Protein 3GZ5 (pdb70)

InterPro domains:
  IPR000086 NUDIX hydrolase domain [PF00293] (22-147)
  IPR000086 NUDIX hydrolase domain [PS51462] (17-150)
  IPR015797 NUDIX hydrolase-like domain superfamily [SSF55811] (18-157)
  IPR036388 Winged helix-like DNA-binding domain superfamily [G3DSA:1.10.10.10] (160-237)
  IPR036390 Winged helix DNA-binding domain superfamily [SSF46785] (167-234)
  IPR054105 NrtR, DNA-binding winged helix domain [PF21906] (166-222)

Secondary structure (DSSP, 8-state):
-EEEEEEEEEEEETTEEEEEEEE--SSSSTT-EE-SEEE--TTT-SBHHHHHHHHHHHHHSS--SEEEEEEEEEESSSSTTS-EEEEEEEEE--HHHHHHHHTT-TTEEEEEHHHHTTS--STTHHHHHHHHHHHHHHHHHH-SGGGGGSPSSB-HHHHHHHHHHHHTS---HHHHHHHHHHHT-EEEEEEEE--EEEEEE-GGGGT---SB--/-EEEEEEEEEEEETTEEEEEEEE--SSSSTT-EE-SEE---TTT-SBHHHHHHHHHHHHHSS--SEEEEEEEEEESSS-TTSSEEEEEEEEE--THHHHTTTTT-SSEEEEEHHHHTTS--STTHHHHHHHHHHHHHHHHHH-SGGGGGSPSSEEHHHHHHHHHHHHTS---HHHHHHHHHHHT-EEEEEEEE----EEEEEE-GGGGT---SB--

Sequence (430 aa):
QLLTVDAVLFTYHDQQLKVLLVQRSNHPFLGLWGLPGGFIDETCDESLEQTVLRKLAEKTAVVPPYIEQLCTVGNNSRDARGWSVTVCYTALMSYQACQIQIASVSDVKWWPLADVLQMPLAFDHLQLIEQARERLTQKALYSLVPGFALSEPFTLPELQHVHEVLLGKPIQGKSFRRRVEQADLLIDTGLKRTPANLYCLKPDTASYRFLRNLQLLTVDAVLFTYHDQQLKVLLVQRSNHPFLGLWGLPGGFIDETCDESLEQTVLRKLAEKTAVVPPYIEQLCTVGNNSRDARGWSVTVCYTALMSYQACQIQIASVSDVKWWPLADVLQMPLAFDHLQLIEQARERLTQKALYSLVPGFALSEPFTLPELQHVHEVLLGKPIQGKSFRRRVEQADLLIDTGLKRTGRPANLYCLKPDTASYRFLRNL

Organism: Shewanella oneidensis (strain ATCC 700550 / JCM 31522 / CIP 106686 / LMG 19005 / NCIMB 14063 / MR-1) (NCBI:txid211586)

Solvent-accessible surface area: 19760 Å² total; per-residue (Å²): 81,52,9,25,0,8,0,0,0,0,0,28,50,100,147,58,11,20,0,0,0,17,64,68,90,104,143,40,78,84,33,56,39,1,12,2,29,13,118,17,59,94,130,66,2,100,32,5,88,67,0,0,39,55,30,0,31,96,64,1,70,32,94,8,79,12,32,52,44,20,16,8,35,5,29,59,97,29,6,114,142,26,11,6,0,0,0,0,10,1,0,0,1,16,35,92,41,0,54,141,72,5,74,104,52,108,38,3,86,13,46,30,7,63,73,0,66,140,40,112,15,0,46,21,13,50,122,2,0,79,76,0,51,126,56,2,36,89,18,0,22,33,0,0,0,0,0,19,2,6,38,81,45,0,10,21,86,46,0,35,66,1,0,30,40,4,28,64,133,121,28,124,39,155,50,1,122,178,25,4,106,154,9,95,1,24,79,72,42,52,113,113,100,157,125,39,48,18,29,38,15,64,118,80,0,37,87,77,86,21,104,142,34,43,96,43,10,26,0,8,1,0,0,0,0,32,59,103,129,66,8,21,0,0,0,21,65,41,100,92,144,24,86,106,35,51,38,2,12,2,26,14,118,17,57,88,131,69,1,102,33,5,89,74,0,0,31,53,36,0,34,95,56,1,68,39,90,7,87,12,34,52,42,26,13,7,39,6,28,76,95,30,9,97,118,26,12,4,0,0,0,0,12,2,0,2,1,14,32,98,41,0,41,118,70,7,82,102,60,111,51,7,104,12,48,27,16,62,71,0,69,156,37,95,16,0,42,26,12,54,122,3,0,82,75,0,50,118,54,3,36,89,18,0,27,33,1,0,0,0,0,21,2,13,67,82,39,0,9,13,67,56,0,25,75,1,0,33,39,4,32,67,133,116,17,94,24,147,42,1,79,109,30,5,132,132,8,92,1,22,83,72,55,48,99,116,102,133,127,202,82,26,44,12,38,38,15,58,120,77,0,39,89,66,83,5,82,99,27,27

Radius of gyration: 23.54 Å; Cα contacts (8 Å, |Δi|>4): 814; chains: 2; bounding box: 54×58×73 Å

GO terms:
  GO:0042802 identical protein binding (F, IPI)

CATH classification: 3.90.79.10 (+1 more: 1.10.10.10)

B-factor: mean 51.0, std 10.66, range [31.08, 81.23]

Structure (mmCIF, N/CA/C/O backbone):
data_3GZ5
#
_entry.id   3GZ5
#
_cell.length_a   75.157
_cell.length_b   75.157
_cell.length_c   172.511
_cell.angle_alpha   90.00
_cell.angle_beta   90.00
_cell.angle_gamma   120.00
#
_symmetry.space_group_name_H-M   'P 32 2 1'
#
loop_
_entity.id
_entity.type
_entity.pdbx_description
1 polymer 'MutT/nudix family protein'
2 non-polymer 'SODIUM ION'
3 water water
#
loop_
_atom_site.group_PDB
_atom_site.id
_atom_site.type_symbol
_atom_site.label_atom_id
_atom_site.label_alt_id
_atom_site.label_comp_id
_atom_site.label_asym_id
_atom_site.label_entity_id
_atom_site.label_seq_id
_atom_site.pdbx_PDB_ins_code
_atom_site.Cartn_x
_atom_site.Cartn_y
_atom_site.Cartn_z
_atom_site.occupancy
_atom_site.B_iso_or_equiv
_atom_site.auth_seq_id
_atom_site.auth_comp_id
_atom_site.auth_asym_id
_atom_site.auth_atom_id
_atom_site.pdbx_PDB_model_num
ATOM 1 N N . GLN A 1 21 ? -38.285 -37.492 -16.647 1.00 54.49 18 GLN A N 1
ATOM 2 C CA . GLN A 1 21 ? -36.848 -37.199 -16.316 1.00 53.96 18 GLN A CA 1
ATOM 3 C C . GLN A 1 21 ? -36.757 -35.961 -15.405 1.00 52.89 18 GLN A C 1
ATOM 4 O O . GLN A 1 21 ? -37.452 -34.955 -15.663 1.00 53.50 18 GLN A O 1
ATOM 10 N N . LEU A 1 22 ? -35.987 -36.105 -14.310 1.00 50.32 19 LEU A N 1
ATOM 11 C CA . LEU A 1 22 ? -35.399 -35.022 -13.529 1.00 47.92 19 LEU A CA 1
ATOM 12 C C . LEU A 1 22 ? -34.829 -33.977 -14.503 1.00 46.25 19 LEU A C 1
ATOM 13 O O . LEU A 1 22 ? -33.965 -34.274 -15.326 1.00 46.49 19 LEU A O 1
ATOM 18 N N . LEU A 1 23 ? -35.335 -32.763 -14.433 1.00 43.78 20 LEU A N 1
ATOM 19 C CA . LEU A 1 23 ? -34.987 -31.749 -15.409 1.00 41.66 20 LEU A CA 1
ATOM 20 C C . LEU A 1 23 ? -34.561 -30.470 -14.685 1.00 40.45 20 LEU A C 1
ATOM 21 O O . LEU A 1 23 ? -35.318 -29.900 -13.903 1.00 39.51 20 LEU A O 1
ATOM 26 N N . THR A 1 24 ? -33.313 -30.065 -14.924 1.00 39.36 21 THR A N 1
ATOM 27 C CA . THR A 1 24 ? -32.747 -28.906 -14.271 1.00 38.62 21 THR A CA 1
ATOM 28 C C . THR A 1 24 ? -32.029 -28.008 -15.296 1.00 38.53 21 THR A C 1
ATOM 29 O O . THR A 1 24 ? -31.884 -28.370 -16.472 1.00 36.66 21 THR A O 1
ATOM 33 N N . VAL A 1 25 ? -31.643 -26.821 -14.832 1.00 37.99 22 VAL A N 1
ATOM 34 C CA . VAL A 1 25 ? -30.739 -25.950 -15.540 1.00 39.52 22 VAL A CA 1
ATOM 35 C C . VAL A 1 25 ? -29.604 -25.660 -14.567 1.00 39.60 22 VAL A C 1
ATOM 36 O O . VAL A 1 25 ? -29.847 -25.560 -13.366 1.00 41.17 22 VAL A O 1
ATOM 40 N N . ASP A 1 26 ? -28.386 -25.545 -15.081 1.00 38.72 23 ASP A N 1
ATOM 41 C CA . ASP A 1 26 ? -27.181 -25.234 -14.309 1.00 38.69 23 ASP A CA 1
ATOM 42 C C . ASP A 1 26 ? -26.461 -24.064 -14.976 1.00 37.74 23 ASP A C 1
ATOM 43 O O . ASP A 1 26 ? -26.621 -23.828 -16.169 1.00 36.67 23 ASP A O 1
ATOM 48 N N . ALA A 1 27 ? -25.618 -23.365 -14.216 1.00 37.52 24 ALA A N 1
ATOM 49 C CA . ALA A 1 27 ? -24.773 -22.323 -14.771 1.00 36.54 24 ALA A CA 1
ATOM 50 C C . ALA A 1 27 ? -23.359 -22.455 -14.254 1.00 36.01 24 ALA A C 1
ATOM 51 O O . ALA A 1 27 ? -23.125 -22.665 -13.062 1.00 35.46 24 ALA A O 1
ATOM 53 N N . VAL A 1 28 ? -22.414 -22.291 -15.166 1.00 35.43 25 VAL A N 1
ATOM 54 C CA . VAL A 1 28 ? -21.010 -22.185 -14.833 1.00 34.45 25 VAL A CA 1
ATOM 55 C C . VAL A 1 28 ? -20.704 -20.712 -14.981 1.00 34.99 25 VAL A C 1
ATOM 56 O O . VAL A 1 28 ? -20.659 -20.192 -16.086 1.00 35.00 25 VAL A O 1
ATOM 60 N N . LEU A 1 29 ? -20.518 -20.046 -13.856 1.00 35.30 26 LEU A N 1
ATOM 61 C CA . LEU A 1 29 ? -20.283 -18.628 -13.809 1.00 35.99 26 LEU A CA 1
ATOM 62 C C . LEU A 1 29 ? -18.794 -18.353 -13.520 1.00 36.83 26 LEU A C 1
ATOM 63 O O . LEU A 1 29 ? -18.259 -18.771 -12.494 1.00 37.02 26 LEU A O 1
ATOM 68 N N . PHE A 1 30 ? -18.142 -17.640 -14.428 1.00 37.20 27 PHE A N 1
ATOM 69 C CA . PHE A 1 30 ? -16.733 -17.330 -14.292 1.00 38.07 27 PHE A CA 1
ATOM 70 C C . PHE A 1 30 ? -16.546 -15.870 -13.991 1.00 38.61 27 PHE A C 1
ATOM 71 O O . PHE A 1 30 ? -17.383 -15.033 -14.353 1.00 37.75 27 PHE A O 1
ATOM 79 N N . THR A 1 31 ? -15.439 -15.578 -13.311 1.00 39.77 28 THR A N 1
ATOM 80 C CA . THR A 1 31 ? -14.928 -14.233 -13.194 1.00 40.62 28 THR A CA 1
ATOM 81 C C . THR A 1 31 ? -13.411 -14.230 -13.202 1.00 42.48 28 THR A C 1
ATOM 82 O O . THR A 1 31 ? -12.762 -15.265 -13.144 1.00 42.20 28 THR A O 1
ATOM 86 N N . TYR A 1 32 ? -12.854 -13.038 -13.253 1.00 45.28 29 TYR A N 1
ATOM 87 C CA . TYR A 1 32 ? -11.424 -12.887 -13.285 1.00 48.07 29 TYR A CA 1
ATOM 88 C C . TYR A 1 32 ? -10.998 -11.986 -12.147 1.00 48.73 29 TYR A C 1
ATOM 89 O O . TYR A 1 32 ? -11.426 -10.835 -12.051 1.00 48.76 29 TYR A O 1
ATOM 98 N N . HIS A 1 33 ? -10.168 -12.534 -11.276 1.00 49.98 30 HIS A N 1
ATOM 99 C CA . HIS A 1 33 ? -9.756 -11.840 -10.058 1.00 51.60 30 HIS A CA 1
ATOM 100 C C . HIS A 1 33 ? -8.444 -12.447 -9.558 1.00 52.36 30 HIS A C 1
ATOM 101 O O . HIS A 1 33 ? -8.221 -13.638 -9.729 1.00 52.09 30 HIS A O 1
ATOM 108 N N . ASP A 1 34 ? -7.566 -11.622 -8.980 1.00 54.46 31 ASP A N 1
ATOM 109 C CA . ASP A 1 34 ? -6.230 -12.073 -8.553 1.00 56.15 31 ASP A CA 1
ATOM 110 C C . ASP A 1 34 ? -5.473 -12.768 -9.676 1.00 56.14 31 ASP A C 1
ATOM 111 O O . ASP A 1 34 ? -4.960 -13.869 -9.468 1.00 56.26 31 ASP A O 1
ATOM 116 N N . GLN A 1 35 ? -5.445 -12.181 -10.867 1.00 56.35 32 GLN A N 1
ATOM 117 C CA . GLN A 1 35 ? -4.702 -12.779 -11.989 1.00 56.76 32 GLN A CA 1
ATOM 118 C C . GLN A 1 35 ? -5.112 -14.221 -12.293 1.00 56.06 32 GLN A C 1
ATOM 119 O O . GLN A 1 35 ? -4.362 -14.961 -12.958 1.00 57.00 32 GLN A O 1
ATOM 125 N N . GLN A 1 36 ? -6.285 -14.628 -11.812 1.00 54.31 33 GLN A N 1
ATOM 126 C CA . GLN A 1 36 ? -6.808 -15.955 -12.116 1.00 52.78 33 GLN A CA 1
ATOM 127 C C . GLN A 1 36 ? -8.322 -16.005 -12.362 1.00 50.98 33 GLN A C 1
ATOM 128 O O . GLN A 1 36 ? -9.079 -15.168 -11.873 1.00 50.36 33 GLN A O 1
ATOM 134 N N . LEU A 1 37 ? -8.730 -17.013 -13.124 1.00 48.90 34 LEU A N 1
ATOM 135 C CA . LEU A 1 37 ? -10.131 -17.354 -13.303 1.00 47.18 34 LEU A CA 1
ATOM 136 C C . LEU A 1 37 ? -10.712 -17.985 -12.048 1.00 45.44 34 LEU A C 1
ATOM 137 O O . LEU A 1 37 ? -10.122 -18.904 -11.486 1.00 44.98 34 LEU A O 1
ATOM 142 N N . LYS A 1 38 ? -11.866 -17.484 -11.621 1.00 44.28 35 LYS A N 1
ATOM 143 C CA . LYS A 1 38 ? -12.664 -18.112 -10.559 1.00 43.83 35 LYS A CA 1
ATOM 144 C C . LYS A 1 38 ? -13.980 -18.678 -11.097 1.00 43.04 35 LYS A C 1
ATOM 145 O O . LYS A 1 38 ? -14.523 -18.193 -12.102 1.00 42.59 35 LYS A O 1
ATOM 151 N N . VAL A 1 39 ? -14.501 -19.685 -10.405 1.00 41.79 36 VAL A N 1
ATOM 152 C CA . VAL A 1 39 ? -15.793 -20.263 -10.729 1.00 40.71 36 VAL A CA 1
ATOM 153 C C . VAL A 1 39 ? -16.666 -20.260 -9.465 1.00 40.18 36 VAL A C 1
ATOM 154 O O . VAL A 1 39 ? -16.184 -20.566 -8.356 1.00 39.82 36 VAL A O 1
ATOM 158 N N . LEU A 1 40 ? -17.930 -19.877 -9.620 1.00 38.91 37 LEU A N 1
ATOM 159 C CA . LEU A 1 40 ? -18.856 -19.863 -8.489 1.00 38.43 37 LEU A CA 1
ATOM 160 C C . LEU A 1 40 ? -19.346 -21.275 -8.194 1.00 37.66 37 LEU A C 1
ATOM 161 O O . LEU A 1 40 ? -19.819 -21.962 -9.078 1.00 37.69 37 LEU A O 1
ATOM 166 N N . LEU A 1 41 ? -19.219 -21.709 -6.947 1.00 37.36 38 LEU A N 1
ATOM 167 C CA . LEU A 1 41 ? -19.761 -22.999 -6.546 1.00 37.32 38 LEU A CA 1
ATOM 168 C C . LEU A 1 41 ? -20.702 -22.803 -5.383 1.00 37.66 38 LEU A C 1
ATOM 169 O O . LEU A 1 41 ? -20.606 -21.838 -4.629 1.00 38.05 38 LEU A O 1
ATOM 174 N N . VAL A 1 42 ? -21.615 -23.743 -5.235 1.00 38.01 39 VAL A N 1
ATOM 175 C CA . VAL A 1 42 ? -22.627 -23.668 -4.214 1.00 39.00 39 VAL A CA 1
ATOM 176 C C . VAL A 1 42 ? -22.600 -24.991 -3.447 1.00 39.52 39 VAL A C 1
ATOM 177 O O . VAL A 1 42 ? -22.648 -26.063 -4.073 1.00 39.98 39 VAL A O 1
ATOM 181 N N . GLN A 1 43 ? -22.554 -24.933 -2.114 1.00 39.59 40 GLN A N 1
ATOM 182 C CA . GLN A 1 43 ? -22.498 -26.170 -1.328 1.00 41.27 40 GLN A CA 1
ATOM 183 C C . GLN A 1 43 ? -23.883 -26.800 -1.139 1.00 42.02 40 GLN A C 1
ATOM 184 O O . GLN A 1 43 ? -24.799 -26.146 -0.684 1.00 41.95 40 GLN A O 1
ATOM 190 N N . ARG A 1 44 ? -24.031 -28.071 -1.485 1.00 43.67 41 ARG A N 1
ATOM 191 C CA . ARG A 1 44 ? -25.345 -28.708 -1.373 1.00 45.70 41 ARG A CA 1
ATOM 192 C C . ARG A 1 44 ? -25.837 -28.910 0.073 1.00 47.60 41 ARG A C 1
ATOM 193 O O . ARG A 1 44 ? -25.123 -29.447 0.922 1.00 48.49 41 ARG A O 1
ATOM 201 N N . SER A 1 45 ? -27.067 -28.488 0.342 1.00 49.90 42 SER A N 1
ATOM 202 C CA . SER A 1 45 ? -27.666 -28.694 1.672 1.00 52.25 42 SER A CA 1
ATOM 203 C C . SER A 1 45 ? -28.628 -29.895 1.745 1.00 53.15 42 SER A C 1
ATOM 204 O O . SER A 1 45 ? -29.017 -30.290 2.845 1.00 54.12 42 SER A O 1
ATOM 207 N N . ASN A 1 46 ? -28.971 -30.484 0.588 1.00 54.08 43 ASN A N 1
ATOM 208 C CA . ASN A 1 46 ? -29.825 -31.694 0.500 1.00 54.75 43 ASN A CA 1
ATOM 209 C C . ASN A 1 46 ? -29.166 -32.841 -0.260 1.00 54.45 43 ASN A C 1
ATOM 210 O O . ASN A 1 46 ? -28.231 -32.622 -1.029 1.00 54.32 43 ASN A O 1
ATOM 215 N N . HIS A 1 47 ? -29.691 -34.055 -0.055 1.00 54.79 44 HIS A N 1
ATOM 216 C CA . HIS A 1 47 ? -29.266 -35.274 -0.768 1.00 54.98 44 HIS A CA 1
ATOM 217 C C . HIS A 1 47 ? -29.786 -35.248 -2.205 1.00 53.99 44 HIS A C 1
ATOM 218 O O . HIS A 1 47 ? -30.747 -34.523 -2.489 1.00 54.14 44 HIS A O 1
ATOM 225 N N . PRO A 1 48 ? -29.153 -36.019 -3.122 1.00 53.09 45 PRO A N 1
ATOM 226 C CA . PRO A 1 48 ? -27.853 -36.678 -2.964 1.00 52.45 45 PRO A CA 1
ATOM 227 C C . PRO A 1 48 ? -26.688 -35.676 -3.012 1.00 52.00 45 PRO A C 1
ATOM 228 O O . PRO A 1 48 ? -26.909 -34.466 -3.206 1.00 52.08 45 PRO A O 1
ATOM 232 N N . PHE A 1 49 ? -25.470 -36.194 -2.830 1.00 51.41 46 PHE A N 1
ATOM 233 C CA . PHE A 1 49 ? -24.247 -35.406 -2.752 1.00 50.23 46 PHE A CA 1
ATOM 234 C C . PHE A 1 49 ? -24.406 -34.274 -1.734 1.00 49.63 46 PHE A C 1
ATOM 235 O O . PHE A 1 49 ? -23.868 -33.178 -1.929 1.00 49.66 46 PHE A O 1
ATOM 243 N N . LEU A 1 50 ? -25.161 -34.514 -0.658 1.00 48.67 47 LEU A N 1
ATOM 244 C CA . LEU A 1 50 ? -25.327 -33.493 0.379 1.00 48.20 47 LEU A CA 1
ATOM 245 C C . LEU A 1 50 ? -23.948 -33.108 0.921 1.00 47.74 47 LEU A C 1
ATOM 246 O O . LEU A 1 50 ? -23.129 -33.984 1.226 1.00 47.19 47 LEU A O 1
ATOM 251 N N . GLY A 1 51 ? -23.678 -31.802 1.012 1.00 46.85 48 GLY A N 1
ATOM 252 C CA . GLY A 1 51 ? -22.355 -31.343 1.424 1.00 45.25 48 GLY A CA 1
ATOM 253 C C . GLY A 1 51 ? -21.298 -31.229 0.340 1.00 44.88 48 GLY A C 1
ATOM 254 O O . GLY A 1 51 ? -20.213 -30.677 0.597 1.00 44.44 48 GLY A O 1
ATOM 255 N N . LEU A 1 52 ? -21.580 -31.741 -0.869 1.00 44.29 49 LEU A N 1
ATOM 256 C CA . LEU A 1 52 ? -20.630 -31.544 -1.999 1.00 43.30 49 LEU A CA 1
ATOM 257 C C . LEU A 1 52 ? -20.771 -30.162 -2.631 1.00 42.15 49 LEU A C 1
ATOM 258 O O . LEU A 1 52 ? -21.850 -29.586 -2.622 1.00 41.54 49 LEU A O 1
ATOM 263 N N . TRP A 1 53 ? -19.666 -29.608 -3.125 1.00 41.51 50 TRP A N 1
ATOM 264 C CA . TRP A 1 53 ? -19.743 -28.360 -3.921 1.00 40.73 50 TRP A CA 1
ATOM 265 C C . TRP A 1 53 ? -20.149 -28.659 -5.371 1.00 40.23 50 TRP A C 1
ATOM 266 O O . TRP A 1 53 ? -19.875 -29.743 -5.910 1.00 40.04 50 TRP A O 1
ATOM 277 N N . GLY A 1 54 ? -20.845 -27.705 -5.969 1.00 39.65 51 GLY A N 1
ATOM 278 C CA . GLY A 1 54 ? -21.384 -27.879 -7.297 1.00 39.00 51 GLY A CA 1
ATOM 279 C C . GLY A 1 54 ? -21.931 -26.585 -7.854 1.00 38.69 51 GLY A C 1
ATOM 280 O O . GLY A 1 54 ? -21.843 -25.519 -7.228 1.00 38.14 51 GLY A O 1
ATOM 281 N N . LEU A 1 55 ? -22.495 -26.689 -9.052 1.00 38.09 52 LEU A N 1
ATOM 282 C CA . LEU A 1 55 ? -22.921 -25.516 -9.787 1.00 37.41 52 LEU A CA 1
ATOM 283 C C . LEU A 1 55 ? -24.207 -24.986 -9.173 1.00 37.10 52 LEU A C 1
ATOM 284 O O . LEU A 1 55 ? -24.996 -25.757 -8.638 1.00 36.97 52 LEU A O 1
ATOM 289 N N . PRO A 1 56 ? -24.441 -23.681 -9.279 1.00 37.03 53 PRO A N 1
ATOM 290 C CA . PRO A 1 56 ? -25.814 -23.201 -9.030 1.00 37.74 53 PRO A CA 1
ATOM 291 C C . PRO A 1 56 ? -26.771 -23.690 -10.132 1.00 38.26 53 PRO A C 1
ATOM 292 O O . PRO A 1 56 ? -26.411 -23.694 -11.321 1.00 37.98 53 PRO A O 1
ATOM 296 N N . GLY A 1 57 ? -27.972 -24.111 -9.739 1.00 38.68 54 GLY A N 1
ATOM 297 C CA . GLY A 1 57 ? -28.905 -24.662 -10.696 1.00 39.05 54 GLY A CA 1
ATOM 298 C C . GLY A 1 57 ? -30.059 -25.348 -10.025 1.00 39.91 54 GLY A C 1
ATOM 299 O O . GLY A 1 57 ? -30.120 -25.412 -8.810 1.00 40.69 54 GLY A O 1
ATOM 300 N N . GLY A 1 58 ? -30.997 -25.852 -10.816 1.00 40.71 55 GLY A N 1
ATOM 301 C CA . GLY A 1 58 ? -32.101 -26.615 -10.262 1.00 40.95 55 GLY A CA 1
ATOM 302 C C . GLY A 1 58 ? -33.308 -26.600 -11.160 1.00 41.05 55 GLY A C 1
ATOM 303 O O . GLY A 1 58 ? -33.220 -26.320 -12.360 1.00 40.67 55 GLY A O 1
ATOM 304 N N . PHE A 1 59 ? -34.446 -26.876 -10.548 1.00 40.91 56 PHE A N 1
ATOM 305 C CA . PHE A 1 59 ? -35.699 -27.102 -11.259 1.00 41.14 56 PHE A CA 1
ATOM 306 C C . PHE A 1 59 ? -36.358 -25.829 -11.751 1.00 40.95 56 PHE A C 1
ATOM 307 O O . PHE A 1 59 ? -36.278 -24.781 -11.105 1.00 40.78 56 PHE A O 1
ATOM 315 N N . ILE A 1 60 ? -37.005 -25.947 -12.907 1.00 40.84 57 ILE A N 1
ATOM 316 C CA . ILE A 1 60 ? -37.866 -24.901 -13.459 1.00 41.18 57 ILE A CA 1
ATOM 317 C C . ILE A 1 60 ? -39.031 -24.679 -12.485 1.00 41.66 57 ILE A C 1
ATOM 318 O O . ILE A 1 60 ? -39.580 -25.628 -11.927 1.00 41.96 57 ILE A O 1
ATOM 323 N N . ASP A 1 61 ? -39.394 -23.425 -12.265 1.00 42.66 58 ASP A N 1
ATOM 324 C CA . ASP A 1 61 ? -40.593 -23.093 -11.492 1.00 42.69 58 ASP A CA 1
ATOM 325 C C . ASP A 1 61 ? -41.551 -22.415 -12.471 1.00 42.35 58 ASP A C 1
ATOM 326 O O . ASP A 1 61 ? -41.362 -21.268 -12.825 1.00 42.19 58 ASP A O 1
ATOM 331 N N . GLU A 1 62 ? -42.553 -23.146 -12.944 1.00 42.82 59 GLU A N 1
ATOM 332 C CA . GLU A 1 62 ? -43.509 -22.608 -13.935 1.00 44.34 59 GLU A CA 1
ATOM 333 C C . GLU A 1 62 ? -44.321 -21.385 -13.444 1.00 45.05 59 GLU A C 1
ATOM 334 O O . GLU A 1 62 ? -44.956 -20.700 -14.234 1.00 45.44 59 GLU A O 1
ATOM 340 N N . THR A 1 63 ? -44.276 -21.135 -12.143 1.00 46.10 60 THR A N 1
ATOM 341 C CA . THR A 1 63 ? -44.966 -20.032 -11.473 1.00 48.02 60 THR A CA 1
ATOM 342 C C . THR A 1 63 ? -44.254 -18.674 -11.649 1.00 48.15 60 THR A C 1
ATOM 343 O O . THR A 1 6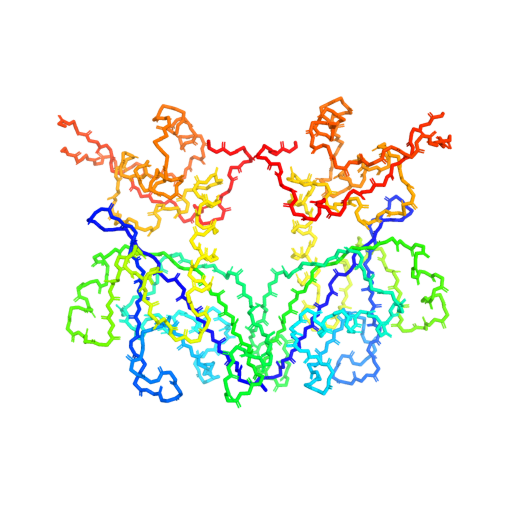3 ? -44.882 -17.612 -11.529 1.00 48.47 60 THR A O 1
ATOM 347 N N . CYS A 1 64 ? -42.948 -18.709 -11.936 1.00 47.65 61 CYS A N 1
ATOM 348 C CA . CYS A 1 64 ? -42.183 -17.481 -12.149 1.00 46.86 61 CYS A CA 1
ATOM 349 C C . CYS A 1 64 ? -41.304 -17.465 -13.405 1.00 46.12 61 CYS A C 1
ATOM 350 O O . CYS A 1 64 ? -40.895 -16.397 -13.840 1.00 47.52 61 CYS A O 1
ATOM 353 N N . ASP A 1 65 ? -41.025 -18.622 -13.993 1.00 44.96 62 ASP A N 1
ATOM 354 C CA . ASP A 1 65 ? -40.125 -18.693 -15.142 1.00 43.62 62 ASP A CA 1
ATOM 355 C C . ASP A 1 65 ? -40.919 -18.848 -16.408 1.00 43.18 62 ASP A C 1
ATOM 356 O O . ASP A 1 65 ? -41.723 -19.777 -16.532 1.00 43.32 62 ASP A O 1
ATOM 361 N N . GLU A 1 66 ? -40.671 -17.979 -17.372 1.00 42.42 63 GLU A N 1
ATOM 362 C CA . GLU A 1 66 ? -41.370 -18.088 -18.644 1.00 42.84 63 GLU A CA 1
ATOM 363 C C . GLU A 1 66 ? -40.532 -18.790 -19.688 1.00 42.09 63 GLU A C 1
ATOM 364 O O . GLU A 1 66 ? -41.064 -19.219 -20.717 1.00 41.93 63 GLU A O 1
ATOM 370 N N . SER A 1 67 ? -39.226 -18.894 -19.423 1.00 40.74 64 SER A N 1
ATOM 371 C CA . SER A 1 67 ? -38.271 -19.557 -20.338 1.00 40.00 64 SER A CA 1
ATOM 372 C C . SER A 1 67 ? -37.105 -20.170 -19.566 1.00 38.99 64 SER A C 1
ATOM 373 O O . SER A 1 67 ? -36.954 -19.937 -18.363 1.00 38.55 64 SER A O 1
ATOM 376 N N . LEU A 1 68 ? -36.282 -20.947 -20.262 1.00 38.29 65 LEU A N 1
ATOM 377 C CA . LEU A 1 68 ? -35.073 -21.531 -19.657 1.00 37.75 65 LEU A CA 1
ATOM 378 C C . LEU A 1 68 ? -34.086 -20.469 -19.178 1.00 38.00 65 LEU A C 1
ATOM 379 O O . LEU A 1 68 ? -33.522 -20.600 -18.097 1.00 37.50 65 LEU A O 1
ATOM 384 N N . GLU A 1 69 ? -33.932 -19.398 -19.961 1.00 37.99 66 GLU A N 1
ATOM 385 C CA . GLU A 1 69 ? -33.060 -18.280 -19.583 1.00 39.20 66 GLU A CA 1
ATOM 386 C C . GLU A 1 69 ? -33.512 -17.599 -18.288 1.00 39.03 66 GLU A C 1
ATOM 387 O O . GLU A 1 69 ? -32.683 -17.197 -17.459 1.00 39.62 66 GLU A O 1
ATOM 393 N N . GLN A 1 70 ? -34.825 -17.482 -18.102 1.00 38.39 67 GLN A N 1
ATOM 394 C CA . GLN A 1 70 ? -35.349 -16.940 -16.860 1.00 37.93 67 GLN A CA 1
ATOM 395 C C . GLN A 1 70 ? -35.086 -17.901 -15.684 1.00 37.68 67 GLN A C 1
ATOM 396 O O . GLN A 1 70 ? -34.734 -17.467 -14.608 1.00 38.75 67 GLN A O 1
ATOM 402 N N . THR A 1 71 ? -35.258 -19.198 -15.891 1.00 36.37 68 THR A N 1
ATOM 403 C CA . THR A 1 71 ? -34.866 -20.158 -14.881 1.00 36.36 68 THR A CA 1
ATOM 404 C C . THR A 1 71 ? -33.411 -19.999 -14.428 1.00 36.02 68 THR A C 1
ATOM 405 O O . THR A 1 71 ? -33.155 -19.876 -13.238 1.00 36.29 68 THR A O 1
ATOM 409 N N . VAL A 1 72 ? -32.464 -19.991 -15.373 1.00 36.26 69 VAL A N 1
ATOM 410 C CA . VAL A 1 72 ? -31.054 -19.961 -15.012 1.00 36.07 69 VAL A CA 1
ATOM 411 C C . VAL A 1 72 ? -30.632 -18.618 -14.392 1.00 36.44 69 VAL A C 1
ATOM 412 O O . VAL A 1 72 ? -29.830 -18.577 -13.472 1.00 36.61 69 VAL A O 1
ATOM 416 N N . LEU A 1 73 ? -31.204 -17.517 -14.873 1.00 37.36 70 LEU A N 1
ATOM 417 C CA . LEU A 1 73 ? -30.990 -16.213 -14.247 1.00 38.12 70 LEU A CA 1
ATOM 418 C C . LEU A 1 73 ? -31.495 -16.199 -12.813 1.00 38.43 70 LEU A C 1
ATOM 419 O O . LEU A 1 73 ? -30.854 -15.621 -11.943 1.00 38.27 70 LEU A O 1
ATOM 424 N N . ARG A 1 74 ? -32.650 -16.829 -12.565 1.00 38.92 71 ARG A N 1
ATOM 425 C CA . ARG A 1 74 ? -33.171 -16.913 -11.196 1.00 39.17 71 ARG A CA 1
ATOM 426 C C . ARG A 1 74 ? -32.234 -17.752 -10.305 1.00 39.38 71 ARG A C 1
ATOM 427 O O . ARG A 1 74 ? -31.841 -17.318 -9.220 1.00 38.86 71 ARG A O 1
ATOM 435 N N . LYS A 1 75 ? -31.860 -18.940 -10.788 1.00 40.34 72 LYS A N 1
ATOM 436 C CA . LYS A 1 75 ? -30.904 -19.814 -10.075 1.00 41.00 72 LYS A CA 1
ATOM 437 C C . LYS A 1 75 ? -29.606 -19.106 -9.716 1.00 41.27 72 LYS A C 1
ATOM 438 O O . LYS A 1 75 ? -29.082 -19.293 -8.607 1.00 41.20 72 LYS A O 1
ATOM 444 N N . LEU A 1 76 ? -29.091 -18.291 -10.635 1.00 41.09 73 LEU A N 1
ATOM 445 C CA . LEU A 1 76 ? -27.912 -17.480 -10.332 1.00 41.95 73 LEU A CA 1
ATOM 446 C C . LEU A 1 76 ? -28.177 -16.341 -9.360 1.00 41.98 73 LEU A C 1
ATOM 447 O O . LEU A 1 76 ? -27.342 -16.070 -8.487 1.00 42.24 73 LEU A O 1
ATOM 452 N N . ALA A 1 77 ? -29.296 -15.632 -9.540 1.00 42.19 74 ALA A N 1
ATOM 453 C CA . ALA A 1 77 ? -29.599 -14.460 -8.700 1.00 42.25 74 ALA A CA 1
ATOM 454 C C . ALA A 1 77 ? -29.905 -14.851 -7.271 1.00 42.48 74 ALA A C 1
ATOM 455 O O . ALA A 1 77 ? -29.554 -14.130 -6.329 1.00 43.13 74 ALA A O 1
ATOM 457 N N . GLU A 1 78 ? -30.553 -15.996 -7.110 1.00 43.00 75 GLU A N 1
ATOM 458 C CA . GLU A 1 78 ? -30.806 -16.592 -5.790 1.00 43.74 75 GLU A CA 1
ATOM 459 C C . GLU A 1 78 ? -29.521 -16.780 -4.987 1.00 44.46 75 GLU A C 1
ATOM 460 O O . GLU A 1 78 ? -29.558 -16.786 -3.762 1.00 44.94 75 GLU A O 1
ATOM 466 N N . LYS A 1 79 ? -28.388 -16.900 -5.681 1.00 44.66 76 LYS A N 1
ATOM 467 C CA . LYS A 1 79 ? -27.090 -17.133 -5.027 1.00 44.95 76 LYS A CA 1
ATOM 468 C C . LYS A 1 79 ? -26.201 -15.900 -5.006 1.00 44.53 76 LYS A C 1
ATOM 469 O O . LYS A 1 79 ? -25.454 -15.683 -4.044 1.00 45.19 76 LYS A O 1
ATOM 475 N N . THR A 1 80 ? -26.258 -15.098 -6.065 1.00 43.99 77 THR A N 1
ATOM 476 C CA . THR A 1 80 ? -25.352 -13.963 -6.171 1.00 43.59 77 THR A CA 1
ATOM 477 C C . THR A 1 80 ? -26.007 -12.645 -5.811 1.00 43.71 77 THR A C 1
ATOM 478 O O . THR A 1 80 ? -25.306 -11.639 -5.649 1.00 43.47 77 THR A O 1
ATOM 482 N N . ALA A 1 81 ? -27.345 -12.634 -5.769 1.00 43.45 78 ALA A N 1
ATOM 483 C CA . ALA A 1 81 ? -28.128 -11.399 -5.703 1.00 43.38 78 ALA A CA 1
ATOM 484 C C . ALA A 1 81 ? -27.962 -10.468 -6.937 1.00 43.28 78 ALA A C 1
ATOM 485 O O . ALA A 1 81 ? -28.515 -9.373 -6.956 1.00 44.17 78 ALA A O 1
ATOM 487 N N . VAL A 1 82 ? -27.241 -10.928 -7.967 1.00 43.33 79 VAL A N 1
ATOM 488 C CA . VAL A 1 82 ? -26.875 -10.126 -9.158 1.00 43.13 79 VAL A CA 1
ATOM 489 C C . VAL A 1 82 ? -27.212 -10.884 -10.456 1.00 42.70 79 VAL A C 1
ATOM 490 O O . VAL A 1 82 ? -26.876 -12.060 -10.612 1.00 42.99 79 VAL A O 1
ATOM 494 N N . VAL A 1 83 ? -27.872 -10.207 -11.389 1.00 42.11 80 VAL A N 1
ATOM 495 C CA . VAL A 1 83 ? -28.055 -10.749 -12.728 1.00 41.49 80 VAL A CA 1
ATOM 496 C C . VAL A 1 83 ? -26.759 -10.541 -13.531 1.00 41.20 80 VAL A C 1
ATOM 497 O O . VAL A 1 83 ? -26.338 -9.422 -13.724 1.00 42.08 80 VAL A O 1
ATOM 501 N N . PRO A 1 84 ? -26.113 -11.625 -13.980 1.00 40.62 81 PRO A N 1
ATOM 502 C CA . PRO A 1 84 ? -24.816 -11.471 -14.684 1.00 40.23 81 PRO A CA 1
ATOM 503 C C . PRO A 1 84 ? -25.008 -10.689 -16.010 1.00 39.34 81 PRO A C 1
ATOM 504 O O . PRO A 1 84 ? -26.073 -10.797 -16.638 1.00 38.90 81 PRO A O 1
ATOM 508 N N . PRO A 1 85 ? -24.003 -9.895 -16.422 1.00 38.14 82 PRO A N 1
ATOM 509 C CA . PRO A 1 85 ? -24.108 -9.159 -17.705 1.00 37.50 82 PRO A CA 1
ATOM 510 C C . PRO A 1 85 ? -24.016 -10.055 -18.931 1.00 37.23 82 PRO A C 1
ATOM 511 O O . PRO A 1 85 ? -24.318 -9.621 -20.041 1.00 37.14 82 PRO A O 1
ATOM 515 N N . TYR A 1 86 ? -23.590 -11.296 -18.755 1.00 36.97 83 TYR A N 1
ATOM 516 C CA . TYR A 1 86 ? -23.484 -12.176 -19.912 1.00 37.18 83 TYR A CA 1
ATOM 517 C C . TYR A 1 86 ? -23.843 -13.587 -19.518 1.00 37.01 83 TYR A C 1
ATOM 518 O O . TYR A 1 86 ? -23.402 -14.077 -18.472 1.00 36.31 83 TYR A O 1
ATOM 527 N N . ILE A 1 87 ? -24.643 -14.228 -20.368 1.00 37.20 84 ILE A N 1
ATOM 528 C CA . ILE A 1 87 ? -25.083 -15.603 -20.155 1.00 38.30 84 ILE A CA 1
ATOM 529 C C . ILE A 1 87 ? -25.337 -16.133 -21.535 1.00 38.53 84 ILE A C 1
ATOM 530 O O . ILE A 1 87 ? -25.919 -15.416 -22.343 1.00 38.98 84 ILE A O 1
ATOM 535 N N . GLU A 1 88 ? -24.897 -17.369 -21.784 1.00 38.10 85 GLU A N 1
ATOM 536 C CA . GLU A 1 88 ? -25.085 -18.067 -23.035 1.00 39.04 85 GLU A CA 1
ATOM 537 C C . GLU A 1 88 ? -25.277 -19.566 -22.766 1.00 37.99 85 GLU A C 1
ATOM 538 O O . GLU A 1 88 ? -24.536 -20.167 -21.982 1.00 36.96 85 GLU A O 1
ATOM 544 N N . GLN A 1 89 ? -26.258 -20.162 -23.429 1.00 36.99 86 GLN A N 1
ATOM 545 C CA . GLN A 1 89 ? -26.487 -21.589 -23.290 1.00 36.65 86 GLN A CA 1
ATOM 546 C C . GLN A 1 89 ? -25.296 -22.375 -23.785 1.00 36.06 86 GLN A C 1
ATOM 547 O O . GLN A 1 89 ? -24.748 -22.059 -24.849 1.00 34.55 86 GLN A O 1
ATOM 553 N N . LEU A 1 90 ? -24.937 -23.425 -23.030 1.00 35.81 87 LEU A N 1
ATOM 554 C CA . LEU A 1 90 ? -23.740 -24.216 -23.321 1.00 36.48 87 LEU A CA 1
ATOM 555 C C . LEU A 1 90 ? -24.017 -25.567 -24.014 1.00 36.82 87 LEU A C 1
ATOM 556 O O . LEU A 1 90 ? -23.473 -25.856 -25.090 1.00 36.74 87 LEU A O 1
ATOM 561 N N . CYS A 1 91 ? -24.841 -26.400 -23.383 1.00 36.83 88 CYS A N 1
ATOM 562 C CA . CYS A 1 91 ? -25.128 -27.748 -23.875 1.00 37.67 88 CYS A CA 1
ATOM 563 C C . CYS A 1 91 ? -26.181 -28.305 -22.947 1.00 37.58 88 CYS A C 1
ATOM 564 O O . CYS A 1 91 ? -26.392 -27.767 -21.851 1.00 37.27 88 CYS A O 1
ATOM 567 N N . THR A 1 92 ? -26.846 -29.371 -23.381 1.00 37.13 89 THR A N 1
ATOM 568 C CA . THR A 1 92 ? -27.779 -30.083 -22.531 1.00 36.89 89 THR A CA 1
ATOM 569 C C . THR A 1 92 ? -27.223 -31.482 -22.415 1.00 36.91 89 THR A C 1
ATOM 570 O O . THR A 1 92 ? -26.910 -32.130 -23.418 1.00 35.49 89 THR A O 1
ATOM 574 N N . VAL A 1 93 ? -27.072 -31.917 -21.165 1.00 37.47 90 VAL A N 1
ATOM 575 C CA . VAL A 1 93 ? -26.597 -33.258 -20.851 1.00 37.55 90 VAL A CA 1
ATOM 576 C C . VAL A 1 93 ? -27.788 -34.024 -20.308 1.00 37.52 90 VAL A C 1
ATOM 577 O O . VAL A 1 93 ? -28.541 -33.508 -19.478 1.00 38.25 90 VAL A O 1
ATOM 581 N N . GLY A 1 94 ? -27.957 -35.251 -20.768 1.00 36.89 91 GLY A N 1
ATOM 582 C CA . GLY A 1 94 ? -29.041 -36.101 -20.301 1.00 37.54 91 GLY A CA 1
ATOM 583 C C . GLY A 1 94 ? -28.628 -37.535 -20.523 1.00 38.42 91 GLY A C 1
ATOM 584 O O . GLY A 1 94 ? -28.205 -37.910 -21.640 1.00 38.11 91 GLY A O 1
ATOM 585 N N . ASN A 1 95 ? -28.687 -38.310 -19.452 1.00 37.59 92 ASN A N 1
ATOM 586 C CA . ASN A 1 95 ? -28.362 -39.734 -19.496 1.00 40.18 92 ASN A CA 1
ATOM 587 C C . ASN A 1 95 ? -28.854 -40.424 -18.206 1.00 41.00 92 ASN A C 1
ATOM 588 O O . ASN A 1 95 ? -29.377 -39.772 -17.310 1.00 41.02 92 ASN A O 1
ATOM 593 N N . ASN A 1 96 ? -28.686 -41.739 -18.140 1.00 43.55 93 ASN A N 1
ATOM 594 C CA . ASN A 1 96 ? -29.117 -42.530 -17.000 1.00 45.49 93 ASN A CA 1
ATOM 595 C C . ASN A 1 96 ? -27.960 -42.860 -16.045 1.00 47.10 93 ASN A C 1
ATOM 596 O O . ASN A 1 96 ? -28.107 -43.693 -15.147 1.00 48.57 93 ASN A O 1
ATOM 601 N N . SER A 1 97 ? -26.817 -42.197 -16.220 1.00 48.03 94 SER A N 1
ATOM 602 C CA . SER A 1 97 ? -25.646 -42.487 -15.386 1.00 48.79 94 SER A CA 1
ATOM 603 C C . SER A 1 97 ? -25.079 -41.314 -14.586 1.00 48.93 94 SER A C 1
ATOM 604 O O . SER A 1 97 ? -24.270 -41.528 -13.703 1.00 49.94 94 SER A O 1
ATOM 607 N N . ARG A 1 98 ? -25.497 -40.078 -14.864 1.00 48.86 95 ARG A N 1
ATOM 608 C CA . ARG A 1 98 ? -24.971 -38.933 -14.103 1.00 48.81 95 ARG A CA 1
ATOM 609 C C . ARG A 1 98 ? -25.681 -38.764 -12.762 1.00 49.67 95 ARG A C 1
ATOM 610 O O . ARG A 1 98 ? -25.205 -38.042 -11.872 1.00 49.00 95 ARG A O 1
ATOM 618 N N . ASP A 1 99 ? -26.821 -39.434 -12.638 1.00 50.47 96 ASP A N 1
ATOM 619 C CA . ASP A 1 99 ? -27.585 -39.432 -11.406 1.00 52.51 96 ASP A CA 1
ATOM 620 C C . ASP A 1 99 ? -27.999 -40.863 -11.062 1.00 53.70 96 ASP A C 1
ATOM 621 O O . ASP A 1 99 ? -28.485 -41.606 -11.927 1.00 53.77 96 ASP A O 1
ATOM 626 N N . ALA A 1 100 ? -27.794 -41.252 -9.800 1.00 54.71 97 ALA A N 1
ATOM 627 C CA . ALA A 1 100 ? -28.045 -42.634 -9.368 1.00 55.74 97 ALA A CA 1
ATOM 628 C C . ALA A 1 100 ? -29.526 -42.945 -9.270 1.00 55.86 97 ALA A C 1
ATOM 629 O O . ALA A 1 100 ? -29.920 -44.110 -9.380 1.00 56.51 97 ALA A O 1
ATOM 631 N N . ARG A 1 101 ? -30.325 -41.903 -9.049 1.00 55.89 98 ARG A N 1
ATOM 632 C CA . ARG A 1 101 ? -31.780 -42.012 -8.953 1.00 55.99 98 ARG A CA 1
ATOM 633 C C . ARG A 1 101 ? -32.399 -42.461 -10.281 1.00 56.13 98 ARG A C 1
ATOM 634 O O . ARG A 1 101 ? -33.443 -43.117 -10.300 1.00 56.48 98 ARG A O 1
ATOM 642 N N . GLY A 1 102 ? -31.749 -42.107 -11.392 1.00 55.63 99 GLY A N 1
ATOM 643 C CA . GLY A 1 102 ? -32.215 -42.513 -12.718 1.00 54.23 99 GLY A CA 1
ATOM 644 C C . GLY A 1 102 ? -31.863 -41.513 -13.799 1.00 52.46 99 GLY A C 1
ATOM 645 O O . GLY A 1 102 ? -30.843 -40.829 -13.706 1.00 53.22 99 GLY A O 1
ATOM 646 N N . TRP A 1 103 ? -32.734 -41.430 -14.808 1.00 50.48 100 TRP A N 1
ATOM 647 C CA . TRP A 1 103 ? -32.564 -40.577 -15.963 1.00 47.36 100 TRP A CA 1
ATOM 648 C C . TRP A 1 103 ? -32.689 -39.114 -15.559 1.00 46.71 100 TRP A C 1
ATOM 649 O O . TRP A 1 103 ? -33.657 -38.710 -14.894 1.00 46.58 100 TRP A O 1
ATOM 660 N N . SER A 1 104 ? -31.722 -38.328 -16.026 1.00 44.59 101 SER A N 1
ATOM 661 C CA . SER A 1 104 ? -31.510 -36.971 -15.571 1.00 42.96 101 SER A CA 1
ATOM 662 C C . SER A 1 104 ? -31.094 -36.090 -16.746 1.00 41.34 101 SER A C 1
ATOM 663 O O . SER A 1 104 ? -30.201 -36.467 -17.493 1.00 41.07 101 SER A O 1
ATOM 666 N N . VAL A 1 105 ? -31.719 -34.921 -16.882 1.00 39.14 102 VAL A N 1
ATOM 667 C CA . VAL A 1 105 ? -31.393 -33.970 -17.931 1.00 37.86 102 VAL A CA 1
ATOM 668 C C . VAL A 1 105 ? -31.078 -32.598 -17.313 1.00 37.65 102 VAL A C 1
ATOM 669 O O . VAL A 1 105 ? -31.837 -32.106 -16.483 1.00 36.36 102 VAL A O 1
ATOM 673 N N . THR A 1 106 ? -29.949 -31.999 -17.710 1.00 36.87 103 THR A N 1
ATOM 674 C CA . THR A 1 106 ? -29.602 -30.654 -17.281 1.00 36.95 103 THR A CA 1
ATOM 675 C C . THR A 1 106 ? -29.194 -29.767 -18.461 1.00 36.13 103 THR A C 1
ATOM 676 O O . THR A 1 106 ? -28.317 -30.121 -19.240 1.00 35.57 103 THR A O 1
ATOM 680 N N . VAL A 1 107 ? -29.873 -28.625 -18.585 1.00 35.45 104 VAL A N 1
ATOM 681 C CA . VAL A 1 107 ? -29.522 -27.609 -19.555 1.00 34.60 104 VAL A CA 1
ATOM 682 C C . VAL A 1 107 ? -28.498 -26.660 -18.913 1.00 34.63 104 VAL A C 1
ATOM 683 O O . VAL A 1 107 ? -28.807 -25.936 -17.948 1.00 33.34 104 VAL A O 1
ATOM 687 N N . CYS A 1 108 ? -27.290 -26.659 -19.455 1.00 33.87 105 CYS A N 1
ATOM 688 C CA . CYS A 1 108 ? -26.201 -25.873 -18.865 1.00 34.99 105 CYS A CA 1
ATOM 689 C C . CYS A 1 108 ? -25.972 -24.552 -19.591 1.00 35.05 105 CYS A C 1
ATOM 690 O O . CYS A 1 108 ? -26.030 -24.498 -20.816 1.00 36.06 105 CYS A O 1
ATOM 693 N N . TYR A 1 109 ? -25.668 -23.506 -18.821 1.00 35.32 106 TYR A N 1
ATOM 694 C CA . TYR A 1 109 ? -25.299 -22.187 -19.338 1.00 35.26 106 TYR A CA 1
ATOM 695 C C . TYR A 1 109 ? -23.888 -21.795 -18.896 1.00 35.98 106 TYR A C 1
ATOM 696 O O . TYR A 1 109 ? -23.400 -22.279 -17.865 1.00 34.55 106 TYR A O 1
ATOM 705 N N . THR A 1 110 ? -23.238 -20.926 -19.681 1.00 35.21 107 THR A N 1
ATOM 706 C CA . THR A 1 110 ? -22.052 -20.219 -19.226 1.00 35.73 107 THR A CA 1
ATOM 707 C C . THR A 1 110 ? -22.398 -18.781 -18.951 1.00 34.88 107 THR A C 1
ATOM 708 O O . THR A 1 110 ? -23.175 -18.198 -19.687 1.00 34.95 107 THR A O 1
ATOM 712 N N . ALA A 1 111 ? -21.787 -18.181 -17.931 1.00 35.14 108 ALA A N 1
ATOM 713 C CA . ALA A 1 111 ? -22.045 -16.794 -17.590 1.00 34.56 108 ALA A CA 1
ATOM 714 C C . ALA A 1 111 ? -20.772 -16.158 -17.102 1.00 35.48 108 ALA A C 1
ATOM 715 O O . ALA A 1 111 ? -19.886 -16.845 -16.598 1.00 34.85 108 ALA A O 1
ATOM 717 N N . LEU A 1 112 ? -20.688 -14.834 -17.249 1.00 36.55 109 LEU A N 1
ATOM 718 C CA . LEU A 1 112 ? -19.551 -14.041 -16.808 1.00 36.81 109 LEU A CA 1
ATOM 719 C C . LEU A 1 112 ? -20.048 -12.833 -16.056 1.00 37.02 109 LEU A C 1
ATOM 720 O O . LEU A 1 112 ? -21.073 -12.255 -16.397 1.00 36.29 109 LEU A O 1
ATOM 725 N N . MET A 1 113 ? -19.315 -12.459 -15.017 1.00 37.26 110 MET A N 1
ATOM 726 C CA . MET A 1 113 ? -19.619 -11.257 -14.276 1.00 38.98 110 MET A CA 1
ATOM 727 C C . MET A 1 113 ? -18.347 -10.807 -13.584 1.00 39.60 110 MET A C 1
ATOM 728 O O . MET A 1 113 ? -17.383 -11.557 -13.517 1.00 39.72 110 MET A O 1
ATOM 733 N N . SER A 1 114 ? -18.343 -9.592 -13.071 1.00 40.97 111 SER A N 1
ATOM 734 C CA . SER A 1 114 ? -17.205 -9.141 -12.309 1.00 43.21 111 SER A CA 1
ATOM 735 C C . SER A 1 114 ? -17.240 -9.671 -10.878 1.00 43.76 111 SER A C 1
ATOM 736 O O . SER A 1 114 ? -18.318 -9.891 -10.280 1.00 43.60 111 SER A O 1
ATOM 739 N N . TYR A 1 115 ? -16.037 -9.904 -10.362 1.00 45.49 112 TYR A N 1
ATOM 740 C CA . TYR A 1 115 ? -15.827 -10.412 -9.018 1.00 47.15 112 TYR A CA 1
ATOM 741 C C . TYR A 1 115 ? -16.515 -9.537 -7.985 1.00 48.17 112 TYR A C 1
ATOM 742 O O . TYR A 1 115 ? -17.221 -10.033 -7.111 1.00 46.97 112 TYR A O 1
ATOM 751 N N . GLN A 1 116 ? -16.305 -8.233 -8.123 1.00 49.92 113 GLN A N 1
ATOM 752 C CA . GLN A 1 116 ? -16.645 -7.260 -7.099 1.00 52.27 113 GLN A CA 1
ATOM 753 C C . GLN A 1 116 ? -18.130 -7.039 -6.970 1.00 53.22 113 GLN A C 1
ATOM 754 O O . GLN A 1 116 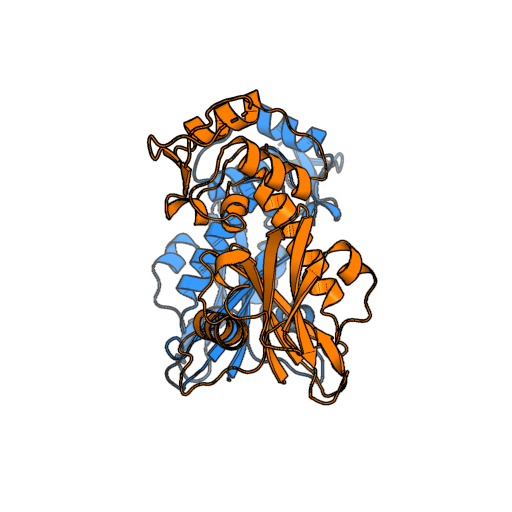? -18.604 -6.672 -5.902 1.00 53.81 113 GLN A O 1
ATOM 760 N N . ALA A 1 117 ? -18.865 -7.267 -8.055 1.00 54.45 114 ALA A N 1
ATOM 761 C CA . ALA A 1 117 ? -20.323 -7.067 -8.064 1.00 55.55 114 ALA A CA 1
ATOM 762 C C . ALA A 1 117 ? -21.074 -8.033 -7.140 1.00 56.08 114 ALA A C 1
ATOM 763 O O . ALA A 1 117 ? -22.131 -7.703 -6.616 1.00 56.85 114 ALA A O 1
ATOM 765 N N . CYS A 1 118 ? -20.538 -9.226 -6.956 1.00 56.68 115 CYS A N 1
ATOM 766 C CA . CYS A 1 118 ? -21.184 -10.198 -6.090 1.00 57.72 115 CYS A CA 1
ATOM 767 C C . CYS A 1 118 ? -20.348 -10.706 -4.906 1.00 57.80 115 CYS A C 1
ATOM 768 O O . CYS A 1 118 ? -20.908 -11.345 -4.030 1.00 57.24 115 CYS A O 1
ATOM 771 N N . GLN A 1 119 ? -19.035 -10.452 -4.884 1.00 58.14 116 GLN A N 1
ATOM 772 C CA . GLN A 1 119 ? -18.207 -10.864 -3.742 1.00 59.45 116 GLN A CA 1
ATOM 773 C C . GLN A 1 119 ? -18.715 -10.187 -2.481 1.00 60.21 116 GLN A C 1
ATOM 774 O O . GLN A 1 119 ? -18.808 -10.820 -1.428 1.00 60.41 116 GLN A O 1
ATOM 780 N N . ILE A 1 120 ? -19.073 -8.911 -2.613 1.00 60.94 117 ILE A N 1
ATOM 781 C CA . ILE A 1 120 ? -19.657 -8.139 -1.523 1.00 62.26 117 ILE A CA 1
ATOM 782 C C . ILE A 1 120 ? -20.971 -8.710 -0.971 1.00 61.91 117 ILE A C 1
ATOM 783 O O . ILE A 1 120 ? -21.443 -8.255 0.068 1.00 63.05 117 ILE A O 1
ATOM 788 N N . GLN A 1 121 ? -21.549 -9.685 -1.670 1.00 60.96 118 GLN A N 1
ATOM 789 C CA . GLN A 1 121 ? -22.815 -10.307 -1.284 1.00 59.97 118 GLN A CA 1
ATOM 790 C C . GLN A 1 121 ? -22.622 -11.747 -0.817 1.00 58.96 118 GLN A C 1
ATOM 791 O O . GLN A 1 121 ? -23.278 -12.200 0.115 1.00 58.73 118 GLN A O 1
ATOM 797 N N . ILE A 1 122 ? -21.697 -12.457 -1.458 1.00 57.53 119 ILE A N 1
ATOM 798 C CA . ILE A 1 122 ? -21.482 -13.853 -1.137 1.00 56.40 119 ILE A CA 1
ATOM 799 C C . ILE A 1 122 ? -20.419 -14.060 -0.046 1.00 55.38 119 ILE A C 1
ATOM 800 O O . ILE A 1 122 ? -20.218 -15.176 0.430 1.00 54.48 119 ILE A O 1
ATOM 805 N N . ALA A 1 123 ? -19.761 -12.972 0.346 1.00 54.72 120 ALA A N 1
ATOM 806 C CA . ALA A 1 123 ? -18.812 -12.966 1.461 1.00 54.13 120 ALA A CA 1
ATOM 807 C C . ALA A 1 123 ? -19.529 -13.396 2.727 1.00 53.56 120 ALA A C 1
ATOM 808 O O . ALA A 1 123 ? -18.966 -14.113 3.550 1.00 53.51 120 ALA A O 1
ATOM 810 N N . SER A 1 124 ? -20.792 -12.981 2.829 1.00 52.66 121 SER A N 1
ATOM 811 C CA . SER A 1 124 ? -21.646 -13.193 3.997 1.00 52.30 121 SER A CA 1
ATOM 812 C C . SER A 1 124 ? -22.430 -14.501 3.996 1.00 51.36 121 SER A C 1
ATOM 813 O O . SER A 1 124 ? -23.181 -14.761 4.947 1.00 51.82 121 SER A O 1
ATOM 816 N N . VAL A 1 125 ? -22.300 -15.299 2.938 1.00 49.66 122 VAL A N 1
ATOM 817 C CA . VAL A 1 125 ? -23.058 -16.539 2.802 1.00 48.88 122 VAL A CA 1
ATOM 818 C C . VAL A 1 125 ? -22.104 -17.737 2.743 1.00 48.39 122 VAL A C 1
ATOM 819 O O . VAL A 1 125 ? -21.192 -17.779 1.917 1.00 48.12 122 VAL A O 1
ATOM 823 N N . SER A 1 126 ? -22.314 -18.697 3.636 1.00 47.57 123 SER A N 1
ATOM 824 C CA . SER A 1 126 ? -21.360 -19.781 3.854 1.00 46.49 123 SER A CA 1
ATOM 825 C C . SER A 1 126 ? -21.386 -20.874 2.760 1.00 45.70 123 SER A C 1
ATOM 826 O O . SER A 1 126 ? -20.387 -21.560 2.567 1.00 44.90 123 SER A O 1
ATOM 829 N N . ASP A 1 127 ? -22.513 -20.990 2.041 1.00 44.10 124 ASP A N 1
ATOM 830 C CA . ASP A 1 127 ? -22.728 -22.049 1.055 1.00 43.37 124 ASP A CA 1
ATOM 831 C C . ASP A 1 127 ? -22.500 -21.629 -0.415 1.00 42.83 124 ASP A C 1
ATOM 832 O O . ASP A 1 127 ? -22.758 -22.400 -1.317 1.00 42.23 124 ASP A O 1
ATOM 837 N N . VAL A 1 128 ? -22.010 -20.419 -0.639 1.00 42.55 125 VAL A N 1
ATOM 838 C CA . VAL A 1 128 ? -21.753 -19.912 -1.981 1.00 42.68 125 VAL A CA 1
ATOM 839 C C . VAL A 1 128 ? -20.376 -19.259 -1.938 1.00 42.29 125 VAL A C 1
ATOM 840 O O . VAL A 1 128 ? -20.100 -18.457 -1.053 1.00 42.53 125 VAL A O 1
ATOM 844 N N . LYS A 1 129 ? -19.511 -19.596 -2.887 1.00 42.05 126 LYS A N 1
ATOM 845 C CA . LYS A 1 129 ? -18.222 -18.909 -2.973 1.00 41.50 126 LYS A CA 1
ATOM 846 C C . LYS A 1 129 ? -17.536 -19.053 -4.319 1.00 40.86 126 LYS A C 1
ATOM 847 O O . LYS A 1 129 ? -17.744 -20.038 -5.021 1.00 39.78 126 LYS A O 1
ATOM 853 N N . TRP A 1 130 ? -16.744 -18.034 -4.660 1.00 40.70 127 TRP A N 1
ATOM 854 C CA . TRP A 1 130 ? -15.821 -18.083 -5.785 1.00 41.27 127 TRP A CA 1
ATOM 855 C C . TRP A 1 130 ? -14.661 -19.009 -5.416 1.00 41.75 127 TRP A C 1
ATOM 856 O O . TRP A 1 130 ? -14.024 -18.853 -4.355 1.00 42.72 127 TRP A O 1
ATOM 867 N N . TRP A 1 131 ? -14.364 -19.951 -6.300 1.00 41.97 128 TRP A 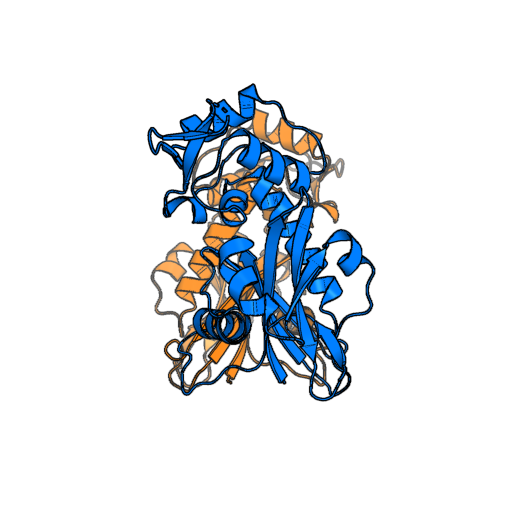N 1
ATOM 868 C CA . TRP A 1 131 ? -13.229 -20.846 -6.148 1.00 41.38 128 TRP A CA 1
ATOM 869 C C . TRP A 1 131 ? -12.287 -20.638 -7.322 1.00 42.27 128 TRP A C 1
ATOM 870 O O . TRP A 1 131 ? -12.773 -20.374 -8.436 1.00 42.81 128 TRP A O 1
ATOM 881 N N . PRO A 1 132 ? -10.945 -20.782 -7.092 1.00 42.24 129 PRO A N 1
ATOM 882 C CA . PRO A 1 132 ? -9.910 -20.853 -8.142 1.00 41.85 129 PRO A CA 1
ATOM 883 C C . PRO A 1 132 ? -10.198 -21.983 -9.109 1.00 41.75 129 PRO A C 1
ATOM 884 O O . PRO A 1 132 ? -10.342 -23.135 -8.692 1.00 40.99 129 PRO A O 1
ATOM 888 N N . LEU A 1 133 ? -10.303 -21.658 -10.397 1.00 41.97 130 LEU A N 1
ATOM 889 C CA . LEU A 1 133 ? -10.697 -22.658 -11.385 1.00 41.72 130 LEU A CA 1
ATOM 890 C C . LEU A 1 133 ? -9.720 -23.814 -11.404 1.00 41.83 130 LEU A C 1
ATOM 891 O O . LEU A 1 133 ? -10.119 -24.980 -11.504 1.00 42.05 130 LEU A O 1
ATOM 896 N N . ALA A 1 134 ? -8.432 -23.486 -11.310 1.00 42.11 131 ALA A N 1
ATOM 897 C CA . ALA A 1 134 ? -7.379 -24.481 -11.362 1.00 42.17 131 ALA A CA 1
ATOM 898 C C . ALA A 1 134 ? -7.552 -25.498 -10.229 1.00 42.81 131 ALA A C 1
ATOM 899 O O . ALA A 1 134 ? -7.320 -26.702 -10.414 1.00 43.54 131 ALA A O 1
ATOM 901 N N . ASP A 1 135 ? -8.009 -25.032 -9.069 1.00 42.91 132 ASP A N 1
ATOM 902 C CA . ASP A 1 135 ? -8.285 -25.928 -7.944 1.00 43.18 132 ASP A CA 1
ATOM 903 C C . ASP A 1 135 ? -9.540 -26.752 -8.172 1.00 43.28 132 ASP A C 1
ATOM 904 O O . ASP A 1 135 ? -9.567 -27.963 -7.872 1.00 43.47 132 ASP A O 1
ATOM 909 N N . VAL A 1 136 ? -10.585 -26.094 -8.689 1.00 42.61 133 VAL A N 1
ATOM 910 C CA . VAL A 1 136 ? -11.871 -26.755 -8.939 1.00 42.20 133 VAL A CA 1
ATOM 911 C C . VAL A 1 136 ? -11.715 -27.909 -9.937 1.00 42.28 133 VAL A C 1
ATOM 912 O O . VAL A 1 136 ? -12.309 -28.966 -9.762 1.00 42.07 133 VAL A O 1
ATOM 916 N N . LEU A 1 137 ? -10.894 -27.699 -10.959 1.00 42.73 134 LEU A N 1
ATOM 917 C CA . LEU A 1 137 ? -10.626 -28.728 -11.968 1.00 43.61 134 LEU A CA 1
ATOM 918 C C . LEU A 1 137 ? -10.086 -30.033 -11.391 1.00 43.85 134 LEU A C 1
ATOM 919 O O . LEU A 1 137 ? -10.147 -31.075 -12.046 1.00 42.83 134 LEU A O 1
ATOM 924 N N . GLN A 1 138 ? -9.591 -29.971 -10.150 1.00 43.99 135 GLN A N 1
ATOM 925 C CA . GLN A 1 138 ? -9.080 -31.151 -9.469 1.00 44.85 135 GLN A CA 1
ATOM 926 C C . GLN A 1 138 ? -9.984 -31.648 -8.335 1.00 44.71 135 GLN A C 1
ATOM 927 O O . GLN A 1 138 ? -9.579 -32.537 -7.594 1.00 45.12 135 GLN A O 1
ATOM 933 N N . MET A 1 139 ? -11.180 -31.082 -8.187 1.00 43.91 136 MET A N 1
ATOM 934 C CA . MET A 1 139 ? -12.019 -31.371 -7.019 1.00 43.73 136 MET A CA 1
ATOM 935 C C . MET A 1 139 ? -13.081 -32.420 -7.314 1.00 43.36 136 MET A C 1
ATOM 936 O O . MET A 1 139 ? -13.547 -32.516 -8.451 1.00 43.97 136 MET A O 1
ATOM 941 N N . PRO A 1 140 ? -13.440 -33.235 -6.306 1.00 43.02 137 PRO A N 1
ATOM 942 C CA . PRO A 1 140 ? -14.679 -33.993 -6.352 1.00 42.91 137 PRO A CA 1
ATOM 943 C C . PRO A 1 140 ? -15.921 -33.076 -6.190 1.00 42.97 137 PRO A C 1
ATOM 944 O O . PRO A 1 140 ? -16.065 -32.373 -5.166 1.00 44.23 137 PRO A O 1
ATOM 948 N N . LEU A 1 141 ? -16.786 -33.052 -7.201 1.00 41.54 138 LEU A N 1
ATOM 949 C CA . LEU A 1 141 ? -17.947 -32.135 -7.211 1.00 40.23 138 LEU A CA 1
ATOM 950 C C . LEU A 1 141 ? -19.236 -32.922 -7.340 1.00 39.34 138 LEU A C 1
ATOM 951 O O . LEU A 1 141 ? -19.204 -34.073 -7.731 1.00 38.73 138 LEU A O 1
ATOM 956 N N . ALA A 1 142 ? -20.363 -32.305 -6.993 1.00 39.37 139 ALA A N 1
ATOM 957 C CA . ALA A 1 142 ? -21.680 -32.937 -7.152 1.00 39.47 139 ALA A CA 1
ATOM 958 C C . ALA A 1 142 ? -21.895 -33.411 -8.606 1.00 39.88 139 ALA A C 1
ATOM 959 O O . ALA A 1 142 ? -21.501 -32.727 -9.545 1.00 39.08 139 ALA A O 1
ATOM 961 N N . PHE A 1 143 ? -22.463 -34.610 -8.772 1.00 40.90 140 PHE A N 1
ATOM 962 C CA . PHE A 1 143 ? -22.910 -35.138 -10.073 1.00 40.83 140 PHE A CA 1
ATOM 963 C C . PHE A 1 143 ? -21.794 -35.090 -11.095 1.00 40.42 140 PHE A C 1
ATOM 964 O O . PHE A 1 143 ? -20.691 -35.519 -10.799 1.00 41.35 140 PHE A O 1
ATOM 972 N N . ASP A 1 144 ? -22.070 -34.545 -12.279 1.00 39.73 141 ASP A N 1
ATOM 973 C CA . ASP A 1 144 ? -21.086 -34.465 -13.369 1.00 39.47 141 ASP A CA 1
ATOM 974 C C . ASP A 1 144 ? -20.667 -33.033 -13.596 1.00 38.93 141 ASP A C 1
ATOM 975 O O . ASP A 1 144 ? -20.342 -32.657 -14.723 1.00 39.68 141 ASP A O 1
ATOM 980 N N . HIS A 1 145 ? -20.712 -32.221 -12.545 1.00 38.15 142 HIS A N 1
ATOM 981 C CA . HIS A 1 145 ? -20.491 -30.775 -12.682 1.00 37.31 142 HIS A CA 1
ATOM 982 C C . HIS A 1 145 ? -19.066 -30.406 -13.111 1.00 38.13 142 HIS A C 1
ATOM 983 O O . HIS A 1 145 ? -18.856 -29.354 -13.735 1.00 37.64 142 HIS A O 1
ATOM 990 N N . LEU A 1 146 ? -18.105 -31.285 -12.808 1.00 38.44 143 LEU A N 1
ATOM 991 C CA . LEU A 1 146 ? -16.727 -31.096 -13.252 1.00 39.80 143 LEU A CA 1
ATOM 992 C C . LEU A 1 146 ? -16.621 -31.111 -14.786 1.00 39.28 143 LEU A C 1
ATOM 993 O O . LEU A 1 146 ? -15.988 -30.243 -15.380 1.00 39.71 143 LEU A O 1
ATOM 998 N N . GLN A 1 147 ? -17.265 -32.094 -15.404 1.00 39.71 144 GLN A N 1
ATOM 999 C CA . GLN A 1 147 ? -17.376 -32.185 -16.846 1.00 40.61 144 GLN A CA 1
ATOM 1000 C C . GLN A 1 147 ? -18.042 -30.961 -17.442 1.00 39.76 144 GLN A C 1
ATOM 1001 O O . GLN A 1 147 ? -17.608 -30.470 -18.469 1.00 40.34 144 GLN A O 1
ATOM 1007 N N . LEU A 1 148 ? -19.095 -30.476 -16.795 1.00 38.48 145 LEU A N 1
ATOM 1008 C CA . LEU A 1 148 ? -19.780 -29.258 -17.237 1.00 38.43 145 LEU A CA 1
ATOM 1009 C C . LEU A 1 148 ? -18.844 -28.072 -17.184 1.00 37.87 145 LEU A C 1
ATOM 1010 O O . LEU A 1 148 ? -18.759 -27.317 -18.136 1.00 38.63 145 LEU A O 1
ATOM 1015 N N . ILE A 1 149 ? -18.117 -27.940 -16.077 1.00 37.43 146 ILE A N 1
ATOM 1016 C CA . ILE A 1 149 ? -17.127 -26.870 -15.923 1.00 37.80 146 ILE A CA 1
ATOM 1017 C C . ILE A 1 149 ? -16.031 -26.961 -16.993 1.00 37.67 146 ILE A C 1
ATOM 1018 O O . ILE A 1 149 ? -15.683 -25.949 -17.596 1.00 37.41 146 ILE A O 1
ATOM 1023 N N . GLU A 1 150 ? -15.517 -28.170 -17.246 1.00 38.75 147 GLU A N 1
ATOM 1024 C CA . GLU A 1 150 ? -14.499 -28.386 -18.306 1.00 40.51 147 GLU A CA 1
ATOM 1025 C C . GLU A 1 150 ? -14.992 -27.926 -19.687 1.00 40.71 147 GLU A C 1
ATOM 1026 O O . GLU A 1 150 ? -14.274 -27.231 -20.411 1.00 40.30 147 GLU A O 1
ATOM 1032 N N . GLN A 1 151 ? -16.232 -28.289 -20.023 1.00 40.89 148 GLN A N 1
ATOM 1033 C CA . GLN A 1 151 ? -16.769 -27.950 -21.315 1.00 41.51 148 GLN A CA 1
ATOM 1034 C C . GLN A 1 151 ? -17.004 -26.446 -21.436 1.00 41.38 148 GLN A C 1
ATOM 1035 O O . GLN A 1 151 ? -16.819 -25.889 -22.520 1.00 41.75 148 GLN A O 1
ATOM 1041 N N . ALA A 1 152 ? -17.397 -25.786 -20.334 1.00 40.34 149 ALA A N 1
ATOM 1042 C CA . ALA A 1 152 ? -17.566 -24.334 -20.330 1.00 38.76 149 ALA A CA 1
ATOM 1043 C C . ALA A 1 152 ? -16.229 -23.597 -20.468 1.00 38.89 149 ALA A C 1
ATOM 1044 O O . ALA A 1 152 ? -16.132 -22.541 -21.151 1.00 38.01 149 ALA A O 1
ATOM 1046 N N . ARG A 1 153 ? -15.213 -24.119 -19.785 1.00 38.37 150 ARG A N 1
ATOM 1047 C CA . ARG A 1 153 ? -13.858 -23.556 -19.862 1.00 38.88 150 ARG A CA 1
ATOM 1048 C C . ARG A 1 153 ? -13.367 -23.663 -21.310 1.00 38.89 150 ARG A C 1
ATOM 1049 O O . ARG A 1 153 ? -12.877 -22.700 -21.879 1.00 38.55 150 ARG A O 1
ATOM 1057 N N . GLU A 1 154 ? -13.528 -24.827 -21.903 1.00 39.60 151 GLU A N 1
ATOM 1058 C CA . GLU A 1 154 ? -13.208 -25.014 -23.317 1.00 42.27 151 GLU A CA 1
ATOM 1059 C C . GLU A 1 154 ? -13.895 -23.996 -24.250 1.00 42.41 151 GLU A C 1
ATOM 1060 O O . GLU A 1 154 ? -13.269 -23.429 -25.157 1.00 41.92 151 GLU A O 1
ATOM 1066 N N . ARG A 1 155 ? -15.188 -23.799 -24.018 1.00 42.72 152 ARG A N 1
ATOM 1067 C CA . ARG A 1 155 ? -16.014 -22.873 -24.781 1.00 43.81 152 ARG A CA 1
ATOM 1068 C C . ARG A 1 155 ? -15.527 -21.431 -24.621 1.00 43.15 152 ARG A C 1
ATOM 1069 O O . ARG A 1 155 ? -15.503 -20.667 -25.571 1.00 43.45 152 ARG A O 1
ATOM 1077 N N . LEU A 1 156 ? -15.118 -21.067 -23.417 1.00 43.96 153 LEU A N 1
ATOM 1078 C CA . LEU A 1 156 ? -14.536 -19.746 -23.177 1.00 44.72 153 LEU A CA 1
ATOM 1079 C C . LEU A 1 156 ? -13.235 -19.527 -23.947 1.00 45.01 153 LEU A C 1
ATOM 1080 O O . LEU A 1 156 ? -12.924 -18.406 -24.305 1.00 44.78 153 LEU A O 1
ATOM 1085 N N . THR A 1 157 ? -12.487 -20.590 -24.204 1.00 45.07 154 THR A N 1
ATOM 1086 C CA . THR A 1 157 ? -11.278 -20.478 -25.027 1.00 46.94 154 THR A CA 1
ATOM 1087 C C . THR A 1 157 ? -11.611 -19.974 -26.441 1.00 46.79 154 THR A C 1
ATOM 1088 O O . THR A 1 157 ? -10.985 -19.040 -26.925 1.00 46.35 154 THR A O 1
ATOM 1092 N N . GLN A 1 158 ? -12.622 -20.570 -27.060 1.00 47.00 155 GLN A N 1
ATOM 1093 C CA . GLN A 1 158 ? -13.179 -20.066 -28.313 1.00 47.89 155 GLN A CA 1
ATOM 1094 C C . GLN A 1 158 ? -13.617 -18.593 -28.252 1.00 47.52 155 GLN A C 1
ATOM 1095 O O . GLN A 1 158 ? -13.336 -17.834 -29.160 1.00 47.93 155 GLN A O 1
ATOM 1101 N N . LYS A 1 159 ? -14.313 -18.191 -27.191 1.00 47.01 156 LYS A N 1
ATOM 1102 C CA . LYS A 1 159 ? -14.667 -16.775 -26.986 1.00 46.26 156 LYS A CA 1
ATOM 1103 C C . LYS A 1 159 ? -13.448 -15.861 -27.021 1.00 45.77 156 LYS A C 1
ATOM 1104 O O . LYS A 1 159 ? -13.509 -14.725 -27.518 1.00 46.13 156 LYS A O 1
ATOM 1110 N N . ALA A 1 160 ? -12.351 -16.346 -26.455 1.00 45.19 157 ALA A N 1
ATOM 1111 C CA . ALA A 1 160 ? -11.098 -15.612 -26.462 1.00 45.07 157 ALA A CA 1
ATOM 1112 C C . ALA A 1 160 ? -10.527 -15.549 -27.878 1.00 44.61 157 ALA A C 1
ATOM 1113 O O . ALA A 1 160 ? -9.898 -14.572 -28.240 1.00 45.14 157 ALA A O 1
ATOM 1115 N N . LEU A 1 161 ? -10.786 -16.563 -28.688 1.00 44.02 158 LEU A N 1
ATOM 1116 C CA . LEU A 1 161 ? -10.313 -16.555 -30.064 1.00 44.50 158 LEU A CA 1
ATOM 1117 C C . LEU A 1 161 ? -11.130 -15.640 -31.000 1.00 44.00 158 LEU A C 1
ATOM 1118 O O . LEU A 1 161 ? -10.559 -15.068 -31.930 1.00 44.71 158 LEU A O 1
ATOM 1123 N N . TYR A 1 162 ? -12.446 -15.517 -30.769 1.00 43.17 159 TYR A N 1
ATOM 1124 C CA . TYR A 1 162 ? -13.361 -14.927 -31.760 1.00 43.11 159 TYR A CA 1
ATOM 1125 C C . TYR A 1 162 ? -14.248 -13.746 -31.312 1.00 42.47 159 TYR A C 1
ATOM 1126 O O . TYR A 1 162 ? -15.085 -13.289 -32.073 1.00 42.35 159 TYR A O 1
ATOM 1135 N N . SER A 1 163 ? -14.068 -13.257 -30.094 1.00 41.90 160 SER A N 1
ATOM 1136 C CA . SER A 1 163 ? -14.983 -12.257 -29.542 1.00 41.38 160 SER A CA 1
ATOM 1137 C C . SER A 1 163 ? -14.261 -11.461 -28.473 1.00 41.16 160 SER A C 1
ATOM 1138 O O . SER A 1 163 ? -13.120 -11.797 -28.117 1.00 41.20 160 SER A O 1
ATOM 1141 N N . LEU A 1 164 ? -14.912 -10.420 -27.952 1.00 40.27 161 LEU A N 1
ATOM 1142 C CA . LEU A 1 164 ? -14.401 -9.748 -26.754 1.00 39.65 161 LEU A CA 1
ATOM 1143 C C . LEU A 1 164 ? -15.215 -10.084 -25.512 1.00 39.18 161 LEU A C 1
ATOM 1144 O O . LEU A 1 164 ? -15.151 -9.381 -24.517 1.00 39.03 161 LEU A O 1
ATOM 1149 N N . VAL A 1 165 ? -15.981 -11.175 -25.582 1.00 38.72 162 VAL A N 1
ATOM 1150 C CA . VAL A 1 165 ? -16.868 -11.614 -24.495 1.00 37.96 162 VAL A CA 1
ATOM 1151 C C . VAL A 1 165 ? -16.140 -11.772 -23.112 1.00 37.58 162 VAL A C 1
ATOM 1152 O O . VAL A 1 165 ? -16.727 -11.461 -22.073 1.00 36.68 162 VAL A O 1
ATOM 1156 N N . PRO A 1 166 ? -14.870 -12.243 -23.100 1.00 37.07 163 PRO A N 1
ATOM 1157 C CA . PRO A 1 166 ? -14.059 -12.227 -21.853 1.00 37.39 163 PRO A CA 1
ATOM 1158 C C . PRO A 1 166 ? -14.044 -10.915 -21.071 1.00 37.51 163 PRO A C 1
ATOM 1159 O O . PRO A 1 166 ? -13.832 -10.940 -19.866 1.00 38.00 163 PRO A O 1
ATOM 1163 N N . GLY A 1 167 ? -14.268 -9.783 -21.738 1.00 37.58 164 GLY A N 1
ATOM 1164 C CA . GLY A 1 167 ? -14.427 -8.496 -21.057 1.00 36.91 164 GLY A CA 1
ATOM 1165 C C . GLY A 1 167 ? -15.528 -8.454 -19.999 1.00 37.59 164 GLY A C 1
ATOM 1166 O O . GLY A 1 167 ? -15.430 -7.671 -19.040 1.00 38.21 164 GLY A O 1
ATOM 1167 N N . PHE A 1 168 ? -16.563 -9.287 -20.153 1.00 36.29 165 PHE A N 1
ATOM 1168 C CA . PHE A 1 168 ? -17.674 -9.331 -19.193 1.00 36.69 165 PHE A CA 1
ATOM 1169 C C . PHE A 1 168 ? -17.261 -9.877 -17.817 1.00 37.52 165 PHE A C 1
ATOM 1170 O O . PHE A 1 168 ? -17.957 -9.648 -16.821 1.00 36.61 165 PHE A O 1
ATOM 1178 N N . ALA A 1 169 ? -16.132 -10.589 -17.774 1.00 38.69 166 ALA A N 1
ATOM 1179 C CA . ALA A 1 169 ? -15.537 -11.087 -16.528 1.00 39.94 166 ALA A CA 1
ATOM 1180 C C . ALA A 1 169 ? -14.787 -10.014 -15.728 1.00 41.42 166 ALA A C 1
ATOM 1181 O O . ALA A 1 169 ? -14.270 -10.298 -14.658 1.00 41.62 166 ALA A O 1
ATOM 1183 N N . LEU A 1 170 ? -14.747 -8.779 -16.236 1.00 42.59 167 LEU A N 1
ATOM 1184 C CA . LEU A 1 170 ? -13.982 -7.713 -15.608 1.00 43.50 167 LEU A CA 1
ATOM 1185 C C . LEU A 1 170 ? -14.874 -6.639 -15.029 1.00 44.80 167 LEU A C 1
ATOM 1186 O O . LEU A 1 170 ? -15.986 -6.382 -15.513 1.00 45.16 167 LEU A O 1
ATOM 1191 N N . SER A 1 171 ? -1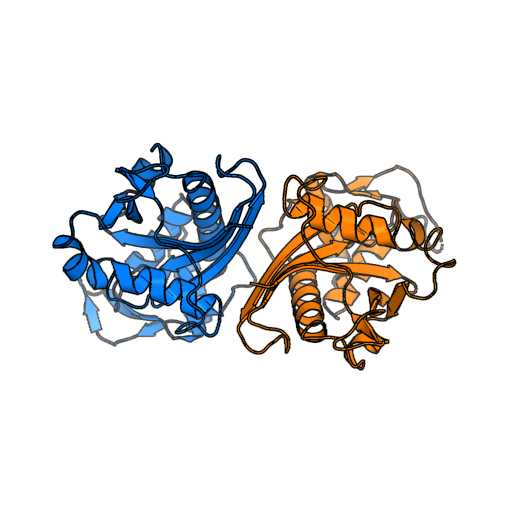4.383 -6.010 -13.974 1.00 46.46 168 SER A N 1
ATOM 1192 C CA . SER A 1 171 ? -15.024 -4.831 -13.430 1.00 48.47 168 SER A CA 1
ATOM 1193 C C . SER A 1 171 ? -14.966 -3.737 -14.498 1.00 48.89 168 SER A C 1
ATOM 1194 O O . SER A 1 171 ? -13.945 -3.603 -15.176 1.00 49.53 168 SER A O 1
ATOM 1197 N N . GLU A 1 172 ? -16.066 -3.000 -14.674 1.00 49.92 169 GLU A N 1
ATOM 1198 C CA . GLU A 1 172 ? -16.168 -1.891 -15.631 1.00 50.30 169 GLU A CA 1
ATOM 1199 C C . GLU A 1 172 ? -16.044 -0.573 -14.859 1.00 50.17 169 GLU A C 1
ATOM 1200 O O . GLU A 1 172 ? -16.710 -0.415 -13.852 1.00 50.42 169 GLU A O 1
ATOM 1206 N N . PRO A 1 173 ? -15.216 0.384 -15.334 1.00 50.07 170 PRO A N 1
ATOM 1207 C CA . PRO A 1 173 ? -14.426 0.340 -16.572 1.00 50.03 170 PRO A CA 1
ATOM 1208 C C . PRO A 1 173 ? -13.124 -0.430 -16.375 1.00 49.67 170 PRO A C 1
ATOM 1209 O O . PRO A 1 173 ? -12.719 -0.691 -15.244 1.00 50.38 170 PRO A O 1
ATOM 1213 N N . PHE A 1 174 ? -12.497 -0.828 -17.468 1.00 48.87 171 PHE A N 1
ATOM 1214 C CA . PHE A 1 174 ? -11.272 -1.618 -17.403 1.00 48.23 171 PHE A CA 1
ATOM 1215 C C . PHE A 1 174 ? -10.300 -1.109 -18.452 1.00 48.24 171 PHE A C 1
ATOM 1216 O O . PHE A 1 174 ? -10.679 -0.346 -19.348 1.00 48.56 171 PHE A O 1
ATOM 1224 N N . THR A 1 175 ? -9.048 -1.537 -18.363 1.00 48.66 172 THR A N 1
ATOM 1225 C CA . THR A 1 175 ? -8.042 -1.080 -19.308 1.00 48.94 172 THR A CA 1
ATOM 1226 C C . THR A 1 175 ? -7.793 -2.147 -20.361 1.00 49.20 172 THR A C 1
ATOM 1227 O O . THR A 1 175 ? -8.148 -3.291 -20.159 1.00 49.39 172 THR A O 1
ATOM 1231 N N . LEU A 1 176 ? -7.212 -1.764 -21.494 1.00 50.20 173 LEU A N 1
ATOM 1232 C CA . LEU A 1 176 ? -6.855 -2.731 -22.538 1.00 51.17 173 LEU A CA 1
ATOM 1233 C C . LEU A 1 176 ? -5.918 -3.860 -22.084 1.00 51.58 173 LEU A C 1
ATOM 1234 O O . LEU A 1 176 ? -6.188 -5.016 -22.409 1.00 51.95 173 LEU A O 1
ATOM 1239 N N . PRO A 1 177 ? -4.816 -3.537 -21.355 1.00 51.85 174 PRO A N 1
ATOM 1240 C CA . PRO A 1 177 ? -3.951 -4.593 -20.815 1.00 52.06 174 PRO A CA 1
ATOM 1241 C C . PRO A 1 177 ? -4.691 -5.600 -19.951 1.00 52.18 174 PRO A C 1
ATOM 1242 O O . PRO A 1 177 ? -4.493 -6.811 -20.099 1.00 51.73 174 PRO A O 1
ATOM 1246 N N . GLU A 1 178 ? -5.524 -5.084 -19.052 1.00 52.59 175 GLU A N 1
ATOM 1247 C CA . GLU A 1 178 ? -6.425 -5.892 -18.238 1.00 52.52 175 GLU A CA 1
ATOM 1248 C C . GLU A 1 178 ? -7.296 -6.804 -19.129 1.00 51.57 175 GLU A C 1
ATOM 1249 O O . GLU A 1 178 ? -7.443 -7.999 -18.845 1.00 50.69 175 GLU A O 1
ATOM 1255 N N . LEU A 1 179 ? -7.817 -6.248 -20.230 1.00 50.72 176 LEU A N 1
ATOM 1256 C CA . LEU A 1 179 ? -8.621 -7.034 -21.182 1.00 50.16 176 LEU A CA 1
ATOM 1257 C C . LEU A 1 179 ? -7.786 -8.082 -21.919 1.00 50.60 176 LEU A C 1
ATOM 1258 O O . LEU A 1 179 ? -8.189 -9.238 -22.035 1.00 49.79 176 LEU A O 1
ATOM 1263 N N . GLN A 1 180 ? -6.633 -7.650 -22.437 1.00 51.62 177 GLN A N 1
ATOM 1264 C CA . GLN A 1 180 ? -5.707 -8.536 -23.146 1.00 52.26 177 GLN A CA 1
ATOM 1265 C C . GLN A 1 180 ? -5.269 -9.704 -22.281 1.00 51.93 177 GLN A C 1
ATOM 1266 O O . GLN A 1 180 ? -5.084 -10.817 -22.774 1.00 52.28 177 GLN A O 1
ATOM 1272 N N . HIS A 1 181 ? -5.119 -9.448 -20.988 1.00 51.98 178 HIS A N 1
ATOM 1273 C CA . HIS A 1 181 ? -4.632 -10.471 -20.079 1.00 52.67 178 HIS A CA 1
ATOM 1274 C C . HIS A 1 181 ? -5.633 -11.601 -19.781 1.00 51.58 178 HIS A C 1
ATOM 1275 O O . HIS A 1 181 ? -5.244 -12.781 -19.745 1.00 51.74 178 HIS A O 1
ATOM 1282 N N . VAL A 1 182 ? -6.908 -11.267 -19.573 1.00 50.20 179 VAL A N 1
ATOM 1283 C CA . VAL A 1 182 ? -7.916 -12.329 -19.425 1.00 49.16 179 VAL A CA 1
ATOM 1284 C C . VAL A 1 182 ? -7.948 -13.225 -20.690 1.00 48.75 179 VAL A C 1
ATOM 1285 O O . VAL A 1 182 ? -8.046 -14.442 -20.586 1.00 48.58 179 VAL A O 1
ATOM 1289 N N . HIS A 1 183 ? -7.833 -12.622 -21.872 1.00 48.50 180 HIS A N 1
ATOM 1290 C CA . HIS A 1 183 ? -7.735 -13.404 -23.098 1.00 48.48 180 HIS A CA 1
ATOM 1291 C C . HIS A 1 183 ? -6.516 -14.338 -23.049 1.00 49.76 180 HIS A C 1
ATOM 1292 O O . HIS A 1 183 ? -6.630 -15.519 -23.380 1.00 48.38 180 HIS A O 1
ATOM 1299 N N . GLU A 1 184 ? -5.358 -13.800 -22.629 1.00 50.85 181 GLU A N 1
ATOM 1300 C CA . GLU A 1 184 ? -4.129 -14.591 -22.491 1.00 52.19 181 GLU A CA 1
ATOM 1301 C C . GLU A 1 184 ? -4.295 -15.760 -21.525 1.00 52.22 181 GLU A C 1
ATOM 1302 O O . GLU A 1 184 ? -3.912 -16.883 -21.851 1.00 52.72 181 GLU A O 1
ATOM 1308 N N . VAL A 1 185 ? -4.881 -15.500 -20.353 1.00 52.59 182 VAL A N 1
ATOM 1309 C CA . VAL A 1 185 ? -5.201 -16.561 -19.381 1.00 52.31 182 VAL A CA 1
ATOM 1310 C C . VAL A 1 185 ? -6.095 -17.633 -20.010 1.00 52.47 182 VAL A C 1
ATOM 1311 O O . VAL A 1 185 ? -5.826 -18.821 -19.881 1.00 52.70 182 VAL A O 1
ATOM 1315 N N . LEU A 1 186 ? -7.162 -17.207 -20.689 1.00 52.55 183 LEU A N 1
ATOM 1316 C CA . LEU A 1 186 ? -8.064 -18.135 -21.360 1.00 52.57 183 LEU A CA 1
ATOM 1317 C C . LEU A 1 186 ? -7.350 -18.930 -22.441 1.00 52.96 183 LEU A C 1
ATOM 1318 O O . LEU A 1 186 ? -7.572 -20.133 -22.576 1.00 52.22 183 LEU A O 1
ATOM 1323 N N . LEU A 1 187 ? -6.499 -18.245 -23.209 1.00 54.12 184 LEU A N 1
ATOM 1324 C CA . LEU A 1 187 ? -5.773 -18.875 -24.314 1.00 55.50 184 LEU A CA 1
ATOM 1325 C C . LEU A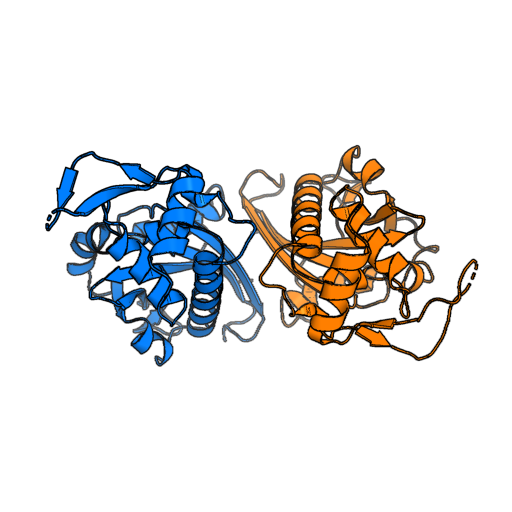 1 187 ? -4.603 -19.739 -23.829 1.00 57.08 184 LEU A C 1
ATOM 1326 O O . LEU A 1 187 ? -4.225 -20.693 -24.506 1.00 57.13 184 LEU A O 1
ATOM 1331 N N . GLY A 1 188 ? -4.069 -19.413 -22.650 1.00 58.71 185 GLY A N 1
ATOM 1332 C CA . GLY A 1 188 ? -2.935 -20.136 -22.052 1.00 61.54 185 GLY A CA 1
ATOM 1333 C C . GLY A 1 188 ? -1.570 -19.751 -22.632 1.00 63.20 185 GLY A C 1
ATOM 1334 O O . GLY A 1 188 ? -0.625 -20.542 -22.606 1.00 63.67 185 GLY A O 1
ATOM 1335 N N . LYS A 1 189 ? -1.467 -18.532 -23.151 1.00 64.73 186 LYS A N 1
ATOM 1336 C CA . LYS A 1 189 ? -0.256 -18.059 -23.816 1.00 66.11 186 LYS A CA 1
ATOM 1337 C C . LYS A 1 189 ? -0.332 -16.559 -24.055 1.00 67.12 186 LYS A C 1
ATOM 1338 O O . LYS A 1 189 ? -1.434 -16.020 -24.186 1.00 67.07 186 LYS A O 1
ATOM 1344 N N . PRO A 1 190 ? 0.839 -15.877 -24.103 1.00 68.31 187 PRO A N 1
ATOM 1345 C CA . PRO A 1 190 ? 0.837 -14.437 -24.38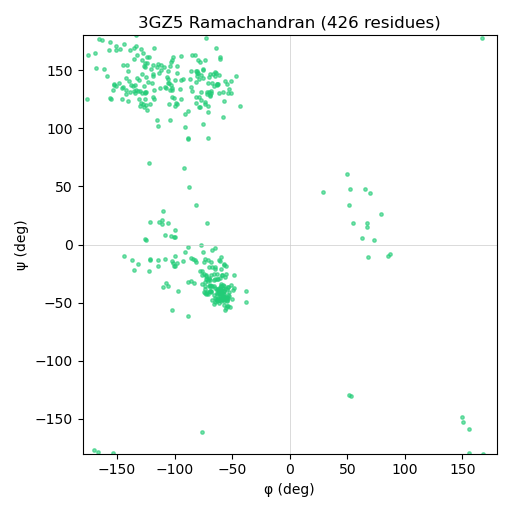1 1.00 68.60 187 PRO A CA 1
ATOM 1346 C C . PRO A 1 190 ? 0.310 -14.150 -25.780 1.00 69.14 187 PRO A C 1
ATOM 1347 O O . PRO A 1 190 ? 0.129 -15.067 -26.589 1.00 68.66 187 PRO A O 1
ATOM 1351 N N . ILE A 1 191 ? 0.054 -12.874 -26.041 1.00 69.92 188 ILE A N 1
ATOM 1352 C CA . ILE A 1 191 ? -0.569 -12.446 -27.278 1.00 70.76 188 ILE A CA 1
ATOM 1353 C C . ILE A 1 191 ? 0.077 -11.122 -27.708 1.00 71.05 188 ILE A C 1
ATOM 1354 O O . ILE A 1 191 ? 0.442 -10.299 -26.860 1.00 70.30 188 ILE A O 1
ATOM 1359 N N . GLN A 1 192 ? 0.240 -10.955 -29.023 1.00 71.97 189 GLN A N 1
ATOM 1360 C CA . GLN A 1 192 ? 0.806 -9.736 -29.618 1.00 72.79 189 GLN A CA 1
ATOM 1361 C C . GLN A 1 192 ? -0.013 -8.495 -29.218 1.00 72.65 189 GLN A C 1
ATOM 1362 O O . GLN A 1 192 ? -1.155 -8.308 -29.664 1.00 72.82 189 GLN A O 1
ATOM 1368 N N . GLY A 1 193 ? 0.585 -7.661 -28.369 1.00 72.56 190 GLY A N 1
ATOM 1369 C CA . GLY A 1 193 ? -0.021 -6.413 -27.912 1.00 72.40 190 GLY A CA 1
ATOM 1370 C C . GLY A 1 193 ? -0.441 -5.406 -28.982 1.00 72.47 190 GLY A C 1
ATOM 1371 O O . GLY A 1 193 ? -1.222 -4.491 -28.702 1.00 72.40 190 GLY A O 1
ATOM 1372 N N . LYS A 1 194 ? 0.060 -5.560 -30.205 1.00 72.03 191 LYS A N 1
ATOM 1373 C CA . LYS A 1 194 ? -0.254 -4.595 -31.254 1.00 71.86 191 LYS A CA 1
ATOM 1374 C C . LYS A 1 194 ? -1.399 -5.074 -32.138 1.00 71.06 191 LYS A C 1
ATOM 1375 O O . LYS A 1 194 ? -2.254 -4.281 -32.535 1.00 70.87 191 LYS A O 1
ATOM 1381 N N . SER A 1 195 ? -1.399 -6.367 -32.453 1.00 70.38 192 SER A N 1
ATOM 1382 C CA . SER A 1 195 ? -2.452 -6.961 -33.268 1.00 69.66 192 SER A CA 1
ATOM 1383 C C . SER A 1 195 ? -3.786 -7.087 -32.503 1.00 69.09 192 SER A C 1
ATOM 1384 O O . SER A 1 195 ? -4.837 -7.020 -33.125 1.00 68.77 192 SER A O 1
ATOM 1387 N N . PHE A 1 196 ? -3.727 -7.254 -31.173 1.00 68.39 193 PHE A N 1
ATOM 1388 C CA . PHE A 1 196 ? -4.934 -7.270 -30.305 1.00 67.75 193 PHE A CA 1
ATOM 1389 C C . PHE A 1 196 ? -5.628 -5.923 -30.286 1.00 67.85 193 PHE A C 1
ATOM 1390 O O . PHE A 1 196 ? -6.839 -5.830 -30.496 1.00 67.84 193 PHE A O 1
ATOM 1398 N N . ARG A 1 197 ? -4.847 -4.883 -30.009 1.00 67.92 194 ARG A N 1
ATOM 1399 C CA . ARG A 1 197 ? -5.358 -3.529 -29.898 1.00 68.00 194 ARG A CA 1
ATOM 1400 C C . ARG A 1 197 ? -5.931 -3.074 -31.250 1.00 67.42 194 ARG A C 1
ATOM 1401 O O . ARG A 1 197 ? -6.970 -2.416 -31.302 1.00 67.30 194 ARG A O 1
ATOM 1409 N N . ARG A 1 198 ? -5.267 -3.470 -32.336 1.00 66.54 195 ARG A N 1
ATOM 1410 C CA . ARG A 1 198 ? -5.779 -3.286 -33.694 1.00 66.31 195 ARG A CA 1
ATOM 1411 C C . ARG A 1 198 ? -7.159 -3.941 -33.889 1.00 65.39 195 ARG A C 1
ATOM 1412 O O . ARG A 1 198 ? -8.099 -3.313 -34.400 1.00 64.67 195 ARG A O 1
ATOM 1420 N N . ARG A 1 199 ? -7.220 -5.221 -33.520 1.00 64.56 196 ARG A N 1
ATOM 1421 C CA . ARG A 1 199 ? -8.427 -6.054 -33.514 1.00 64.37 196 ARG A CA 1
ATOM 1422 C C . ARG A 1 199 ? -9.578 -5.380 -32.744 1.00 63.12 196 ARG A C 1
ATOM 1423 O O . ARG A 1 199 ? -10.668 -5.189 -33.284 1.00 62.53 196 ARG A O 1
ATOM 1431 N N . VAL A 1 200 ? -9.293 -4.996 -31.501 1.00 62.33 197 VAL A N 1
ATOM 1432 C CA . VAL A 1 200 ? -10.231 -4.278 -30.631 1.00 61.94 197 VAL A CA 1
ATOM 1433 C C . VAL A 1 200 ? -10.726 -2.958 -31.234 1.00 62.29 197 VAL A C 1
ATOM 1434 O O . VAL A 1 200 ? -11.928 -2.659 -31.209 1.00 62.05 197 VAL A O 1
ATOM 1438 N N . GLU A 1 201 ? -9.810 -2.175 -31.794 1.00 62.62 198 GLU A N 1
ATOM 1439 C CA . GLU A 1 201 ? -10.184 -0.853 -32.290 1.00 63.11 198 GLU A CA 1
ATOM 1440 C C . GLU A 1 201 ? -11.004 -0.882 -33.583 1.00 62.48 198 GLU A C 1
ATOM 1441 O O . GLU A 1 201 ? -11.907 -0.059 -33.763 1.00 62.62 198 GLU A O 1
ATOM 1447 N N . GLN A 1 202 ? -10.746 -1.869 -34.437 1.00 61.95 199 GLN A N 1
ATOM 1448 C CA . GLN A 1 202 ? -11.575 -2.096 -35.633 1.00 61.73 199 GLN A CA 1
ATOM 1449 C C . GLN A 1 202 ? -12.977 -2.648 -35.309 1.00 60.42 199 GLN A C 1
ATOM 1450 O O . GLN A 1 202 ? -13.937 -2.388 -36.045 1.00 60.27 199 GLN A O 1
ATOM 1456 N N . ALA A 1 203 ? -13.073 -3.428 -34.232 1.00 58.73 200 ALA A N 1
ATOM 1457 C CA . ALA A 1 203 ? -14.337 -4.025 -33.805 1.00 57.12 200 ALA A CA 1
ATOM 1458 C C . ALA A 1 203 ? -15.310 -2.960 -33.328 1.00 55.85 200 ALA A C 1
ATOM 1459 O O . ALA A 1 203 ? -16.518 -3.079 -33.545 1.00 54.98 200 ALA A O 1
ATOM 1461 N N . ASP A 1 204 ? -14.776 -1.922 -32.678 1.00 54.81 201 ASP A N 1
ATOM 1462 C CA . ASP A 1 204 ? -15.578 -0.776 -32.238 1.00 54.14 201 ASP A CA 1
ATOM 1463 C C . ASP A 1 204 ? -16.525 -1.149 -31.088 1.00 52.87 201 ASP A C 1
ATOM 1464 O O . ASP A 1 204 ? -17.696 -0.770 -31.084 1.00 52.29 201 ASP A O 1
ATOM 1469 N N . LEU A 1 205 ? -16.003 -1.894 -30.120 1.00 51.83 202 LEU A N 1
ATOM 1470 C CA . LEU A 1 205 ? -16.812 -2.485 -29.052 1.00 50.86 202 LEU A CA 1
ATOM 1471 C C . LEU A 1 205 ? -16.599 -1.833 -27.701 1.00 50.99 202 LEU A C 1
ATOM 1472 O O . LEU A 1 205 ? -17.383 -2.041 -26.766 1.00 51.16 202 LEU A O 1
ATOM 1477 N N . LEU A 1 206 ? -15.558 -1.020 -27.599 1.00 50.27 203 LEU A N 1
ATOM 1478 C CA . LEU A 1 206 ? -15.238 -0.401 -26.332 1.00 50.90 203 LEU A CA 1
ATOM 1479 C C . LEU A 1 206 ? -15.609 1.059 -26.347 1.00 51.31 203 LEU A C 1
ATOM 1480 O O . LEU A 1 206 ? -15.408 1.757 -27.349 1.00 52.32 203 LEU A O 1
ATOM 1485 N N . ILE A 1 207 ? -16.166 1.517 -25.240 1.00 51.30 204 ILE A N 1
ATOM 1486 C CA . ILE A 1 207 ? -16.437 2.923 -25.052 1.00 51.78 204 ILE A CA 1
ATOM 1487 C C . ILE A 1 207 ? -15.306 3.475 -24.214 1.00 52.69 204 ILE A C 1
ATOM 1488 O O . ILE A 1 207 ? -15.057 2.992 -23.096 1.00 52.68 204 ILE A O 1
ATOM 1493 N N . ASP A 1 208 ? -14.615 4.474 -24.759 1.00 53.50 205 ASP A N 1
ATOM 1494 C CA . ASP A 1 208 ? -13.591 5.191 -24.011 1.00 54.19 205 ASP A CA 1
ATOM 1495 C C . ASP A 1 208 ? -14.270 6.177 -23.076 1.00 54.84 205 ASP A C 1
ATOM 1496 O O . ASP A 1 208 ? -14.966 7.094 -23.527 1.00 55.51 205 ASP A O 1
ATOM 1501 N N . THR A 1 209 ? -14.064 5.984 -21.780 1.00 55.22 206 THR A N 1
ATOM 1502 C CA . THR A 1 209 ? -14.650 6.848 -20.764 1.00 55.86 206 THR A CA 1
ATOM 1503 C C . THR A 1 209 ? -13.940 8.223 -20.707 1.00 57.10 206 THR A C 1
ATOM 1504 O O . THR A 1 209 ? -14.442 9.167 -20.078 1.00 57.38 206 THR A O 1
ATOM 1508 N N . GLY A 1 210 ? -12.785 8.331 -21.371 1.00 57.90 207 GLY A N 1
ATOM 1509 C CA . GLY A 1 210 ? -11.940 9.526 -21.292 1.00 59.01 207 GLY A CA 1
ATOM 1510 C C . GLY A 1 210 ? -11.230 9.612 -19.952 1.00 59.76 207 GLY A C 1
ATOM 1511 O O . GLY A 1 210 ? -10.531 10.576 -19.673 1.00 59.89 207 GLY A O 1
ATOM 1512 N N . LEU A 1 211 ? -11.410 8.591 -19.118 1.00 60.90 208 LEU A N 1
ATOM 1513 C CA . LEU A 1 211 ? -10.826 8.561 -17.776 1.00 61.66 208 LEU A CA 1
ATOM 1514 C C . LEU A 1 211 ? -9.617 7.647 -17.794 1.00 62.04 208 LEU A C 1
ATOM 1515 O O . LEU A 1 211 ? -9.469 6.820 -18.680 1.00 61.63 208 LEU A O 1
ATOM 1520 N N . LYS A 1 212 ? -8.733 7.832 -16.828 1.00 63.42 209 LYS A N 1
ATOM 1521 C CA . LYS A 1 212 ? -7.445 7.168 -16.850 1.00 64.65 209 LYS A CA 1
ATOM 1522 C C . LYS A 1 212 ? -7.231 6.412 -15.563 1.00 65.29 209 LYS A C 1
ATOM 1523 O O . LYS A 1 212 ? -7.790 6.773 -14.538 1.00 65.36 209 LYS A O 1
ATOM 1529 N N . ARG A 1 213 ? -6.432 5.356 -15.633 1.00 66.58 210 ARG A N 1
ATOM 1530 C CA . ARG A 1 213 ? -5.946 4.672 -14.441 1.00 68.15 210 ARG A CA 1
ATOM 1531 C C . ARG A 1 213 ? -4.464 4.326 -14.615 1.00 69.29 210 ARG A C 1
ATOM 1532 O O . ARG A 1 213 ? -4.042 3.873 -15.698 1.00 69.18 210 ARG A O 1
ATOM 1540 N N . THR A 1 214 ? -3.686 4.543 -13.551 1.00 70.61 211 THR A N 1
ATOM 1541 C CA . THR A 1 214 ? -2.287 4.095 -13.506 1.00 71.89 211 THR A CA 1
ATOM 1542 C C . THR A 1 214 ? -2.190 2.739 -12.817 1.00 72.11 211 THR A C 1
ATOM 1543 O O . THR A 1 214 ? -2.928 2.467 -11.871 1.00 72.58 211 THR A O 1
ATOM 1547 N N . PRO A 1 219 ? -0.905 6.200 -16.973 1.00 65.42 216 PRO A N 1
ATOM 1548 C CA . PRO A 1 219 ? -2.206 6.765 -17.368 1.00 64.95 216 PRO A CA 1
ATOM 1549 C C . PRO A 1 219 ? -2.908 5.976 -18.502 1.00 63.95 216 PRO A C 1
ATOM 1550 O O . PRO A 1 219 ? -3.099 6.500 -19.616 1.00 64.29 216 PRO A O 1
ATOM 1554 N N . ALA A 1 220 ? -3.298 4.735 -18.211 1.00 62.32 217 ALA A N 1
ATOM 1555 C CA . ALA A 1 220 ? -3.988 3.902 -19.203 1.00 60.52 217 ALA A CA 1
ATOM 1556 C C . ALA A 1 220 ? -5.481 4.226 -19.282 1.00 59.13 217 ALA A C 1
ATOM 1557 O O . ALA A 1 220 ? -6.140 4.460 -18.263 1.00 58.33 217 ALA A O 1
ATOM 1559 N N . ASN A 1 221 ? -5.995 4.236 -20.508 1.00 57.68 218 ASN A N 1
ATOM 1560 C CA . ASN A 1 221 ? -7.413 4.425 -20.761 1.00 56.56 218 ASN A CA 1
ATOM 1561 C C . ASN A 1 221 ? -8.333 3.412 -20.053 1.00 55.12 218 ASN A C 1
ATOM 1562 O O . ASN A 1 221 ? -8.010 2.226 -19.926 1.00 54.76 218 ASN A O 1
ATOM 1567 N N . LEU A 1 222 ? -9.462 3.920 -19.569 1.00 53.42 219 LEU A N 1
ATOM 1568 C CA . LEU A 1 222 ? -10.529 3.095 -19.009 1.00 51.86 219 LEU A CA 1
ATOM 1569 C C . LEU A 1 222 ? -11.700 2.971 -19.990 1.00 51.00 219 LEU A C 1
ATOM 1570 O O . LEU A 1 222 ? -12.157 3.960 -20.578 1.00 51.13 219 LEU A O 1
ATOM 1575 N N . TYR A 1 223 ? -12.166 1.744 -20.178 1.00 50.00 220 TYR A N 1
ATOM 1576 C CA . TYR A 1 223 ? -13.200 1.457 -21.154 1.00 48.73 220 TYR A CA 1
ATOM 1577 C C . TYR A 1 223 ? -14.392 0.702 -20.563 1.00 48.47 220 TYR A C 1
ATOM 1578 O O . TYR A 1 223 ? -14.251 -0.053 -19.606 1.00 48.09 220 TYR A O 1
ATOM 1587 N N . CYS A 1 224 ? -15.548 0.874 -21.199 1.00 47.90 221 CYS A N 1
ATOM 1588 C CA . CYS A 1 224 ? -16.737 0.073 -20.944 1.00 47.44 221 CYS A CA 1
ATOM 1589 C C . CYS A 1 224 ? -17.037 -0.760 -22.187 1.00 47.20 221 CYS A C 1
ATOM 1590 O O . CYS A 1 224 ? -16.783 -0.311 -23.303 1.00 47.36 221 CYS A O 1
ATOM 1593 N N . LEU A 1 225 ? -17.584 -1.962 -21.999 1.00 46.14 222 LEU A N 1
ATOM 1594 C CA . LEU A 1 225 ? -18.123 -2.733 -23.113 1.00 45.45 222 LEU A CA 1
ATOM 1595 C C . LEU A 1 225 ? -19.397 -2.128 -23.652 1.00 45.56 222 LEU A C 1
ATOM 1596 O O . LEU A 1 225 ? -20.255 -1.673 -22.897 1.00 45.26 222 LEU A O 1
ATOM 1601 N N . LYS A 1 226 ? -19.515 -2.122 -24.973 1.00 46.02 223 LYS A N 1
ATOM 1602 C CA . LYS A 1 226 ? -20.795 -1.850 -25.607 1.00 46.46 223 LYS A CA 1
ATOM 1603 C C . LYS A 1 226 ? -21.657 -3.098 -25.454 1.00 47.18 223 LYS A C 1
ATOM 1604 O O . LYS A 1 226 ? -21.125 -4.209 -25.490 1.00 46.57 223 LYS A O 1
ATOM 1610 N N . PRO A 1 227 ? -22.981 -2.920 -25.242 1.00 48.45 224 PRO A N 1
ATOM 1611 C CA . PRO A 1 227 ? -23.916 -4.068 -25.165 1.00 49.72 224 PRO A CA 1
ATOM 1612 C C . PRO A 1 227 ? -23.787 -5.093 -26.330 1.00 51.10 224 PRO A C 1
ATOM 1613 O O . PRO A 1 227 ? -23.824 -6.303 -26.098 1.00 51.61 224 PRO A O 1
ATOM 1617 N N . ASP A 1 228 ? -23.569 -4.627 -27.557 1.00 52.13 225 ASP A N 1
ATOM 1618 C CA . ASP A 1 228 ? -23.420 -5.553 -28.693 1.00 52.61 225 ASP A CA 1
ATOM 1619 C C . ASP A 1 228 ? -22.150 -6.419 -28.658 1.00 52.26 225 ASP A C 1
ATOM 1620 O O . ASP A 1 228 ? -21.987 -7.301 -29.497 1.00 52.34 225 ASP A O 1
ATOM 1625 N N . THR A 1 229 ? -21.270 -6.185 -27.677 1.00 51.72 226 THR A N 1
ATOM 1626 C CA . THR A 1 229 ? -20.134 -7.089 -27.417 1.00 50.94 226 THR A CA 1
ATOM 1627 C C . THR A 1 229 ? -20.544 -8.553 -27.295 1.00 50.34 226 THR A C 1
ATOM 1628 O O . THR A 1 229 ? -19.794 -9.451 -27.709 1.00 50.71 226 THR A O 1
ATOM 1632 N N . ALA A 1 230 ? -21.727 -8.794 -26.730 1.00 49.65 227 ALA A N 1
ATOM 1633 C CA . ALA A 1 230 ? -22.235 -10.159 -26.545 1.00 49.89 227 ALA A CA 1
ATOM 1634 C C . ALA A 1 230 ? -22.382 -10.907 -27.857 1.00 49.79 227 ALA A C 1
ATOM 1635 O O . ALA A 1 230 ? -22.077 -12.102 -27.938 1.00 50.20 227 ALA A O 1
ATOM 1637 N N . SER A 1 231 ? -22.838 -10.202 -28.887 1.00 49.85 228 SER A N 1
ATOM 1638 C CA . SER A 1 231 ? -23.125 -10.819 -30.172 1.00 50.15 228 SER A CA 1
ATOM 1639 C C . SER A 1 231 ? -22.064 -10.656 -31.277 1.00 50.29 228 SER A C 1
ATOM 1640 O O . SER A 1 231 ? -22.090 -11.412 -32.246 1.00 51.02 228 SER A O 1
ATOM 1643 N N . TYR A 1 232 ? -21.151 -9.692 -31.164 1.00 49.77 229 TYR A N 1
ATOM 1644 C CA . TYR A 1 232 ? -20.107 -9.534 -32.195 1.00 50.09 229 TYR A CA 1
ATOM 1645 C C . TYR A 1 232 ? -19.065 -10.681 -32.199 1.00 50.48 229 TYR A C 1
ATOM 1646 O O . TYR A 1 232 ? -18.456 -10.989 -31.165 1.00 49.18 229 TYR A O 1
ATOM 1655 N N . ARG A 1 233 ? -18.852 -11.276 -33.377 1.00 51.35 230 ARG A N 1
ATOM 1656 C CA . ARG A 1 233 ? -17.794 -12.292 -33.577 1.00 52.35 230 ARG A CA 1
ATOM 1657 C C . ARG A 1 233 ? -16.797 -11.828 -34.622 1.00 52.82 230 ARG A C 1
ATOM 1658 O O . ARG A 1 233 ? -17.196 -11.255 -35.644 1.00 52.98 230 ARG A O 1
ATOM 1666 N N . PHE A 1 234 ? -15.508 -12.068 -34.366 1.00 53.42 231 PHE A N 1
ATOM 1667 C CA . PHE A 1 234 ? -14.453 -11.831 -35.357 1.00 54.45 231 PHE A CA 1
ATOM 1668 C C . PHE A 1 234 ? -14.446 -12.990 -36.346 1.00 55.37 231 PHE A C 1
ATOM 1669 O O . PHE A 1 234 ? -14.665 -14.138 -35.944 1.00 55.34 231 PHE A O 1
ATOM 1677 N N . LEU A 1 235 ? -14.204 -12.688 -37.622 1.00 56.39 232 LEU A N 1
ATOM 1678 C CA . LEU A 1 235 ? -14.090 -13.719 -38.662 1.00 58.31 232 LEU A CA 1
ATOM 1679 C C . LEU A 1 235 ? -12.761 -14.482 -38.539 1.00 58.95 232 LEU A C 1
ATOM 1680 O O . LEU A 1 235 ? -12.711 -15.711 -38.647 1.00 58.32 232 LEU A O 1
ATOM 1685 N N . ARG A 1 236 ? -11.690 -13.741 -38.272 1.00 60.11 233 ARG A N 1
ATOM 1686 C CA . ARG A 1 236 ? -10.385 -14.351 -38.089 1.00 61.29 233 ARG A CA 1
ATOM 1687 C C . ARG A 1 236 ? -10.147 -14.590 -36.614 1.00 61.09 233 ARG A C 1
ATOM 1688 O O . ARG A 1 236 ? -10.517 -13.762 -35.781 1.00 60.70 233 ARG A O 1
ATOM 1696 N N . ASN A 1 237 ? -9.523 -15.717 -36.301 1.00 61.12 234 ASN A N 1
ATOM 1697 C CA . ASN A 1 237 ? -9.067 -15.976 -34.957 1.00 61.85 234 ASN A CA 1
ATOM 1698 C C . ASN A 1 237 ? -8.066 -14.912 -34.527 1.00 62.57 234 ASN A C 1
ATOM 1699 O O . ASN A 1 237 ? -7.447 -14.229 -35.355 1.00 62.41 234 ASN A O 1
ATOM 1704 N N . LEU A 1 238 ? -7.901 -14.796 -33.218 1.00 63.41 235 LEU A N 1
ATOM 1705 C CA . LEU A 1 238 ? -6.882 -13.946 -32.654 1.00 64.24 235 LEU A CA 1
ATOM 1706 C C . LEU A 1 238 ? -5.464 -14.546 -32.833 1.00 64.64 235 LEU A C 1
ATOM 1707 O O . LEU A 1 238 ? -5.076 -15.521 -32.171 1.00 64.92 235 LEU A O 1
ATOM 1712 N N . GLN B 1 21 ? -42.580 -31.161 -16.959 1.00 51.43 18 GLN B N 1
ATOM 1713 C CA . GLN B 1 21 ? -42.477 -30.536 -18.326 1.00 52.18 18 GLN B CA 1
ATOM 1714 C C . GLN B 1 21 ? -42.553 -31.590 -19.457 1.00 51.83 18 GLN B C 1
ATOM 1715 O O . GLN B 1 21 ? -42.132 -32.753 -19.258 1.00 52.36 18 GLN B O 1
ATOM 1721 N N . LEU B 1 22 ? -43.129 -31.170 -20.600 1.00 50.26 19 LEU B N 1
ATOM 1722 C CA . LEU B 1 22 ? -43.059 -31.862 -21.899 1.00 48.80 19 LEU B CA 1
ATOM 1723 C C . LEU B 1 22 ? -41.631 -31.713 -22.443 1.00 47.30 19 LEU B C 1
ATOM 1724 O O . LEU B 1 22 ? -41.182 -30.611 -22.785 1.00 46.99 19 LEU B O 1
ATOM 1729 N N . LEU B 1 23 ? -40.934 -32.840 -22.534 1.00 45.58 20 LEU B N 1
ATOM 1730 C CA . LEU B 1 23 ? -39.523 -32.873 -22.831 1.00 43.54 20 LEU B CA 1
ATOM 1731 C C . LEU B 1 23 ? -39.343 -33.752 -24.040 1.00 42.44 20 LEU B C 1
ATOM 1732 O O . LEU B 1 23 ? -39.665 -34.931 -23.992 1.00 42.38 20 LEU B O 1
ATOM 1737 N N . THR B 1 24 ? -38.867 -33.162 -25.135 1.00 41.43 21 THR B N 1
ATOM 1738 C CA . THR B 1 24 ? -38.638 -33.903 -26.364 1.00 40.86 21 THR B CA 1
ATOM 1739 C C . THR B 1 24 ? -37.227 -33.668 -26.911 1.00 41.36 21 THR B C 1
ATOM 1740 O O . THR B 1 24 ? -36.486 -32.790 -26.444 1.00 41.11 21 THR B O 1
ATOM 1744 N N . VAL B 1 25 ? -36.845 -34.476 -27.885 1.00 41.49 22 VAL B N 1
ATOM 1745 C CA . VAL B 1 25 ? -35.599 -34.269 -28.590 1.00 43.19 22 VAL B CA 1
ATOM 1746 C C . VAL B 1 25 ? -36.018 -34.137 -30.064 1.00 43.39 22 VAL B C 1
ATOM 1747 O O . VAL B 1 25 ? -36.934 -34.826 -30.470 1.00 44.39 22 VAL B O 1
ATOM 1751 N N . ASP B 1 26 ? -35.407 -33.222 -30.828 1.00 43.13 23 ASP B N 1
ATOM 1752 C CA . ASP B 1 26 ? -35.691 -33.057 -32.268 1.00 42.79 23 ASP B CA 1
ATOM 1753 C C . ASP B 1 26 ? -34.381 -32.966 -33.036 1.00 42.16 23 ASP B C 1
ATOM 1754 O O . ASP B 1 26 ? -33.345 -32.689 -32.470 1.00 41.79 23 ASP B O 1
ATOM 1759 N N . ALA B 1 27 ? -34.460 -33.158 -34.342 1.00 41.49 24 ALA B N 1
ATOM 1760 C CA . ALA B 1 27 ? -33.313 -33.100 -35.232 1.00 40.49 24 ALA B CA 1
ATOM 1761 C C . ALA B 1 27 ? -33.719 -32.457 -36.544 1.00 40.31 24 ALA B C 1
ATOM 1762 O O . ALA B 1 27 ? -34.737 -32.838 -37.149 1.00 39.56 24 ALA B O 1
ATOM 1764 N N . VAL B 1 28 ? -32.926 -31.462 -36.946 1.00 40.18 25 VAL B N 1
ATOM 1765 C CA . VAL B 1 28 ? -32.890 -30.960 -38.314 1.00 39.59 25 VAL B CA 1
ATOM 1766 C C . VAL B 1 28 ? -31.808 -31.742 -39.075 1.00 40.19 25 VAL B C 1
ATOM 1767 O O . VAL B 1 28 ? -30.605 -31.512 -38.905 1.00 40.11 25 VAL B O 1
ATOM 1771 N N . LEU B 1 29 ? -32.251 -32.709 -39.871 1.00 39.78 26 LEU B N 1
ATOM 1772 C CA . LEU B 1 29 ? -31.370 -33.517 -40.669 1.00 39.81 26 LEU B CA 1
ATOM 1773 C C . LEU B 1 29 ? -31.377 -32.968 -42.089 1.00 41.05 26 LEU B C 1
ATOM 1774 O O . LEU B 1 29 ? -32.436 -32.931 -42.733 1.00 41.97 26 LEU B O 1
ATOM 1779 N N . PHE B 1 30 ? -30.201 -32.542 -42.559 1.00 41.15 27 PHE B N 1
ATOM 1780 C CA . PHE B 1 30 ? -30.005 -32.026 -43.918 1.00 41.21 27 PHE B CA 1
ATOM 1781 C C . PHE B 1 30 ? -29.285 -33.034 -44.770 1.00 41.98 27 PHE B C 1
ATOM 1782 O O . PHE B 1 30 ? -28.438 -33.797 -44.303 1.00 40.06 27 PHE B O 1
ATOM 1790 N N . THR B 1 31 ? -29.605 -32.997 -46.052 1.00 44.18 28 THR B N 1
ATOM 1791 C CA . THR B 1 31 ? -28.769 -33.630 -47.061 1.00 45.85 28 THR B CA 1
ATOM 1792 C C . THR B 1 31 ? -28.579 -32.646 -48.219 1.00 47.74 28 THR B C 1
ATOM 1793 O O . THR B 1 31 ? -29.092 -31.518 -48.207 1.00 47.72 28 THR B O 1
ATOM 1797 N N . TYR B 1 32 ? -27.837 -33.072 -49.220 1.00 50.15 29 TYR B N 1
ATOM 1798 C CA . TYR B 1 32 ? -27.667 -32.277 -50.402 1.00 52.93 29 TYR B CA 1
ATOM 1799 C C . TYR B 1 32 ? -28.021 -33.119 -51.623 1.00 54.03 29 TYR B C 1
ATOM 1800 O O . TYR B 1 32 ? -27.436 -34.171 -51.857 1.00 53.36 29 TYR B O 1
ATOM 1809 N N . HIS B 1 33 ? -29.003 -32.664 -52.385 1.00 55.94 30 HIS B N 1
ATOM 1810 C CA . HIS B 1 33 ? -29.415 -33.397 -53.569 1.00 58.62 30 HIS B CA 1
ATOM 1811 C C . HIS B 1 33 ? -30.033 -32.471 -54.609 1.00 59.98 30 HIS B C 1
ATOM 1812 O O . HIS B 1 33 ? -30.849 -31.598 -54.278 1.00 60.03 30 HIS B O 1
ATOM 1819 N N . ASP B 1 34 ? -29.591 -32.642 -55.856 1.00 61.46 31 ASP B N 1
ATOM 1820 C CA . ASP B 1 34 ? -30.343 -32.216 -57.025 1.00 62.78 31 ASP B CA 1
ATOM 1821 C C . ASP B 1 34 ? -30.884 -30.773 -57.033 1.00 62.62 31 ASP B C 1
ATOM 1822 O O . ASP B 1 34 ? -32.094 -30.609 -57.045 1.00 63.36 31 ASP B O 1
ATOM 1827 N N . GLN B 1 35 ? -30.062 -29.726 -56.957 1.00 62.69 32 GLN B N 1
ATOM 1828 C CA . GLN B 1 35 ? -28.759 -29.700 -56.306 1.00 62.89 32 GLN B CA 1
ATOM 1829 C C . GLN B 1 35 ? -28.902 -28.575 -55.282 1.00 62.37 32 GLN B C 1
ATOM 1830 O O . GLN B 1 35 ? -28.319 -27.489 -55.404 1.00 63.05 32 GLN B O 1
ATOM 1836 N N . GLN B 1 36 ? -29.717 -28.869 -54.274 1.00 61.01 33 GLN B N 1
ATOM 1837 C CA . GLN B 1 36 ? -30.068 -27.938 -53.219 1.00 59.85 33 GLN B CA 1
ATOM 1838 C C . GLN B 1 36 ? -29.986 -28.656 -51.866 1.00 58.13 33 GLN B C 1
ATOM 1839 O O . GLN B 1 36 ? -29.852 -29.879 -51.802 1.00 57.20 33 GLN B O 1
ATOM 1845 N N . LEU B 1 37 ? -30.056 -27.877 -50.794 1.00 56.74 34 LEU B N 1
ATOM 1846 C CA . LEU B 1 37 ? -30.247 -28.415 -49.458 1.00 55.23 34 LEU B CA 1
ATOM 1847 C C . LEU B 1 37 ? -31.646 -28.964 -49.333 1.00 54.19 34 LEU B C 1
ATOM 1848 O O . LEU B 1 37 ? -32.598 -28.295 -49.709 1.00 55.02 34 LEU B O 1
ATOM 1853 N N . LYS B 1 38 ? -31.763 -30.180 -48.819 1.00 53.15 35 LYS B N 1
ATOM 1854 C CA . LYS B 1 38 ? -33.050 -30.746 -48.446 1.00 52.32 35 LYS B CA 1
ATOM 1855 C C . LYS B 1 38 ? -33.070 -31.060 -46.934 1.00 51.78 35 LYS B C 1
ATOM 1856 O O . LYS B 1 38 ? -32.043 -31.432 -46.354 1.00 50.85 35 LYS B O 1
ATOM 1862 N N . VAL B 1 39 ? -34.233 -30.877 -46.308 1.00 51.26 36 VAL B N 1
ATOM 1863 C CA . VAL B 1 39 ? -34.429 -31.132 -44.869 1.00 51.29 36 VAL B CA 1
ATOM 1864 C C . VAL B 1 39 ? -35.475 -32.247 -44.703 1.00 51.44 36 VAL B C 1
ATOM 1865 O O . VAL B 1 39 ? -36.499 -32.256 -45.410 1.00 51.45 36 VAL B O 1
ATOM 1869 N N . LEU B 1 40 ? -35.177 -33.227 -43.851 1.00 50.92 37 LEU B N 1
ATOM 1870 C CA . LEU B 1 40 ? -36.099 -34.340 -43.614 1.00 51.42 37 LEU B CA 1
ATOM 1871 C C . LEU B 1 40 ? -37.250 -33.923 -42.706 1.00 51.79 37 LEU B C 1
ATOM 1872 O O . LEU B 1 40 ? -37.020 -33.428 -41.608 1.00 51.80 37 LEU B O 1
ATOM 1877 N N . LEU B 1 41 ? -38.483 -34.111 -43.179 1.00 52.22 38 LEU B N 1
ATOM 1878 C CA . LEU B 1 41 ? -39.675 -33.742 -42.409 1.00 52.66 38 LEU B CA 1
ATOM 1879 C C . LEU B 1 41 ? -40.646 -34.904 -42.247 1.00 53.69 38 LEU B C 1
ATOM 1880 O O . LEU B 1 41 ? -40.622 -35.877 -43.011 1.00 53.06 38 LEU B O 1
ATOM 1885 N N . VAL B 1 42 ? -41.458 -34.802 -41.196 1.00 54.91 39 VAL B N 1
ATOM 1886 C CA . VAL B 1 42 ? -42.344 -35.869 -40.743 1.00 55.49 39 VAL B CA 1
ATOM 1887 C C . VAL B 1 42 ? -43.698 -35.227 -40.536 1.00 56.48 39 VAL B C 1
ATOM 1888 O O . VAL B 1 42 ? -43.802 -34.147 -39.938 1.00 56.32 39 VAL B O 1
ATOM 1892 N N . GLN B 1 43 ? -44.733 -35.864 -41.075 1.00 57.84 40 GLN B N 1
ATOM 1893 C CA . GLN B 1 43 ? -46.074 -35.323 -40.943 1.00 59.59 40 GLN B CA 1
ATOM 1894 C C . GLN B 1 43 ? -46.682 -35.770 -39.616 1.00 60.61 40 GLN B C 1
ATOM 1895 O O . GLN B 1 43 ? -46.626 -36.957 -39.274 1.00 59.46 40 GLN B O 1
ATOM 1901 N N . ARG B 1 44 ? -47.250 -34.808 -38.888 1.00 62.41 41 ARG B N 1
ATOM 1902 C CA . ARG B 1 44 ? -47.823 -35.067 -37.565 1.00 64.82 41 ARG B CA 1
ATOM 1903 C C . ARG B 1 44 ? -49.171 -35.798 -37.619 1.00 66.10 41 ARG B C 1
ATOM 1904 O O . ARG B 1 44 ? -50.216 -35.199 -37.932 1.00 66.23 41 ARG B O 1
ATOM 1912 N N . SER B 1 45 ? -49.122 -37.097 -37.320 1.00 67.82 42 SER B N 1
ATOM 1913 C CA . SER B 1 45 ? -50.311 -37.940 -37.186 1.00 69.33 42 SER B CA 1
ATOM 1914 C C . SER B 1 45 ? -50.847 -37.882 -35.752 1.00 70.39 42 SER B C 1
ATOM 1915 O O . SER B 1 45 ? -51.119 -38.934 -35.146 1.00 70.58 42 SER B O 1
ATOM 1918 N N . ASN B 1 46 ? -51.007 -36.664 -35.219 1.00 70.92 43 ASN B N 1
ATOM 1919 C CA . ASN B 1 46 ? -51.139 -36.471 -33.778 1.00 71.41 43 ASN B CA 1
ATOM 1920 C C . ASN B 1 46 ? -51.408 -35.020 -33.410 1.00 71.46 43 ASN B C 1
ATOM 1921 O O . ASN B 1 46 ? -50.654 -34.122 -33.797 1.00 71.81 43 ASN B O 1
ATOM 1926 N N . HIS B 1 47 ? -52.489 -34.801 -32.667 1.00 71.49 44 HIS B N 1
ATOM 1927 C CA . HIS B 1 47 ? -52.888 -33.484 -32.143 1.00 71.42 44 HIS B CA 1
ATOM 1928 C C . HIS B 1 47 ? -51.851 -33.102 -31.062 1.00 70.95 44 HIS B C 1
ATOM 1929 O O . HIS B 1 47 ? -51.311 -33.999 -30.386 1.00 70.96 44 HIS B O 1
ATOM 1936 N N . PRO B 1 48 ? -51.531 -31.799 -30.901 1.00 70.15 45 PRO B N 1
ATOM 1937 C CA . PRO B 1 48 ? -51.960 -30.595 -31.615 1.00 70.06 45 PRO B CA 1
ATOM 1938 C C . PRO B 1 48 ? -51.263 -30.459 -32.979 1.00 69.87 45 PRO B C 1
ATOM 1939 O O . PRO B 1 48 ? -50.738 -31.458 -33.492 1.00 69.90 45 PRO B O 1
ATOM 1943 N N . PHE B 1 49 ? -51.266 -29.252 -33.558 1.00 69.46 46 PHE B N 1
ATOM 1944 C CA . PHE B 1 49 ? -50.703 -29.009 -34.903 1.00 68.73 46 PHE B CA 1
ATOM 1945 C C . PHE B 1 49 ? -50.797 -30.262 -35.777 1.00 67.84 46 PHE B C 1
ATOM 1946 O O . PHE B 1 49 ? -49.842 -30.657 -36.439 1.00 67.18 46 PHE B O 1
ATOM 1954 N N . LEU B 1 50 ? -51.967 -30.890 -35.745 1.00 67.61 47 LEU B N 1
ATOM 1955 C CA . LEU B 1 50 ? -52.213 -32.156 -36.432 1.00 67.18 47 LEU B CA 1
ATOM 1956 C C . LEU B 1 50 ? -52.153 -31.987 -37.964 1.00 66.96 47 LEU B C 1
ATOM 1957 O O . LEU B 1 50 ? -52.498 -30.913 -38.504 1.00 66.18 47 LEU B O 1
ATOM 1962 N N . GLY B 1 51 ? -51.686 -33.042 -38.641 1.00 66.39 48 GLY B N 1
ATOM 1963 C CA . GLY B 1 51 ? -51.482 -33.023 -40.092 1.00 65.53 48 GLY B CA 1
ATOM 1964 C C . GLY B 1 51 ? -50.382 -32.122 -40.641 1.00 64.45 48 GLY B C 1
ATOM 1965 O O . GLY B 1 51 ? -50.048 -32.210 -41.825 1.00 65.12 48 GLY B O 1
ATOM 1966 N N . LEU B 1 52 ? -49.827 -31.246 -39.810 1.00 63.39 49 LEU B N 1
ATOM 1967 C CA . LEU B 1 52 ? -48.753 -30.347 -40.248 1.00 62.27 49 LEU B CA 1
ATOM 1968 C C . LEU B 1 52 ? -47.411 -31.078 -40.310 1.00 61.20 49 LEU B C 1
ATOM 1969 O O . LEU B 1 52 ? -47.225 -32.111 -39.656 1.00 61.61 49 LEU B O 1
ATOM 1974 N N . TRP B 1 53 ? -46.481 -30.560 -41.112 1.00 59.67 50 TRP B N 1
ATOM 1975 C CA . TRP B 1 53 ? -45.133 -31.131 -41.159 1.00 57.67 50 TRP B CA 1
ATOM 1976 C C . TRP B 1 53 ? -44.255 -30.538 -40.077 1.00 55.96 50 TRP B C 1
ATOM 1977 O O . TRP B 1 53 ? -44.434 -29.396 -39.665 1.00 56.16 50 TRP B O 1
ATOM 1988 N N . GLY B 1 54 ? -43.316 -31.341 -39.603 1.00 54.27 51 GLY B N 1
ATOM 1989 C CA . GLY B 1 54 ? -42.397 -30.899 -38.563 1.00 51.66 51 GLY B CA 1
ATOM 1990 C C . GLY B 1 54 ? -41.203 -31.818 -38.485 1.00 49.49 51 GLY B C 1
ATOM 1991 O O . GLY B 1 54 ? -41.135 -32.840 -39.165 1.00 48.83 51 GLY B O 1
ATOM 1992 N N . LEU B 1 55 ? -40.268 -31.442 -37.624 1.00 48.51 52 LEU B N 1
ATOM 1993 C CA . LEU B 1 55 ? -39.029 -32.190 -37.418 1.00 47.21 52 LEU B CA 1
ATOM 1994 C C . LEU B 1 55 ? -39.290 -33.598 -36.902 1.00 46.34 52 LEU B C 1
ATOM 1995 O O . LEU B 1 55 ? -40.233 -33.816 -36.113 1.00 46.02 52 LEU B O 1
ATOM 2000 N N . PRO B 1 56 ? -38.445 -34.562 -37.316 1.00 45.73 53 PRO B N 1
ATOM 2001 C CA . PRO B 1 56 ? -38.436 -35.841 -36.609 1.00 45.19 53 PRO B CA 1
ATOM 2002 C C . PRO B 1 56 ? -37.953 -35.588 -35.175 1.00 45.25 53 PRO B C 1
ATOM 2003 O O . PRO B 1 56 ? -37.118 -34.691 -34.948 1.00 44.98 53 PRO B O 1
ATOM 2007 N N . GLY B 1 57 ? -38.510 -36.334 -34.225 1.00 44.44 54 GLY B N 1
ATOM 2008 C CA . GLY B 1 57 ? -38.217 -36.121 -32.824 1.00 44.46 54 GLY B CA 1
ATOM 2009 C C . GLY B 1 57 ? -39.325 -36.628 -31.924 1.00 44.38 54 GLY B C 1
ATOM 2010 O O . GLY B 1 57 ? -40.318 -37.167 -32.406 1.00 44.62 54 GLY B O 1
ATOM 2011 N N . GLY B 1 58 ? -39.152 -36.457 -30.618 1.00 43.61 55 GLY B N 1
ATOM 2012 C CA . GLY B 1 58 ? -40.138 -36.901 -29.642 1.00 43.76 55 GLY B CA 1
ATOM 2013 C C . GLY B 1 58 ? -39.521 -37.284 -28.308 1.00 43.93 55 GLY B C 1
ATOM 2014 O O . GLY B 1 58 ? -38.451 -36.795 -27.940 1.00 43.26 55 GLY B O 1
ATOM 2015 N N . PHE B 1 59 ? -40.195 -38.183 -27.601 1.00 44.12 56 PHE B N 1
ATOM 2016 C CA . PHE B 1 59 ? -39.900 -38.458 -26.187 1.00 44.43 56 PHE B CA 1
ATOM 2017 C C . PHE B 1 59 ? -38.733 -39.401 -25.973 1.00 44.20 56 PHE B C 1
ATOM 2018 O O . PHE B 1 59 ? -38.451 -40.291 -26.777 1.00 43.85 56 PHE B O 1
ATOM 2026 N N . ILE B 1 60 ? -38.060 -39.190 -24.859 1.00 44.66 57 ILE B N 1
ATOM 2027 C CA . ILE B 1 60 ? -37.024 -40.102 -24.381 1.00 44.95 57 ILE B CA 1
ATOM 2028 C C . ILE B 1 60 ? -37.707 -41.436 -24.007 1.00 45.75 57 ILE B C 1
ATOM 2029 O O . ILE B 1 60 ? -38.797 -41.438 -23.436 1.00 45.38 57 ILE B O 1
ATOM 2034 N N . ASP B 1 61 ? -37.097 -42.555 -24.390 1.00 46.32 58 ASP B N 1
ATOM 2035 C CA . ASP B 1 61 ? -37.568 -43.860 -23.988 1.00 47.28 58 ASP B CA 1
ATOM 2036 C C . ASP B 1 61 ? -36.478 -44.465 -23.106 1.00 47.68 58 ASP B C 1
ATOM 2037 O O . ASP B 1 61 ? -35.413 -44.848 -23.596 1.00 47.57 58 ASP B O 1
ATOM 2042 N N . GLU B 1 62 ? -36.731 -44.524 -21.798 1.00 47.83 59 GLU B N 1
ATOM 2043 C CA . GLU B 1 62 ? -35.707 -44.962 -20.834 1.00 48.33 59 GLU B CA 1
ATOM 2044 C C . GLU B 1 62 ? -35.338 -46.431 -20.950 1.00 48.40 59 GLU B C 1
ATOM 2045 O O . GLU B 1 62 ? -34.322 -46.861 -20.411 1.00 47.95 59 GLU B O 1
ATOM 2051 N N . THR B 1 63 ? -36.164 -47.198 -21.651 1.00 49.12 60 THR B N 1
ATOM 2052 C CA . THR B 1 63 ? -35.916 -48.628 -21.764 1.00 50.14 60 THR B CA 1
ATOM 2053 C C . THR B 1 63 ? -34.928 -48.936 -22.895 1.00 50.31 60 THR B C 1
ATOM 2054 O O . THR B 1 63 ? -34.423 -50.061 -22.988 1.00 50.88 60 THR B O 1
ATOM 2058 N N . CYS B 1 64 ? -34.652 -47.946 -23.747 1.00 49.34 61 CYS B N 1
ATOM 2059 C CA . CYS B 1 64 ? -33.700 -48.164 -24.825 1.00 48.52 61 CYS B CA 1
ATOM 2060 C C . CYS B 1 64 ? -32.687 -47.028 -25.027 1.00 47.75 61 CYS B C 1
ATOM 2061 O O . CYS B 1 64 ? -31.610 -47.270 -25.546 1.00 48.61 61 CYS B O 1
ATOM 2064 N N . ASP B 1 65 ? -33.009 -45.820 -24.572 1.00 46.56 62 ASP B N 1
ATOM 2065 C CA . ASP B 1 65 ? -32.100 -44.670 -24.662 1.00 45.22 62 ASP B CA 1
ATOM 2066 C C . ASP B 1 65 ? -31.299 -44.526 -23.381 1.00 45.14 62 ASP B C 1
ATOM 2067 O O . ASP B 1 65 ? -31.879 -44.409 -22.299 1.00 45.42 62 ASP B O 1
ATOM 2072 N N . GLU B 1 66 ? -29.975 -44.493 -23.498 1.00 44.73 63 GLU B N 1
ATOM 2073 C CA . GLU B 1 66 ? -29.098 -44.275 -22.340 1.00 44.41 63 GLU B CA 1
ATOM 2074 C C . GLU B 1 66 ? -28.546 -42.832 -22.278 1.00 43.40 63 GLU B C 1
ATOM 2075 O O . GLU B 1 66 ? -28.015 -42.408 -21.257 1.00 42.93 63 GLU B O 1
ATOM 2081 N N . SER B 1 67 ? -28.671 -42.094 -23.379 1.00 41.80 64 SER B N 1
ATOM 2082 C CA . SER B 1 67 ? -28.262 -40.691 -23.452 1.00 41.61 64 SER B CA 1
ATOM 2083 C C . SER B 1 67 ? -29.191 -39.945 -24.426 1.00 41.26 64 SER B C 1
ATOM 2084 O O . SER B 1 67 ? -29.953 -40.573 -25.172 1.00 41.73 64 SER B O 1
ATOM 2087 N N . LEU B 1 68 ? -29.108 -38.616 -24.426 1.00 41.07 65 LEU B N 1
ATOM 2088 C CA . LEU B 1 68 ? -29.850 -37.794 -25.389 1.00 40.52 65 LEU B CA 1
ATOM 2089 C C . LEU B 1 68 ? -29.461 -38.060 -26.839 1.00 40.40 65 LEU B C 1
ATOM 2090 O O . LEU B 1 68 ? -30.324 -38.087 -27.700 1.00 41.10 65 LEU B O 1
ATOM 2095 N N . GLU B 1 69 ? -28.180 -38.288 -27.109 1.00 40.12 66 GLU B N 1
ATOM 2096 C CA . GLU B 1 69 ? -27.755 -38.681 -28.450 1.00 40.95 66 GLU B CA 1
ATOM 2097 C C . GLU B 1 69 ? -28.401 -39.992 -28.911 1.00 40.71 66 GLU B C 1
ATOM 2098 O O . GLU B 1 69 ? -28.831 -40.107 -30.070 1.00 40.76 66 GLU B O 1
ATOM 2104 N N . GLN B 1 70 ? -28.453 -40.991 -28.034 1.00 40.52 67 GLN B N 1
ATOM 2105 C CA . GLN B 1 70 ? -29.139 -42.244 -28.390 1.00 40.12 67 GLN B CA 1
ATOM 2106 C C . GLN B 1 70 ? -30.622 -41.970 -28.684 1.00 40.06 67 GLN B C 1
ATOM 2107 O O . GLN B 1 70 ? -31.182 -42.485 -29.631 1.00 40.45 67 GLN B O 1
ATOM 2113 N N . THR B 1 71 ? -31.245 -41.098 -27.904 1.00 39.74 68 THR B N 1
ATOM 2114 C CA . THR B 1 71 ? -32.607 -40.685 -28.196 1.00 39.95 68 THR B CA 1
ATOM 2115 C C . THR B 1 71 ? -32.768 -40.130 -29.630 1.00 39.69 68 THR B C 1
ATOM 2116 O O . THR B 1 71 ? -33.598 -40.617 -30.378 1.00 39.75 68 THR B O 1
ATOM 2120 N N . VAL B 1 72 ? -31.951 -39.152 -30.010 1.00 39.45 69 VAL B N 1
ATOM 2121 C CA . VAL B 1 72 ? -32.082 -38.526 -31.325 1.00 39.57 69 VAL B CA 1
ATOM 2122 C C . VAL B 1 72 ? -31.682 -39.445 -32.499 1.00 39.81 69 VAL B C 1
ATOM 2123 O O . VAL B 1 72 ? -32.242 -39.331 -33.579 1.00 40.51 69 VAL B O 1
ATOM 2127 N N . LEU B 1 73 ? -30.757 -40.369 -32.274 1.00 40.28 70 LEU B N 1
ATOM 2128 C CA . LEU B 1 73 ? -30.333 -41.312 -33.315 1.00 41.16 70 LEU B CA 1
ATOM 2129 C C . LEU B 1 73 ? -31.402 -42.377 -33.573 1.00 41.82 70 LEU B C 1
ATOM 2130 O O . LEU B 1 73 ? -31.624 -42.791 -34.730 1.00 40.66 70 LEU B O 1
ATOM 2135 N N . ARG B 1 74 ? -32.047 -42.816 -32.484 1.00 42.30 71 ARG B N 1
ATOM 2136 C CA . ARG B 1 74 ? -33.218 -43.673 -32.583 1.00 42.13 71 ARG B CA 1
ATOM 2137 C C . ARG B 1 74 ? -34.329 -42.967 -33.334 1.00 42.66 71 ARG B C 1
ATOM 2138 O O . ARG B 1 74 ? -34.859 -43.534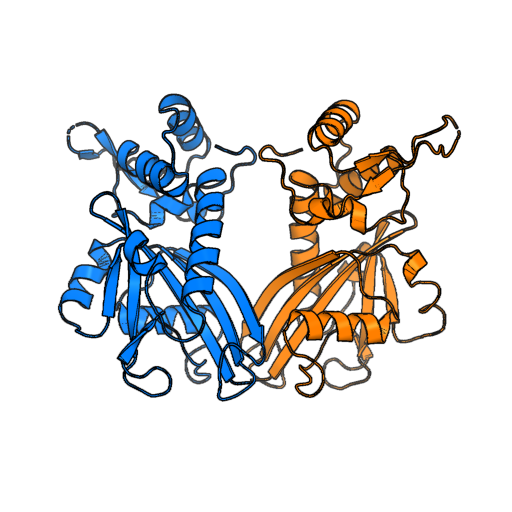 -34.266 1.00 42.51 71 ARG B O 1
ATOM 2146 N N . LYS B 1 75 ? -34.675 -41.729 -32.960 1.00 43.45 72 LYS B N 1
ATOM 2147 C CA . LYS B 1 75 ? -35.764 -41.031 -33.672 1.00 44.41 72 LYS B CA 1
ATOM 2148 C C . LYS B 1 75 ? -35.453 -40.870 -35.150 1.00 44.83 72 LYS B C 1
ATOM 2149 O O . LYS B 1 75 ? -36.359 -40.895 -35.966 1.00 45.35 72 LYS B O 1
ATOM 2155 N N . LEU B 1 76 ? -34.177 -40.681 -35.498 1.00 45.21 73 LEU B N 1
ATOM 2156 C CA . LEU B 1 76 ? -33.806 -40.589 -36.916 1.00 45.57 73 LEU B CA 1
ATOM 2157 C C . LEU B 1 76 ? -33.878 -41.937 -37.647 1.00 45.42 73 LEU B C 1
ATOM 2158 O O . LEU B 1 76 ? -34.351 -42.001 -38.781 1.00 45.71 73 LEU B O 1
ATOM 2163 N N . ALA B 1 77 ? -33.431 -42.996 -36.982 1.00 45.40 74 ALA B N 1
ATOM 2164 C CA . ALA B 1 77 ? -33.400 -44.338 -37.550 1.00 46.14 74 ALA B CA 1
ATOM 2165 C C . ALA B 1 77 ? -34.806 -44.932 -37.713 1.00 46.83 74 ALA B C 1
ATOM 2166 O O . ALA B 1 77 ? -35.021 -45.765 -38.585 1.00 46.73 74 ALA B O 1
ATOM 2168 N N . GLU B 1 78 ? -35.735 -44.505 -36.855 1.00 47.46 75 GLU B N 1
ATOM 2169 C CA . GLU B 1 78 ? -37.162 -44.869 -36.941 1.00 48.17 75 GLU B CA 1
ATOM 2170 C C . GLU B 1 78 ? -37.820 -44.325 -38.205 1.00 48.68 75 GLU B C 1
ATOM 2171 O O . GLU B 1 78 ? -38.879 -44.811 -38.627 1.00 49.09 75 GLU B O 1
ATOM 2177 N N . LYS B 1 79 ? -37.180 -43.322 -38.798 1.00 48.98 76 LYS B N 1
ATOM 2178 C CA . LYS B 1 79 ? -37.672 -42.648 -39.993 1.00 49.61 76 LYS B CA 1
ATOM 2179 C C . LYS B 1 79 ? -36.864 -42.995 -41.241 1.00 49.79 76 LYS B C 1
ATOM 2180 O O . LYS B 1 79 ? -37.420 -43.026 -42.341 1.00 50.51 76 LYS B O 1
ATOM 2186 N N . THR B 1 80 ? -35.561 -43.233 -41.078 1.00 49.10 77 THR B N 1
ATOM 2187 C CA . THR B 1 80 ? -34.642 -43.348 -42.218 1.00 47.62 77 THR B CA 1
ATOM 2188 C C . THR B 1 80 ? -34.042 -44.737 -42.365 1.00 47.09 77 THR B C 1
ATOM 2189 O O . THR B 1 80 ? -33.504 -45.072 -43.436 1.00 46.90 77 THR B O 1
ATOM 2193 N N . ALA B 1 81 ? -34.095 -45.524 -41.288 1.00 45.65 78 ALA B N 1
ATOM 2194 C CA . ALA B 1 81 ? -33.412 -46.819 -41.235 1.00 45.20 78 ALA B CA 1
ATOM 2195 C C . ALA B 1 81 ? -31.870 -46.739 -41.242 1.00 44.67 78 ALA B C 1
ATOM 2196 O O . ALA B 1 81 ? -31.196 -47.727 -41.492 1.00 44.89 78 ALA B O 1
ATOM 2198 N N . VAL B 1 82 ? -31.321 -45.560 -40.979 1.00 44.80 79 VAL B N 1
ATOM 2199 C CA . VAL B 1 82 ? -29.869 -45.337 -40.961 1.00 44.85 79 VAL B CA 1
ATOM 2200 C C . VAL B 1 82 ? -29.520 -44.416 -39.805 1.00 43.99 79 VAL B C 1
ATOM 2201 O O . VAL B 1 82 ? -30.230 -43.434 -39.553 1.00 43.67 79 VAL B O 1
ATOM 2205 N N . VAL B 1 83 ? -28.404 -44.700 -39.142 1.00 42.83 80 VAL B N 1
ATOM 2206 C CA . VAL B 1 83 ? -27.801 -43.751 -38.241 1.00 42.33 80 VAL B CA 1
ATOM 2207 C C . VAL B 1 83 ? -26.976 -42.749 -39.101 1.00 41.83 80 VAL B C 1
ATOM 2208 O O . VAL B 1 83 ? -26.096 -43.156 -39.852 1.00 42.03 80 VAL B O 1
ATOM 2212 N N . PRO B 1 84 ? -27.274 -41.444 -39.016 1.00 41.30 81 PRO B N 1
ATOM 2213 C CA . PRO B 1 84 ? -26.517 -40.467 -39.843 1.00 40.72 81 PRO B CA 1
ATOM 2214 C C . PRO B 1 84 ? -25.043 -40.414 -39.432 1.00 39.45 81 PRO B C 1
ATOM 2215 O O . PRO B 1 84 ? -24.744 -40.644 -38.263 1.00 39.39 81 PRO B O 1
ATOM 2219 N N . PRO B 1 85 ? -24.120 -40.140 -40.383 1.00 38.74 82 PRO B N 1
ATOM 2220 C CA . PRO B 1 85 ? -22.714 -40.113 -39.966 1.00 38.12 82 PRO B CA 1
ATOM 2221 C C . PRO B 1 85 ? -22.329 -38.859 -39.170 1.00 37.75 82 PRO B C 1
ATOM 2222 O O . PRO B 1 85 ? -21.289 -38.855 -38.520 1.00 38.67 82 PRO B O 1
ATOM 2226 N N . TYR B 1 86 ? -23.153 -37.818 -39.195 1.00 36.71 83 TYR B N 1
ATOM 2227 C CA . TYR B 1 86 ? -22.816 -36.598 -38.452 1.00 36.68 83 TYR B CA 1
ATOM 2228 C C . TYR B 1 86 ? -24.027 -36.068 -37.687 1.00 35.96 83 TYR B C 1
ATOM 2229 O O . TYR B 1 86 ? -25.110 -35.923 -38.235 1.00 34.59 83 TYR B O 1
ATOM 2238 N N . ILE B 1 87 ? -23.805 -35.763 -36.422 1.00 37.25 84 ILE B N 1
ATOM 2239 C CA . ILE B 1 87 ? -24.850 -35.236 -35.546 1.00 38.68 84 ILE B CA 1
ATOM 2240 C C . ILE B 1 87 ? -24.231 -34.386 -34.454 1.00 38.16 84 ILE B C 1
ATOM 2241 O O . ILE B 1 87 ? -23.197 -34.734 -33.904 1.00 39.19 84 ILE B O 1
ATOM 2246 N N . GLU B 1 88 ? -24.854 -33.251 -34.165 1.00 38.47 85 GLU B N 1
ATOM 2247 C CA . GLU B 1 88 ? -24.370 -32.319 -33.172 1.00 38.80 85 GLU B CA 1
ATOM 2248 C C . GLU B 1 88 ? -25.555 -31.577 -32.582 1.00 38.82 85 GLU B C 1
ATOM 2249 O O . GLU B 1 88 ? -26.458 -31.131 -33.313 1.00 37.51 85 GLU B O 1
ATOM 2255 N N . GLN B 1 89 ? -25.550 -31.417 -31.265 1.00 38.42 86 GLN B N 1
ATOM 2256 C CA . GLN B 1 89 ? -26.577 -30.639 -30.593 1.00 38.85 86 GLN B CA 1
ATOM 2257 C C . GLN B 1 89 ? -26.565 -29.182 -31.075 1.00 39.18 86 GLN B C 1
ATOM 2258 O O . GLN B 1 89 ? -25.506 -28.540 -31.139 1.00 40.35 86 GLN B O 1
ATOM 2264 N N . LEU B 1 90 ? -27.735 -28.669 -31.441 1.00 38.85 87 LEU B N 1
ATOM 2265 C CA . LEU B 1 90 ? -27.910 -27.288 -31.860 1.00 37.70 87 LEU B CA 1
ATOM 2266 C C . LEU B 1 90 ? -28.210 -26.343 -30.674 1.00 38.18 87 LEU B C 1
ATOM 2267 O O . LEU B 1 90 ? -27.470 -25.398 -30.388 1.00 37.19 87 LEU B O 1
ATOM 2272 N N . CYS B 1 91 ? -29.322 -26.608 -29.993 1.00 37.55 88 CYS B N 1
ATOM 2273 C CA . CYS B 1 91 ? -29.820 -25.730 -28.970 1.00 37.63 88 CYS B CA 1
ATOM 2274 C C . CYS B 1 91 ? -30.933 -26.477 -28.222 1.00 36.61 88 CYS B C 1
ATOM 2275 O O . CYS B 1 91 ? -31.404 -27.536 -28.669 1.00 36.37 88 CYS B O 1
ATOM 2278 N N . THR B 1 92 ? -31.291 -25.951 -27.056 1.00 35.30 89 THR B N 1
ATOM 2279 C CA . THR B 1 92 ? -32.403 -26.460 -26.262 1.00 35.20 89 THR B CA 1
ATOM 2280 C C . THR B 1 92 ? -33.327 -25.276 -26.134 1.00 35.38 89 THR B C 1
ATOM 2281 O O . THR B 1 92 ? -32.915 -24.218 -25.676 1.00 34.06 89 THR B O 1
ATOM 2285 N N . VAL B 1 93 ? -34.554 -25.427 -26.611 1.00 36.59 90 VAL B N 1
ATOM 2286 C CA . VAL B 1 93 ? -35.546 -24.365 -26.433 1.00 37.67 90 VAL B CA 1
ATOM 2287 C C . VAL B 1 93 ? -36.576 -24.794 -25.389 1.00 37.84 90 VAL B C 1
ATOM 2288 O O . VAL B 1 93 ? -37.078 -25.930 -25.419 1.00 36.84 90 VAL B O 1
ATOM 2292 N N . GLY B 1 94 ? -36.897 -23.885 -24.473 1.00 38.03 91 GLY B N 1
ATOM 2293 C CA . GLY B 1 94 ? -37.894 -24.192 -23.452 1.00 39.71 91 GLY B CA 1
ATOM 2294 C C . GLY B 1 94 ? -38.540 -22.944 -22.909 1.00 40.33 91 GLY B C 1
ATOM 2295 O O . GLY B 1 94 ? -37.851 -22.045 -22.458 1.00 40.48 91 GLY B O 1
ATOM 2296 N N . ASN B 1 95 ? -39.866 -22.899 -22.977 1.00 41.50 92 ASN B N 1
ATOM 2297 C CA . ASN B 1 95 ? -40.667 -21.789 -22.496 1.00 42.14 92 ASN B CA 1
ATOM 2298 C C . ASN B 1 95 ? -42.150 -22.195 -22.424 1.00 44.05 92 ASN B C 1
ATOM 2299 O O . ASN B 1 95 ? -42.520 -23.340 -22.767 1.00 42.84 92 ASN B O 1
ATOM 2304 N N . ASN B 1 96 ? -42.995 -21.240 -22.017 1.00 45.75 93 ASN B N 1
ATOM 2305 C CA . ASN B 1 96 ? -44.376 -21.527 -21.656 1.00 47.78 93 ASN B CA 1
ATOM 2306 C C . ASN B 1 96 ? -45.364 -21.179 -22.773 1.00 49.54 93 ASN B C 1
ATOM 2307 O O . ASN B 1 96 ? -46.581 -21.290 -22.599 1.00 50.74 93 ASN B O 1
ATOM 2312 N N . SER B 1 97 ? -44.823 -20.805 -23.928 1.00 50.77 94 SER B N 1
ATOM 2313 C CA . SER B 1 97 ? -45.621 -20.288 -25.017 1.00 51.32 94 SER B CA 1
ATOM 2314 C C . SER B 1 97 ? -45.486 -21.071 -26.323 1.00 51.85 94 SER B C 1
ATOM 2315 O O . SER B 1 97 ? -46.372 -20.998 -27.158 1.00 51.95 94 SER B O 1
ATOM 2318 N N . ARG B 1 98 ? -44.385 -21.803 -26.516 1.00 51.91 95 ARG B N 1
ATOM 2319 C CA . ARG B 1 98 ? -44.138 -22.501 -27.786 1.00 52.02 95 ARG B CA 1
ATOM 2320 C C . ARG B 1 98 ? -45.094 -23.673 -27.996 1.00 52.66 95 ARG B C 1
ATOM 2321 O O . ARG B 1 98 ? -45.256 -24.163 -29.111 1.00 52.57 95 ARG B O 1
ATOM 2329 N N . ASP B 1 99 ? -45.700 -24.142 -26.913 1.00 53.36 96 ASP B N 1
ATOM 2330 C CA . ASP B 1 99 ? -46.556 -25.319 -26.986 1.00 54.33 96 ASP B CA 1
ATOM 2331 C C . ASP B 1 99 ? -47.810 -25.117 -26.144 1.00 54.76 96 ASP B C 1
ATOM 2332 O O . ASP B 1 99 ? -47.755 -24.683 -24.982 1.00 54.55 96 ASP B O 1
ATOM 2337 N N . ALA B 1 100 ? -48.940 -25.419 -26.776 1.00 54.94 97 ALA B N 1
ATOM 2338 C CA . ALA B 1 100 ? -50.255 -25.128 -26.229 1.00 54.94 97 ALA B CA 1
ATOM 2339 C C . ALA B 1 100 ? -50.601 -26.052 -25.075 1.00 54.57 97 ALA B C 1
ATOM 2340 O O . ALA B 1 100 ? -51.331 -25.661 -24.167 1.00 54.92 97 ALA B O 1
ATOM 2342 N N . ARG B 1 101 ? -50.065 -27.270 -25.108 1.00 53.84 98 ARG B N 1
ATOM 2343 C CA . ARG B 1 101 ? -50.283 -28.245 -24.046 1.00 53.39 98 ARG B CA 1
ATOM 2344 C C . ARG B 1 101 ? -49.630 -27.920 -22.705 1.00 53.20 98 ARG B C 1
ATOM 2345 O O . ARG B 1 101 ? -50.091 -28.404 -21.659 1.00 54.35 98 ARG B O 1
ATOM 2353 N N . GLY B 1 102 ? -48.545 -27.148 -22.717 1.00 52.28 99 GLY B N 1
ATOM 2354 C CA . GLY B 1 102 ? -47.853 -26.797 -21.464 1.00 50.66 99 GLY B CA 1
ATOM 2355 C C . GLY B 1 102 ? -46.485 -26.166 -21.654 1.00 49.20 99 GLY B C 1
ATOM 2356 O O . GLY B 1 102 ? -46.046 -25.933 -22.777 1.00 49.40 99 GLY B O 1
ATOM 2357 N N . TRP B 1 103 ? -45.832 -25.839 -20.541 1.00 47.51 100 TRP B N 1
ATOM 2358 C CA . TRP B 1 103 ? -44.408 -25.551 -20.553 1.00 44.68 100 TRP B CA 1
ATOM 2359 C C . TRP B 1 103 ? -43.783 -26.742 -21.283 1.00 43.92 100 TRP B C 1
ATOM 2360 O O . TRP B 1 103 ? -44.098 -27.884 -20.959 1.00 42.73 100 TRP B O 1
ATOM 2371 N N . SER B 1 104 ? -42.934 -26.488 -22.282 1.00 43.40 101 SER B N 1
ATOM 2372 C CA . SER B 1 104 ? -42.229 -27.591 -22.953 1.00 43.12 101 SER B CA 1
ATOM 2373 C C . SER B 1 104 ? -40.786 -27.234 -23.288 1.00 43.02 101 SER B C 1
ATOM 2374 O O . SER B 1 104 ? -40.461 -26.066 -23.546 1.00 43.99 101 SER B O 1
ATOM 2377 N N . VAL B 1 105 ? -39.944 -28.261 -23.278 1.00 42.00 102 VAL B N 1
ATOM 2378 C CA . VAL B 1 105 ? -38.527 -28.132 -23.549 1.00 40.97 102 VAL B CA 1
ATOM 2379 C C . VAL B 1 105 ? -38.158 -29.074 -24.679 1.00 40.26 102 VAL B C 1
ATOM 2380 O O . VAL B 1 105 ? -38.516 -30.238 -24.649 1.00 40.38 102 VAL B O 1
ATOM 2384 N N . THR B 1 106 ? -37.449 -28.571 -25.673 1.00 39.26 103 THR B N 1
ATOM 2385 C CA . THR B 1 106 ? -36.989 -29.412 -26.755 1.00 40.19 103 THR B CA 1
ATOM 2386 C C . THR B 1 106 ? -35.462 -29.291 -26.946 1.00 38.89 103 THR B C 1
ATOM 2387 O O . THR B 1 106 ? -34.918 -28.194 -27.110 1.00 38.59 103 THR B O 1
ATOM 2391 N N . VAL B 1 107 ? -34.785 -30.431 -26.907 1.00 38.10 104 VAL B N 1
ATOM 2392 C CA . VAL B 1 107 ? -33.362 -30.476 -27.191 1.00 37.01 104 VAL B CA 1
ATOM 2393 C C . VAL B 1 107 ? -33.187 -30.742 -28.698 1.00 37.22 104 VAL B C 1
ATOM 2394 O O . VAL B 1 107 ? -33.561 -31.812 -29.212 1.00 37.31 104 VAL B O 1
ATOM 2398 N N . CYS B 1 108 ? -32.674 -29.737 -29.400 1.00 37.44 105 CYS B N 1
ATOM 2399 C CA . CYS B 1 108 ? -32.569 -29.769 -30.856 1.00 37.54 105 CYS B CA 1
ATOM 2400 C C . CYS B 1 108 ? -31.170 -30.072 -31.313 1.00 37.90 105 CYS B C 1
ATOM 2401 O O . CYS B 1 108 ? -30.214 -29.510 -30.787 1.00 38.19 105 CYS B O 1
ATOM 2404 N N . TYR B 1 109 ? -31.075 -30.979 -32.289 1.00 38.49 106 TYR B N 1
ATOM 2405 C CA . TYR B 1 109 ? -29.838 -31.432 -32.911 1.00 38.34 106 TYR B CA 1
ATOM 2406 C C . TYR B 1 109 ? -29.830 -31.030 -34.383 1.00 39.26 106 TYR B C 1
ATOM 2407 O O . TYR B 1 109 ? -30.916 -30.858 -34.982 1.00 38.03 106 TYR B O 1
ATOM 2416 N N . THR B 1 110 ? -28.615 -30.851 -34.932 1.00 38.42 107 THR B N 1
ATOM 2417 C CA . THR B 1 110 ? -28.392 -30.816 -36.378 1.00 39.64 107 THR B CA 1
ATOM 2418 C C . THR B 1 110 ? -27.763 -32.120 -36.817 1.00 38.87 107 THR B C 1
ATOM 2419 O O . THR B 1 110 ? -26.880 -32.654 -36.139 1.00 38.17 107 THR B O 1
ATOM 2423 N N . ALA B 1 111 ? -28.212 -32.633 -37.953 1.00 38.27 108 ALA B N 1
ATOM 2424 C CA . ALA B 1 111 ? -27.575 -33.786 -38.523 1.00 38.70 108 ALA B CA 1
ATOM 2425 C C . ALA B 1 111 ? -27.343 -33.655 -40.029 1.00 38.73 108 ALA B C 1
ATOM 2426 O O . ALA B 1 111 ? -28.005 -32.858 -40.715 1.00 38.75 108 ALA B O 1
ATOM 2428 N N . LEU B 1 112 ? -26.413 -34.464 -40.528 1.00 39.03 109 LEU B N 1
ATOM 2429 C CA . LEU B 1 112 ? -26.096 -34.540 -41.947 1.00 39.72 109 LEU B CA 1
ATOM 2430 C C . LEU B 1 112 ? -25.943 -35.985 -42.391 1.00 40.60 109 LEU B C 1
ATOM 2431 O O . LEU B 1 112 ? -25.329 -36.808 -41.703 1.00 40.09 109 LEU B O 1
ATOM 2436 N N . MET B 1 113 ? -26.517 -36.302 -43.541 1.00 41.85 110 MET B N 1
ATOM 2437 C CA . MET B 1 113 ? -26.304 -37.606 -44.158 1.00 43.30 110 MET B CA 1
ATOM 2438 C C . MET B 1 113 ? -26.414 -37.487 -45.666 1.00 44.30 110 MET B C 1
ATOM 2439 O O . MET B 1 113 ? -26.893 -36.482 -46.171 1.00 44.04 110 MET B O 1
ATOM 2444 N N . SER B 1 114 ? -25.993 -38.518 -46.389 1.00 45.70 111 SER B N 1
ATOM 2445 C CA . SER B 1 114 ? -26.189 -38.498 -47.834 1.00 47.81 111 SER B CA 1
ATOM 2446 C C . SER B 1 114 ? -27.613 -38.915 -48.200 1.00 48.96 111 SER B C 1
ATOM 2447 O O . SER B 1 114 ? -28.229 -39.776 -47.561 1.00 48.38 111 SER B O 1
ATOM 2450 N N . TYR B 1 115 ? -28.115 -38.296 -49.253 1.00 51.26 112 TYR B N 1
ATOM 2451 C CA . TYR B 1 115 ? -29.459 -38.539 -49.764 1.00 53.52 112 TYR B CA 1
ATOM 2452 C C . TYR B 1 115 ? -29.786 -40.001 -50.117 1.00 54.90 112 TYR B C 1
ATOM 2453 O O . TYR B 1 115 ? -30.845 -40.482 -49.730 1.00 55.17 112 TYR B O 1
ATOM 2462 N N . GLN B 1 116 ? -28.896 -40.705 -50.824 1.00 57.34 113 GLN B N 1
ATOM 2463 C CA . GLN B 1 116 ? -29.201 -42.080 -51.291 1.00 60.11 113 GLN B CA 1
ATOM 2464 C C . GLN B 1 116 ? -28.979 -43.175 -50.236 1.00 61.35 113 GLN B C 1
ATOM 2465 O O . GLN B 1 116 ? -29.436 -44.309 -50.407 1.00 61.61 113 GLN B O 1
ATOM 2471 N N . ALA B 1 117 ? -28.294 -42.832 -49.146 1.00 62.81 114 ALA B N 1
ATOM 2472 C CA . ALA B 1 117 ? -28.155 -43.739 -48.005 1.00 64.03 114 ALA B CA 1
ATOM 2473 C C . ALA B 1 117 ? -29.517 -44.135 -47.426 1.00 65.00 114 ALA B C 1
ATOM 2474 O O . ALA B 1 117 ? -29.660 -45.219 -46.855 1.00 65.04 114 ALA B O 1
ATOM 2476 N N . CYS B 1 118 ? -30.521 -43.275 -47.604 1.00 66.38 115 CYS B N 1
ATOM 2477 C CA . CYS B 1 118 ? -31.836 -43.510 -47.014 1.00 67.66 115 CYS B CA 1
ATOM 2478 C C . CYS B 1 118 ? -33.056 -43.237 -47.906 1.00 69.42 115 CYS B C 1
ATOM 2479 O O . CYS B 1 118 ? -34.169 -43.609 -47.522 1.00 69.54 115 CYS B O 1
ATOM 2482 N N . GLN B 1 119 ? -32.871 -42.563 -49.051 1.00 71.15 116 GLN B N 1
ATOM 2483 C CA . GLN B 1 119 ? -33.944 -42.425 -50.060 1.00 72.82 116 GLN B CA 1
ATOM 2484 C C . GLN B 1 119 ? -34.386 -43.796 -50.585 1.00 73.70 116 GLN B C 1
ATOM 2485 O O . GLN B 1 119 ? -35.541 -43.973 -50.993 1.00 73.87 116 GLN B O 1
ATOM 2491 N N . ILE B 1 120 ? -33.453 -44.751 -50.569 1.00 74.77 117 ILE B N 1
ATOM 2492 C CA . ILE B 1 120 ? -33.749 -46.178 -50.790 1.00 75.81 117 ILE B CA 1
ATOM 2493 C C . ILE B 1 120 ? -34.743 -46.806 -49.775 1.00 76.17 117 ILE B C 1
ATOM 2494 O O . ILE B 1 120 ? -35.349 -47.841 -50.065 1.00 76.43 117 ILE B O 1
ATOM 2499 N N . GLN B 1 121 ? -34.900 -46.185 -48.600 1.00 76.60 118 GLN B N 1
ATOM 2500 C CA . GLN B 1 121 ? -35.718 -46.739 -47.496 1.00 76.86 118 GLN B CA 1
ATOM 2501 C C . GLN B 1 121 ? -36.849 -45.802 -47.067 1.00 76.84 118 GLN B C 1
ATOM 2502 O O . GLN B 1 121 ? -37.395 -45.963 -45.964 1.00 76.96 118 GLN B O 1
ATOM 2508 N N . ILE B 1 122 ? -37.203 -44.855 -47.945 1.00 76.77 119 ILE B N 1
ATOM 2509 C CA . ILE B 1 122 ? -38.012 -43.670 -47.599 1.00 76.79 119 ILE B CA 1
ATOM 2510 C C . ILE B 1 122 ? -38.966 -43.269 -48.737 1.00 76.72 119 ILE B C 1
ATOM 2511 O O . ILE B 1 122 ? -39.833 -42.390 -48.578 1.00 75.59 119 ILE B O 1
ATOM 2516 N N . ALA B 1 123 ? -38.778 -43.896 -49.894 1.00 76.92 120 ALA B N 1
ATOM 2517 C CA . ALA B 1 123 ? -39.727 -43.771 -50.995 1.00 77.25 120 ALA B CA 1
ATOM 2518 C C . ALA B 1 123 ? -41.058 -44.367 -50.534 1.00 77.04 120 ALA B C 1
ATOM 2519 O O . ALA B 1 123 ? -42.116 -43.736 -50.646 1.00 76.75 120 ALA B O 1
ATOM 2521 N N . SER B 1 124 ? -40.952 -45.573 -49.972 1.00 76.82 121 SER B N 1
ATOM 2522 C CA . SER B 1 124 ? -42.066 -46.419 -49.553 1.00 76.53 121 SER B CA 1
ATOM 2523 C C . SER B 1 124 ? -42.849 -45.956 -48.304 1.00 76.19 121 SER B C 1
ATOM 2524 O O . SER B 1 124 ? -43.570 -46.764 -47.692 1.00 75.82 121 SER B O 1
ATOM 2527 N N . VAL B 1 125 ? -42.716 -44.673 -47.939 1.00 75.45 122 VAL B N 1
ATOM 2528 C CA . VAL B 1 125 ? -43.287 -44.131 -46.696 1.00 74.57 122 VAL B CA 1
ATOM 2529 C C . VAL B 1 125 ? -43.844 -42.731 -46.940 1.00 74.08 122 VAL B C 1
ATOM 2530 O O . VAL B 1 125 ? -43.108 -41.847 -47.368 1.00 73.95 122 VAL B O 1
ATOM 2534 N N . SER B 1 126 ? -45.128 -42.527 -46.643 1.00 73.31 123 SER B N 1
ATOM 2535 C CA . SER B 1 126 ? -45.840 -41.292 -47.038 1.00 72.75 123 SER B CA 1
ATOM 2536 C C . SER B 1 126 ? -45.864 -40.136 -46.024 1.00 71.97 123 SER B C 1
ATOM 2537 O O . SER B 1 126 ? -46.204 -39.003 -46.373 1.00 71.47 123 SER B O 1
ATOM 2540 N N . ASP B 1 127 ? -45.506 -40.410 -44.777 1.00 71.62 124 ASP B N 1
ATOM 2541 C CA . ASP B 1 127 ? -45.469 -39.352 -43.761 1.00 71.10 124 ASP B CA 1
ATOM 2542 C C . ASP B 1 127 ? -44.039 -38.886 -43.447 1.00 70.53 124 ASP B C 1
ATOM 2543 O O . ASP B 1 127 ? -43.822 -38.110 -42.510 1.00 70.25 124 ASP B O 1
ATOM 2548 N N . VAL B 1 128 ? -43.080 -39.379 -44.239 1.00 70.19 125 VAL B N 1
ATOM 2549 C CA . VAL B 1 128 ? -41.662 -38.968 -44.177 1.00 69.47 125 VAL B CA 1
ATOM 2550 C C . VAL B 1 128 ? -41.134 -38.589 -45.571 1.00 68.36 125 VAL B C 1
ATOM 2551 O O . VAL B 1 128 ? -41.136 -39.415 -46.495 1.00 69.90 125 VAL B O 1
ATOM 2555 N N . LYS B 1 129 ? -40.654 -37.355 -45.708 1.00 66.77 126 LYS B N 1
ATOM 2556 C CA . LYS B 1 129 ? -40.222 -36.836 -47.006 1.00 64.98 126 LYS B CA 1
ATOM 2557 C C . LYS B 1 129 ? -39.062 -35.836 -46.905 1.00 63.36 126 LYS B C 1
ATOM 2558 O O . LYS B 1 129 ? -39.045 -34.983 -46.014 1.00 62.82 126 LYS B O 1
ATOM 2564 N N . TRP B 1 130 ? -38.102 -35.950 -47.826 1.00 61.55 127 TRP B N 1
ATOM 2565 C CA . TRP B 1 130 ? -37.082 -34.916 -48.031 1.00 59.81 127 TRP B CA 1
ATOM 2566 C C . TRP B 1 130 ? -37.704 -33.719 -48.736 1.00 59.78 127 TRP B C 1
ATOM 2567 O O . TRP B 1 130 ? -38.219 -33.850 -49.852 1.00 59.45 127 TRP B O 1
ATOM 2578 N N . TRP B 1 131 ? -37.637 -32.553 -48.097 1.00 59.99 128 TRP B N 1
ATOM 2579 C CA . TRP B 1 131 ? -38.185 -31.324 -48.652 1.00 59.96 128 TRP B CA 1
ATOM 2580 C C . TRP B 1 131 ? -37.100 -30.313 -49.010 1.00 59.38 128 TRP B C 1
ATOM 2581 O O . TRP B 1 131 ? -36.202 -30.084 -48.213 1.00 58.75 128 TRP B O 1
ATOM 2592 N N . PRO B 1 132 ? -37.193 -29.686 -50.207 1.00 59.10 129 PRO B N 1
ATOM 2593 C CA . PRO B 1 132 ? -36.317 -28.553 -50.517 1.00 59.07 129 PRO B CA 1
ATOM 2594 C C . PRO B 1 132 ? -36.409 -27.473 -49.441 1.00 59.01 129 PRO B C 1
ATOM 2595 O O . PRO B 1 132 ? -37.508 -27.068 -49.041 1.00 58.87 129 PRO B O 1
ATOM 2599 N N . LEU B 1 133 ? -35.261 -27.032 -48.951 1.00 59.44 130 LEU B N 1
ATOM 2600 C CA . LEU B 1 133 ? -35.248 -26.045 -47.886 1.00 60.32 130 LEU B CA 1
ATOM 2601 C C . LEU B 1 133 ? -36.099 -24.823 -48.243 1.00 61.26 130 LEU B C 1
ATOM 2602 O O . LEU B 1 133 ? -36.865 -24.339 -47.408 1.00 61.51 130 LEU B O 1
ATOM 2607 N N . ALA B 1 134 ? -35.969 -24.338 -49.479 1.00 62.34 131 ALA B N 1
ATOM 2608 C CA . ALA B 1 134 ? -36.715 -23.162 -49.946 1.00 63.01 131 ALA B CA 1
ATOM 2609 C C . ALA B 1 134 ? -38.212 -23.356 -49.780 1.00 63.59 131 ALA B C 1
ATOM 2610 O O . ALA B 1 134 ? -38.901 -22.462 -49.291 1.00 63.69 131 ALA B O 1
ATOM 2612 N N . ASP B 1 135 ? -38.703 -24.532 -50.174 1.00 64.18 132 ASP B N 1
ATOM 2613 C CA . ASP B 1 135 ? -40.090 -24.931 -49.930 1.00 65.16 132 ASP B CA 1
ATOM 2614 C C . ASP B 1 135 ? -40.475 -24.914 -48.449 1.00 65.59 132 ASP B C 1
ATOM 2615 O O . ASP B 1 135 ? -41.541 -24.406 -48.086 1.00 65.87 132 ASP B O 1
ATOM 2620 N N . VAL B 1 136 ? -39.613 -25.497 -47.613 1.00 65.54 133 VAL B N 1
ATOM 2621 C CA . VAL B 1 136 ? -39.827 -25.573 -46.166 1.00 65.49 133 VAL B CA 1
ATOM 2622 C C . VAL B 1 136 ? -39.982 -24.182 -45.540 1.00 65.86 133 VAL B C 1
ATOM 2623 O O . VAL B 1 136 ? -40.878 -23.952 -44.730 1.00 65.73 133 VAL B O 1
ATOM 2627 N N . LEU B 1 137 ? -39.117 -23.255 -45.935 1.00 66.54 134 LEU B N 1
ATOM 2628 C CA . LEU B 1 137 ? -39.168 -21.885 -45.429 1.00 67.64 134 LEU B CA 1
ATOM 2629 C C . LEU B 1 137 ? -40.487 -21.135 -45.732 1.00 68.26 134 LEU B C 1
ATOM 2630 O O . LEU B 1 137 ? -40.761 -20.091 -45.128 1.00 68.57 134 LEU B O 1
ATOM 2635 N N . GLN B 1 138 ? -41.296 -21.675 -46.647 1.00 68.84 135 GLN B N 1
ATOM 2636 C CA . GLN B 1 138 ? -42.639 -21.135 -46.927 1.00 69.56 135 GLN B CA 1
ATOM 2637 C C . GLN B 1 138 ? -43.792 -22.050 -46.470 1.00 68.88 135 GLN B C 1
ATOM 2638 O O . GLN B 1 138 ? -44.930 -21.890 -46.915 1.00 69.24 135 GLN B O 1
ATOM 2644 N N . MET B 1 139 ? -43.493 -23.001 -45.586 1.00 68.17 136 MET B N 1
ATOM 2645 C CA . MET B 1 139 ? -44.500 -23.953 -45.091 1.00 67.01 136 MET B CA 1
ATOM 2646 C C . MET B 1 139 ? -44.986 -23.594 -43.677 1.00 66.30 136 MET B C 1
ATOM 2647 O O . MET B 1 139 ? -44.292 -22.871 -42.943 1.00 66.21 136 MET B O 1
ATOM 2652 N N . PRO B 1 140 ? -46.199 -24.070 -43.309 1.00 65.38 137 PRO B N 1
ATOM 2653 C CA . PRO B 1 140 ? -46.697 -23.897 -41.949 1.00 64.16 137 PRO B CA 1
ATOM 2654 C C . PRO B 1 140 ? -46.236 -25.068 -41.086 1.00 62.88 137 PRO B C 1
ATOM 2655 O O . PRO B 1 140 ? -46.901 -26.115 -41.017 1.00 62.85 137 PRO B O 1
ATOM 2659 N N . LEU B 1 141 ? -45.077 -24.908 -40.448 1.00 61.01 138 LEU B N 1
ATOM 2660 C CA . LEU B 1 141 ? -44.503 -26.035 -39.709 1.00 58.39 138 LEU B CA 1
ATOM 2661 C C . LEU B 1 141 ? -45.065 -26.071 -38.302 1.00 57.42 138 LEU B C 1
ATOM 2662 O O . LEU B 1 141 ? -45.298 -25.022 -37.690 1.00 56.84 138 LEU B O 1
ATOM 2667 N N . ALA B 1 142 ? -45.303 -27.281 -37.805 1.00 56.19 139 ALA B N 1
ATOM 2668 C CA . ALA B 1 142 ? -45.685 -27.465 -36.409 1.00 55.27 139 ALA B CA 1
ATOM 2669 C C . ALA B 1 142 ? -44.780 -26.656 -35.458 1.00 54.43 139 ALA B C 1
ATOM 2670 O O . ALA B 1 142 ? -43.588 -26.445 -35.725 1.00 54.15 139 ALA B O 1
ATOM 2672 N N . PHE B 1 143 ? -45.390 -26.168 -34.384 1.00 53.07 140 PHE B N 1
ATOM 2673 C CA . PHE B 1 143 ? -44.716 -25.509 -33.288 1.00 51.70 140 PHE B CA 1
ATOM 2674 C C . PHE B 1 143 ? -43.795 -24.403 -33.765 1.00 51.31 140 PHE B C 1
ATOM 2675 O O . PHE B 1 143 ? -44.210 -23.520 -34.534 1.00 51.78 140 PHE B O 1
ATOM 2683 N N . ASP B 1 144 ? -42.551 -24.434 -33.291 1.00 49.76 141 ASP B N 1
ATOM 2684 C CA . ASP B 1 144 ? -41.567 -23.406 -33.610 1.00 47.57 141 ASP B CA 1
ATOM 2685 C C . ASP B 1 144 ? -40.480 -24.003 -34.500 1.00 47.18 141 ASP B C 1
ATOM 2686 O O . ASP B 1 144 ? -39.375 -23.459 -34.579 1.00 47.42 141 ASP B O 1
ATOM 2691 N N . HIS B 1 145 ? -40.811 -25.107 -35.163 1.00 45.97 142 HIS B N 1
ATOM 2692 C CA . HIS B 1 145 ? -39.862 -25.876 -35.949 1.00 46.58 142 HIS B CA 1
ATOM 2693 C C . HIS B 1 145 ? -39.228 -25.137 -37.144 1.00 47.87 142 HIS B C 1
ATOM 2694 O O . HIS B 1 145 ? -38.076 -25.421 -37.519 1.00 47.21 142 HIS B O 1
ATOM 2701 N N . LEU B 1 146 ? -39.961 -24.187 -37.722 1.00 48.51 143 LEU B N 1
ATOM 2702 C CA . LEU B 1 146 ? -39.382 -23.329 -38.735 1.00 49.75 143 LEU B CA 1
ATOM 2703 C C . LEU B 1 146 ? -38.196 -22.551 -38.177 1.00 49.87 143 LEU B C 1
ATOM 2704 O O . LEU B 1 146 ? -37.182 -22.372 -38.855 1.00 50.03 143 LEU B O 1
ATOM 2709 N N . GLN B 1 147 ? -38.343 -22.080 -36.948 1.00 50.06 144 GLN B N 1
ATOM 2710 C CA . GLN B 1 147 ? -37.327 -21.289 -36.294 1.00 50.54 144 GLN B CA 1
ATOM 2711 C C . GLN B 1 147 ? -36.088 -22.131 -35.965 1.00 49.82 144 GLN B C 1
ATOM 2712 O O . GLN B 1 147 ? -34.961 -21.659 -36.118 1.00 50.29 144 GLN B O 1
ATOM 2718 N N . LEU B 1 148 ? -36.312 -23.372 -35.524 1.00 48.39 145 LEU B N 1
ATOM 2719 C CA . LEU B 1 148 ? -35.242 -24.361 -35.309 1.00 47.53 145 LEU B CA 1
ATOM 2720 C C . LEU B 1 148 ? -34.477 -24.691 -36.609 1.00 46.93 145 LEU B C 1
ATOM 2721 O O . LEU B 1 148 ? -33.257 -24.796 -36.600 1.00 47.09 145 LEU B O 1
ATOM 2726 N N . ILE B 1 149 ? -35.201 -24.835 -37.719 1.00 47.15 146 ILE B N 1
ATOM 2727 C CA . ILE B 1 149 ? -34.606 -25.031 -39.062 1.00 46.32 146 ILE B CA 1
ATOM 2728 C C . ILE B 1 149 ? -33.710 -23.859 -39.471 1.00 47.19 146 ILE B C 1
ATOM 2729 O O . ILE B 1 149 ? -32.558 -24.065 -39.869 1.00 47.16 146 ILE B O 1
ATOM 2734 N N . GLU B 1 150 ? -34.219 -22.637 -39.321 1.00 47.43 147 GLU B N 1
ATOM 2735 C CA . GLU B 1 150 ? -33.436 -21.420 -39.566 1.00 47.97 147 GLU B CA 1
ATOM 2736 C C . GLU B 1 150 ? -32.149 -21.321 -38.722 1.00 47.00 147 GLU B C 1
ATOM 2737 O O . GLU B 1 150 ? -31.096 -20.900 -39.218 1.00 46.28 147 GLU B O 1
ATOM 2743 N N . GLN B 1 151 ? -32.246 -21.677 -37.442 1.00 46.14 148 GLN B N 1
ATOM 2744 C CA . GLN B 1 151 ? -31.080 -21.739 -36.583 1.00 45.39 148 GLN B CA 1
ATOM 2745 C C . GLN B 1 151 ? -30.073 -22.823 -37.055 1.00 44.26 148 GLN B C 1
ATOM 2746 O O . GLN B 1 151 ? -28.872 -22.568 -37.138 1.00 43.48 148 GLN B O 1
ATOM 2752 N N . ALA B 1 152 ? -30.573 -24.018 -37.365 1.00 42.62 149 ALA B N 1
ATOM 2753 C CA . ALA B 1 152 ? -29.727 -25.095 -37.889 1.00 42.33 149 ALA B CA 1
ATOM 2754 C C . ALA B 1 152 ? -29.026 -24.663 -39.179 1.00 42.00 149 ALA B C 1
ATOM 2755 O O . ALA B 1 152 ? -27.830 -24.879 -39.338 1.00 41.20 149 ALA B O 1
ATOM 2757 N N . ARG B 1 153 ? -29.796 -24.060 -40.091 1.00 42.55 150 ARG B N 1
ATOM 2758 C CA . ARG B 1 153 ? -29.292 -23.591 -41.383 1.00 43.41 150 ARG B CA 1
ATOM 2759 C C . ARG B 1 153 ? -28.183 -22.538 -41.242 1.00 43.56 150 ARG B C 1
ATOM 2760 O O . ARG B 1 153 ? -27.218 -22.527 -42.018 1.00 43.47 150 ARG B O 1
ATOM 2768 N N . GLU B 1 154 ? -28.344 -21.659 -40.255 1.00 44.02 151 GLU B N 1
ATOM 2769 C CA . GLU B 1 154 ? -27.371 -20.654 -39.894 1.00 45.36 151 GLU B CA 1
ATOM 2770 C C . GLU B 1 154 ? -26.096 -21.234 -39.262 1.00 45.49 151 GLU B C 1
ATOM 2771 O O . GLU B 1 154 ? -24.976 -20.745 -39.506 1.00 45.59 151 GLU B O 1
ATOM 2777 N N . ARG B 1 155 ? -26.248 -22.238 -38.402 1.00 45.26 152 ARG B N 1
ATOM 2778 C CA . ARG B 1 155 ? -25.047 -22.907 -37.901 1.00 45.03 152 ARG B CA 1
ATOM 2779 C C . ARG B 1 155 ? -24.302 -23.655 -39.001 1.00 43.85 152 ARG B C 1
ATOM 2780 O O . ARG B 1 155 ? -23.104 -23.665 -39.008 1.00 43.23 152 ARG B O 1
ATOM 2788 N N . LEU B 1 156 ? -25.026 -24.244 -39.940 1.00 44.31 153 LEU B N 1
ATOM 2789 C CA . LEU B 1 156 ? -24.416 -24.858 -41.121 1.00 44.91 153 LEU B CA 1
ATOM 2790 C C . LEU B 1 156 ? -23.554 -23.891 -41.942 1.00 44.97 153 LEU B C 1
ATOM 2791 O O . LEU B 1 156 ? -22.477 -24.255 -42.426 1.00 44.91 153 LEU B O 1
ATOM 2796 N N . THR B 1 157 ? -24.040 -22.667 -42.083 1.00 45.16 154 THR B N 1
ATOM 2797 C CA . THR B 1 157 ? -23.265 -21.580 -42.671 1.00 46.36 154 THR B CA 1
ATOM 2798 C C . THR B 1 157 ? -21.916 -21.366 -41.975 1.00 46.43 154 THR B C 1
ATOM 2799 O O . THR B 1 157 ? -20.903 -21.283 -42.658 1.00 46.32 154 THR B O 1
ATOM 2803 N N . GLN B 1 158 ? -21.899 -21.321 -40.634 1.00 46.96 155 GLN B N 1
ATOM 2804 C CA . GLN B 1 158 ? -20.640 -21.253 -39.882 1.00 46.97 155 GLN B CA 1
ATOM 2805 C C . GLN B 1 158 ? -19.781 -22.506 -40.056 1.00 46.30 155 GLN B C 1
ATOM 2806 O O . GLN B 1 158 ? -18.554 -22.416 -40.114 1.00 46.48 155 GLN B O 1
ATOM 2812 N N . LYS B 1 159 ? -20.405 -23.678 -40.125 1.00 45.93 156 LYS B N 1
ATOM 2813 C CA . LYS B 1 159 ? -19.647 -24.889 -40.419 1.00 45.25 156 LYS B CA 1
ATOM 2814 C C . LYS B 1 159 ? -18.941 -24.804 -41.783 1.00 44.41 156 LYS B C 1
ATOM 2815 O O . LYS B 1 159 ? -17.819 -25.276 -41.914 1.00 44.98 156 LYS B O 1
ATOM 2821 N N . ALA B 1 160 ? -19.606 -24.232 -42.791 1.00 43.26 157 ALA B N 1
ATOM 2822 C CA . ALA B 1 160 ? -19.012 -24.039 -44.134 1.00 42.79 157 ALA B CA 1
ATOM 2823 C C . ALA B 1 160 ? -17.799 -23.102 -44.088 1.00 42.34 157 ALA B C 1
ATOM 2824 O O . ALA B 1 160 ? -16.912 -23.192 -44.919 1.00 42.33 157 ALA B O 1
ATOM 2826 N N . LEU B 1 161 ? -17.763 -22.232 -43.085 1.00 42.39 158 LEU B N 1
ATOM 2827 C CA . LEU B 1 161 ? -16.695 -21.243 -42.928 1.00 42.42 158 LEU B CA 1
ATOM 2828 C C . LEU B 1 161 ? -15.474 -21.767 -42.188 1.00 41.93 158 LEU B C 1
ATOM 2829 O O . LEU B 1 161 ? -14.332 -21.324 -42.435 1.00 41.17 158 LEU B O 1
ATOM 2834 N N . TYR B 1 162 ? -15.709 -22.694 -41.262 1.00 41.79 159 TYR B N 1
ATOM 2835 C CA . TYR B 1 162 ? -14.650 -23.125 -40.350 1.00 42.34 159 TYR B CA 1
ATOM 2836 C C . TYR B 1 162 ? -14.368 -24.616 -40.330 1.00 41.54 159 TYR B C 1
ATOM 2837 O O . TYR B 1 162 ? -13.568 -25.052 -39.519 1.00 41.94 159 TYR B O 1
ATOM 2846 N N . SER B 1 163 ? -15.035 -25.391 -41.183 1.00 41.07 160 SER B N 1
ATOM 2847 C CA . SER B 1 163 ? -14.838 -26.850 -41.206 1.00 40.94 160 SER B CA 1
ATOM 2848 C C . SER B 1 163 ? -15.145 -27.463 -42.578 1.00 40.98 160 SER B C 1
ATOM 2849 O O . SER B 1 163 ? -15.501 -26.740 -43.509 1.00 42.04 160 SER B O 1
ATOM 2852 N N . LEU B 1 164 ? -15.010 -28.792 -42.694 1.00 40.40 161 LEU B N 1
ATOM 2853 C CA . LEU B 1 164 ? -15.458 -29.556 -43.866 1.00 39.42 161 LEU B CA 1
ATOM 2854 C C . LEU B 1 164 ? -16.613 -30.477 -43.497 1.00 39.13 161 LEU B C 1
ATOM 2855 O O . LEU B 1 164 ? -16.910 -31.433 -44.206 1.00 38.63 161 LEU B O 1
ATOM 2860 N N . VAL B 1 165 ? -17.265 -30.161 -42.375 1.00 38.94 162 VAL B N 1
ATOM 2861 C CA . VAL B 1 165 ? -18.505 -30.782 -41.959 1.00 38.67 162 VAL B CA 1
ATOM 2862 C C . VAL B 1 165 ? -19.561 -30.846 -43.102 1.00 38.96 162 VAL B C 1
ATOM 2863 O O . VAL B 1 165 ? -20.279 -31.855 -43.207 1.00 39.03 162 VAL B O 1
ATOM 2867 N N . PRO B 1 166 ? -19.666 -29.803 -43.975 1.00 37.79 163 PRO B N 1
ATOM 2868 C CA . PRO B 1 166 ? -20.594 -30.047 -45.105 1.00 37.32 163 PRO B CA 1
ATOM 2869 C C . PRO B 1 166 ? -20.329 -31.288 -45.962 1.00 37.21 163 PRO B C 1
ATOM 2870 O O . PRO B 1 166 ? -21.225 -31.737 -46.631 1.00 37.71 163 PRO B O 1
ATOM 2874 N N . GLY B 1 167 ? -19.132 -31.867 -45.928 1.00 37.43 164 GLY B N 1
ATOM 2875 C CA . GLY B 1 167 ? -18.905 -33.098 -46.660 1.00 36.44 164 GLY B CA 1
ATOM 2876 C C . GLY B 1 167 ? -19.810 -34.252 -46.269 1.00 36.93 164 GLY B C 1
ATOM 2877 O O . GLY B 1 167 ? -20.082 -35.131 -47.089 1.00 36.27 164 GLY B O 1
ATOM 2878 N N . PHE B 1 168 ? -20.297 -34.245 -45.023 1.00 37.57 165 PHE B N 1
ATOM 2879 C CA . PHE B 1 168 ? -21.195 -35.304 -44.526 1.00 38.26 165 PHE B CA 1
ATOM 2880 C C . PHE B 1 168 ? -22.559 -35.378 -45.222 1.00 39.02 165 PHE B C 1
ATOM 2881 O O . PHE B 1 168 ? -23.200 -36.422 -45.187 1.00 39.40 165 PHE B O 1
ATOM 2889 N N . ALA B 1 169 ? -22.979 -34.285 -45.868 1.00 39.87 166 ALA B N 1
ATOM 2890 C CA . ALA B 1 169 ? -24.199 -34.260 -46.696 1.00 40.77 166 ALA B CA 1
ATOM 2891 C C . ALA B 1 169 ? -24.056 -34.955 -48.063 1.00 41.74 166 ALA B C 1
ATOM 2892 O O . ALA B 1 169 ? -25.044 -35.108 -48.784 1.00 41.79 166 ALA B O 1
ATOM 2894 N N . LEU B 1 170 ? -22.835 -35.385 -48.406 1.00 43.39 167 LEU B N 1
ATOM 2895 C CA . LEU B 1 170 ? -22.541 -35.987 -49.728 1.00 44.44 167 LEU B CA 1
ATOM 2896 C C . LEU B 1 170 ? -22.385 -37.492 -49.671 1.00 44.95 167 LEU B C 1
ATOM 2897 O O . LEU B 1 170 ? -22.024 -38.032 -48.636 1.00 44.92 167 LEU B O 1
ATOM 2902 N N . SER B 1 171 ? -22.644 -38.190 -50.770 1.00 46.33 168 SER B N 1
ATOM 2903 C CA . SER B 1 171 ? -22.320 -39.612 -50.747 1.00 48.07 168 SER B CA 1
ATOM 2904 C C . SER B 1 171 ? -20.812 -39.781 -50.870 1.00 48.65 168 SER B C 1
ATOM 2905 O O . SER B 1 171 ? -20.111 -38.926 -51.432 1.00 49.08 168 SER B O 1
ATOM 2908 N N . GLU B 1 172 ? -20.313 -40.852 -50.276 1.00 49.08 169 GLU B N 1
ATOM 2909 C CA . GLU B 1 172 ? -18.895 -41.130 -50.250 1.00 50.00 169 GLU B CA 1
ATOM 2910 C C . GLU B 1 172 ? -18.627 -42.223 -51.292 1.00 49.17 169 GLU B C 1
ATOM 2911 O O . GLU B 1 172 ? -19.418 -43.161 -51.393 1.00 49.68 169 GLU B O 1
ATOM 2917 N N . PRO B 1 173 ? -17.549 -42.095 -52.095 1.00 48.41 170 PRO B N 1
ATOM 2918 C CA . PRO B 1 173 ? -16.599 -40.975 -52.157 1.00 47.96 170 PRO B CA 1
ATOM 2919 C C . PRO B 1 173 ? -17.161 -39.796 -52.962 1.00 47.48 170 PRO B C 1
ATOM 2920 O O . PRO B 1 173 ? -18.079 -39.978 -53.773 1.00 47.26 170 PRO B O 1
ATOM 2924 N N . PHE B 1 174 ? -16.616 -38.605 -52.738 1.00 46.54 171 PHE B N 1
ATOM 2925 C CA . PHE B 1 174 ? -17.032 -37.418 -53.491 1.00 46.42 171 PHE B CA 1
ATOM 2926 C C . PHE B 1 174 ? -15.829 -36.704 -54.110 1.00 46.69 171 PHE B C 1
ATOM 2927 O O . PHE B 1 174 ? -14.687 -36.943 -53.723 1.00 46.60 171 PHE B O 1
ATOM 2935 N N . THR B 1 175 ? -16.089 -35.806 -55.056 1.00 47.02 172 THR B N 1
ATOM 2936 C CA . THR B 1 175 ? -15.011 -35.012 -55.646 1.00 46.80 172 THR B CA 1
ATOM 2937 C C . THR B 1 175 ? -14.902 -33.701 -54.919 1.00 47.37 172 THR B C 1
ATOM 2938 O O . THR B 1 175 ? -15.800 -33.290 -54.199 1.00 47.91 172 THR B O 1
ATOM 2942 N N . LEU B 1 176 ? -13.774 -33.051 -55.093 1.00 47.99 173 LEU B N 1
ATOM 2943 C CA . LEU B 1 176 ? -13.529 -31.798 -54.430 1.00 48.59 173 LEU B CA 1
ATOM 2944 C C . LEU B 1 176 ? -14.384 -30.641 -54.971 1.00 47.97 173 LEU B C 1
ATOM 2945 O O . LEU B 1 176 ? -14.762 -29.770 -54.207 1.00 48.00 173 LEU B O 1
ATOM 2950 N N . PRO B 1 177 ? -14.666 -30.610 -56.295 1.00 47.78 174 PRO B N 1
ATOM 2951 C CA . PRO B 1 177 ? -15.719 -29.738 -56.816 1.00 47.29 174 PRO B CA 1
ATOM 2952 C C . PRO B 1 177 ? -17.120 -29.932 -56.208 1.00 46.84 174 PRO B C 1
ATOM 2953 O O . PRO B 1 177 ? -17.834 -28.949 -56.043 1.00 45.93 174 PRO B O 1
ATOM 2957 N N . GLU B 1 178 ? -17.519 -31.172 -55.924 1.00 46.58 175 GLU B N 1
ATOM 2958 C CA . GLU B 1 178 ? -18.760 -31.441 -55.177 1.00 47.21 175 GLU B CA 1
ATOM 2959 C C . GLU B 1 178 ? -18.748 -30.776 -53.796 1.00 46.78 175 GLU B C 1
ATOM 2960 O O . GLU B 1 178 ? -19.725 -30.139 -53.390 1.00 46.77 175 GLU B O 1
ATOM 2966 N N . LEU B 1 179 ? -17.637 -30.950 -53.084 1.00 46.07 176 LEU B N 1
ATOM 2967 C CA . LEU B 1 179 ? -17.482 -30.443 -51.742 1.00 45.78 176 LEU B CA 1
ATOM 2968 C C . LEU B 1 179 ? -17.516 -28.924 -51.763 1.00 46.19 176 LEU B C 1
ATOM 2969 O O . LEU B 1 179 ? -18.189 -28.292 -50.951 1.00 45.85 176 LEU B O 1
ATOM 2974 N N . GLN B 1 180 ? -16.776 -28.335 -52.702 1.00 47.12 177 GLN B N 1
ATOM 2975 C CA . GLN B 1 180 ? -16.781 -26.892 -52.886 1.00 47.51 177 GLN B CA 1
ATOM 2976 C C . GLN B 1 180 ? -18.193 -26.374 -53.137 1.00 47.30 177 GLN B C 1
ATOM 2977 O O . GLN B 1 180 ? -18.606 -25.385 -52.543 1.00 47.18 177 GLN B O 1
ATOM 2983 N N . HIS B 1 181 ? -18.934 -27.045 -54.009 1.00 47.69 178 HIS B N 1
ATOM 2984 C CA . HIS B 1 181 ? -20.282 -26.604 -54.322 1.00 49.41 178 HIS B CA 1
ATOM 2985 C C . HIS B 1 181 ? -21.249 -26.629 -53.129 1.00 49.54 178 HIS B C 1
ATOM 2986 O O . HIS B 1 181 ? -22.021 -25.684 -52.937 1.00 50.40 178 HIS B O 1
ATOM 2993 N N . VAL B 1 182 ? -21.206 -27.687 -52.318 1.00 49.44 179 VAL B N 1
ATOM 2994 C CA . VAL B 1 182 ? -22.025 -27.712 -51.095 1.00 48.92 179 VAL B CA 1
ATOM 2995 C C . VAL B 1 182 ? -21.692 -26.534 -50.193 1.00 48.04 179 VAL B C 1
ATOM 2996 O O . VAL B 1 182 ? -22.605 -25.944 -49.621 1.00 48.84 179 VAL B O 1
ATOM 3000 N N . HIS B 1 183 ? -20.406 -26.216 -50.040 1.00 47.18 180 HIS B N 1
ATOM 3001 C CA . HIS B 1 183 ? -20.000 -25.061 -49.221 1.00 47.84 180 HIS B CA 1
ATOM 3002 C C . HIS B 1 183 ? -20.531 -23.727 -49.820 1.00 48.06 180 HIS B C 1
ATOM 3003 O O . HIS B 1 183 ? -20.995 -22.843 -49.084 1.00 48.06 180 HIS B O 1
ATOM 3010 N N . GLU B 1 184 ? -20.446 -23.594 -51.148 1.00 48.32 181 GLU B N 1
ATOM 3011 C CA . GLU B 1 184 ? -20.995 -22.433 -51.859 1.00 48.73 181 GLU B CA 1
ATOM 3012 C C . GLU B 1 184 ? -22.507 -22.297 -51.634 1.00 48.98 181 GLU B C 1
ATOM 3013 O O . GLU B 1 184 ? -22.985 -21.213 -51.350 1.00 49.38 181 GLU B O 1
ATOM 3019 N N . VAL B 1 185 ? -23.252 -23.395 -51.721 1.00 49.57 182 VAL B N 1
ATOM 3020 C CA . VAL B 1 185 ? -24.697 -23.354 -51.456 1.00 49.97 182 VAL B CA 1
ATOM 3021 C C . VAL B 1 185 ? -24.985 -22.807 -50.049 1.00 50.62 182 VAL B C 1
ATOM 3022 O O . VAL B 1 185 ? -25.930 -22.034 -49.862 1.00 50.31 182 VAL B O 1
ATOM 3026 N N . LEU B 1 186 ? -24.166 -23.210 -49.074 1.00 50.98 183 LEU B N 1
ATOM 3027 C CA . LEU B 1 186 ? -24.384 -22.841 -47.668 1.00 51.72 183 LEU B CA 1
ATOM 3028 C C . LEU B 1 186 ? -24.032 -21.390 -47.398 1.00 52.28 183 LEU B C 1
ATOM 3029 O O . LEU B 1 186 ? -24.669 -20.739 -46.583 1.00 51.60 183 LEU B O 1
ATOM 3034 N N . LEU B 1 187 ? -23.000 -20.902 -48.076 1.00 53.37 184 LEU B N 1
ATOM 3035 C CA . LEU B 1 187 ? -22.572 -19.520 -47.908 1.00 54.94 184 LEU B CA 1
ATOM 3036 C C . LEU B 1 187 ? -23.363 -18.593 -48.833 1.00 56.15 184 LEU B C 1
ATOM 3037 O O . LEU B 1 187 ? -23.318 -17.369 -48.681 1.00 56.31 184 LEU B O 1
ATOM 3042 N N . GLY B 1 188 ? -24.093 -19.196 -49.768 1.00 57.86 185 GLY B N 1
ATOM 3043 C CA . GLY B 1 188 ? -24.898 -18.478 -50.762 1.00 60.16 185 GLY B CA 1
ATOM 3044 C C . GLY B 1 188 ? -24.062 -17.683 -51.751 1.00 61.72 185 GLY B C 1
ATOM 3045 O O . GLY B 1 188 ? -24.577 -16.800 -52.450 1.00 61.92 185 GLY B O 1
ATOM 3046 N N . LYS B 1 189 ? -22.782 -18.039 -51.839 1.00 62.94 186 LYS B N 1
ATOM 3047 C CA . LYS B 1 189 ? -21.765 -17.195 -52.440 1.00 64.20 186 LYS B CA 1
ATOM 3048 C C . LYS B 1 189 ? -20.741 -18.081 -53.143 1.00 64.87 186 LYS B C 1
ATOM 3049 O O . LYS B 1 189 ? -20.196 -18.987 -52.516 1.00 65.02 186 LYS B O 1
ATOM 3055 N N . PRO B 1 190 ? -20.490 -17.845 -54.446 1.00 65.40 187 PRO B N 1
ATOM 3056 C CA . PRO B 1 190 ? -19.384 -18.546 -55.104 1.00 65.71 187 PRO B CA 1
ATOM 3057 C C . PRO B 1 190 ? -18.120 -18.390 -54.281 1.00 65.63 187 PRO B C 1
ATOM 3058 O O . PRO B 1 190 ? -17.894 -17.330 -53.709 1.00 65.83 187 PRO B O 1
ATOM 3062 N N . ILE B 1 191 ? -17.323 -19.447 -54.182 1.00 66.05 188 ILE B N 1
ATOM 3063 C CA . ILE B 1 191 ? -16.081 -19.353 -53.412 1.00 66.46 188 ILE B CA 1
ATOM 3064 C C . ILE B 1 191 ? -14.859 -19.592 -54.290 1.00 66.61 188 ILE B C 1
ATOM 3065 O O . ILE B 1 191 ? -14.968 -20.031 -55.436 1.00 66.33 188 ILE B O 1
ATOM 3070 N N . GLN B 1 192 ? -13.703 -19.294 -53.719 1.00 67.04 189 GLN B N 1
ATOM 3071 C CA . GLN B 1 192 ? -12.456 -19.206 -54.439 1.00 67.82 189 GLN B CA 1
ATOM 3072 C C . GLN B 1 192 ? -11.744 -20.577 -54.522 1.00 67.73 189 GLN B C 1
ATOM 3073 O O . GLN B 1 192 ? -10.965 -20.957 -53.644 1.00 67.80 189 GLN B O 1
ATOM 3079 N N . GLY B 1 193 ? -12.028 -21.305 -55.602 1.00 67.56 190 GLY B N 1
ATOM 3080 C CA . GLY B 1 193 ? -11.568 -22.692 -55.789 1.00 67.41 190 GLY B CA 1
ATOM 3081 C C . GLY B 1 193 ? -10.176 -23.098 -55.316 1.00 67.04 190 GLY B C 1
ATOM 3082 O O . GLY B 1 193 ? -9.989 -24.189 -54.765 1.00 66.92 190 GLY B O 1
ATOM 3083 N N . LYS B 1 194 ? -9.203 -22.218 -55.529 1.00 66.63 191 LYS B N 1
ATOM 3084 C CA . LYS B 1 194 ? -7.790 -22.535 -55.327 1.00 66.05 191 LYS B CA 1
ATOM 3085 C C . LYS B 1 194 ? -7.357 -22.263 -53.889 1.00 65.45 191 LYS B C 1
ATOM 3086 O O . LYS B 1 194 ? -6.472 -22.949 -53.359 1.00 64.60 191 LYS B O 1
ATOM 3092 N N . SER B 1 195 ? -7.973 -21.255 -53.269 1.00 64.73 192 SER B N 1
ATOM 3093 C CA . SER B 1 195 ? -7.844 -21.053 -51.829 1.00 64.72 192 SER B CA 1
ATOM 3094 C C . SER B 1 195 ? -8.440 -22.270 -51.086 1.00 64.02 192 SER B C 1
ATOM 3095 O O . SER B 1 195 ? -7.817 -22.823 -50.178 1.00 63.72 192 SER B O 1
ATOM 3098 N N . PHE B 1 196 ? -9.645 -22.668 -51.498 1.00 63.37 193 PHE B N 1
ATOM 3099 C CA . PHE B 1 196 ? -10.368 -23.788 -50.893 1.00 63.00 193 PHE B CA 1
ATOM 3100 C C . PHE B 1 196 ? -9.552 -25.077 -50.909 1.00 62.97 193 PHE B C 1
ATOM 3101 O O . PHE B 1 196 ? -9.322 -25.664 -49.853 1.00 62.50 193 PHE B O 1
ATOM 3109 N N . ARG B 1 197 ? -9.115 -25.488 -52.105 1.00 63.37 194 ARG B N 1
ATOM 3110 C CA . ARG B 1 197 ? -8.174 -26.607 -52.295 1.00 63.99 194 ARG B CA 1
ATOM 3111 C C . ARG B 1 197 ? -6.921 -26.530 -51.434 1.00 64.18 194 ARG B C 1
ATOM 3112 O O . ARG B 1 197 ? -6.542 -27.521 -50.806 1.00 64.33 194 ARG B O 1
ATOM 3120 N N . ARG B 1 198 ? -6.295 -25.359 -51.392 1.00 64.76 195 ARG B N 1
ATOM 3121 C CA . ARG B 1 198 ? -5.176 -25.096 -50.471 1.00 65.81 195 ARG B CA 1
ATOM 3122 C C . ARG B 1 198 ? -5.534 -25.388 -48.993 1.00 65.80 195 ARG B C 1
ATOM 3123 O O . ARG B 1 198 ? -4.781 -26.059 -48.289 1.00 65.21 195 ARG B O 1
ATOM 3131 N N . ARG B 1 199 ? -6.677 -24.881 -48.532 1.00 66.28 196 ARG B N 1
ATOM 3132 C CA . ARG B 1 199 ? -7.119 -25.136 -47.147 1.00 66.29 196 ARG B CA 1
ATOM 3133 C C . ARG B 1 199 ? -7.455 -26.617 -46.896 1.00 65.57 196 ARG B C 1
ATOM 3134 O O . ARG B 1 199 ? -7.048 -27.184 -45.877 1.00 65.15 196 ARG B O 1
ATOM 3142 N N . VAL B 1 200 ? -8.152 -27.246 -47.841 1.00 64.84 197 VAL B N 1
ATOM 3143 C CA . VAL B 1 200 ? -8.452 -28.675 -47.745 1.00 64.53 197 VAL B CA 1
ATOM 3144 C C . VAL B 1 200 ? -7.174 -29.518 -47.566 1.00 64.64 197 VAL B C 1
ATOM 3145 O O . VAL B 1 200 ? -7.072 -30.282 -46.594 1.00 64.67 197 VAL B O 1
ATOM 3149 N N . GLU B 1 201 ? -6.213 -29.345 -48.484 1.00 64.24 198 GLU B N 1
ATOM 3150 C CA . GLU B 1 201 ? -4.969 -30.119 -48.513 1.00 64.32 198 GLU B CA 1
ATOM 3151 C C . GLU B 1 201 ? -4.185 -29.993 -47.217 1.00 63.92 198 GLU B C 1
ATOM 3152 O O . GLU B 1 201 ? -3.567 -30.958 -46.761 1.00 64.29 198 GLU B O 1
ATOM 3158 N N . GLN B 1 202 ? -4.246 -28.819 -46.603 1.00 63.19 199 GLN B N 1
ATOM 3159 C CA . GLN B 1 202 ? -3.507 -28.556 -45.378 1.00 62.74 199 GLN B CA 1
ATOM 3160 C C . GLN B 1 202 ? -4.217 -29.052 -44.112 1.00 61.81 199 GLN B C 1
ATOM 3161 O O . GLN B 1 202 ? -3.563 -29.462 -43.151 1.00 61.53 199 GLN B O 1
ATOM 3167 N N . ALA B 1 203 ? -5.550 -29.015 -44.124 1.00 60.75 200 ALA B N 1
ATOM 3168 C CA . ALA B 1 203 ? -6.371 -29.632 -43.084 1.00 59.47 200 ALA B CA 1
ATOM 3169 C C . ALA B 1 203 ? -6.042 -31.119 -42.998 1.00 58.79 200 ALA B C 1
ATOM 3170 O O . ALA B 1 203 ? -6.012 -31.700 -41.913 1.00 58.72 200 ALA B O 1
ATOM 3172 N N . ASP B 1 204 ? -5.793 -31.731 -44.150 1.00 57.46 201 ASP B N 1
ATOM 3173 C CA . ASP B 1 204 ? -5.366 -33.105 -44.169 1.00 56.45 201 ASP B CA 1
ATOM 3174 C C . ASP B 1 204 ? -6.487 -34.017 -43.635 1.00 54.71 201 ASP B C 1
ATOM 3175 O O . ASP B 1 204 ? -6.260 -34.892 -42.781 1.00 53.87 201 ASP B O 1
ATOM 3180 N N . LEU B 1 205 ? -7.690 -33.788 -44.160 1.00 52.51 202 LEU B N 1
ATOM 3181 C CA . LEU B 1 205 ? -8.938 -34.377 -43.654 1.00 50.79 202 LEU B CA 1
ATOM 3182 C C . LEU B 1 205 ? -9.604 -35.324 -44.626 1.00 49.58 202 LEU B C 1
ATOM 3183 O O . LEU B 1 205 ? -10.547 -36.045 -44.260 1.00 49.59 202 LEU B O 1
ATOM 3188 N N . LEU B 1 206 ? -9.159 -35.287 -45.874 1.00 47.88 203 LEU B N 1
ATOM 3189 C CA . LEU B 1 206 ? -9.739 -36.131 -46.893 1.00 47.30 203 LEU B CA 1
ATOM 3190 C C . LEU B 1 206 ? -8.776 -37.273 -47.207 1.00 47.89 203 LEU B C 1
ATOM 3191 O O . LEU B 1 206 ? -7.543 -37.084 -47.201 1.00 47.89 203 LEU B O 1
ATOM 3196 N N . ILE B 1 207 ? -9.331 -38.454 -47.459 1.00 47.41 204 ILE B N 1
ATOM 3197 C CA . ILE B 1 207 ? -8.540 -39.567 -47.958 1.00 47.47 204 ILE B CA 1
ATOM 3198 C C . ILE B 1 207 ? -8.760 -39.582 -49.449 1.00 47.95 204 ILE B C 1
ATOM 3199 O O . ILE B 1 207 ? -9.897 -39.676 -49.896 1.00 47.86 204 ILE B O 1
ATOM 3204 N N . ASP B 1 208 ? -7.674 -39.453 -50.213 1.00 49.04 205 ASP B N 1
ATOM 3205 C CA . ASP B 1 208 ? -7.712 -39.663 -51.660 1.00 50.02 205 ASP B CA 1
ATOM 3206 C C . ASP B 1 208 ? -7.839 -41.157 -51.876 1.00 51.23 205 ASP B C 1
ATOM 3207 O O . ASP B 1 208 ? -7.010 -41.926 -51.396 1.00 51.62 205 ASP B O 1
ATOM 3212 N N . THR B 1 209 ? -8.890 -41.555 -52.574 1.00 52.48 206 THR B N 1
ATOM 3213 C CA . THR B 1 209 ? -9.144 -42.943 -52.877 1.00 54.96 206 THR B CA 1
ATOM 3214 C C . THR B 1 209 ? -8.180 -43.447 -53.973 1.00 56.66 206 THR B C 1
ATOM 3215 O O . THR B 1 209 ? -7.891 -44.648 -54.064 1.00 57.03 206 THR B O 1
ATOM 3219 N N . GLY B 1 210 ? -7.678 -42.531 -54.799 1.00 57.80 207 GLY B N 1
ATOM 3220 C CA . GLY B 1 210 ? -6.890 -42.929 -55.949 1.00 59.40 207 GLY B CA 1
ATOM 3221 C C . GLY B 1 210 ? -7.816 -43.198 -57.109 1.00 60.58 207 GLY B C 1
ATOM 3222 O O . GLY B 1 210 ? -7.361 -43.401 -58.233 1.00 61.20 207 GLY B O 1
ATOM 3223 N N . LEU B 1 211 ? -9.122 -43.195 -56.847 1.00 61.68 208 LEU B N 1
ATOM 3224 C CA . LEU B 1 211 ? -10.108 -43.351 -57.914 1.00 63.04 208 LEU B CA 1
ATOM 3225 C C . LEU B 1 211 ? -10.420 -42.019 -58.572 1.00 64.03 208 LEU B C 1
ATOM 3226 O O . LEU B 1 211 ? -10.131 -40.956 -58.017 1.00 64.04 208 LEU B O 1
ATOM 3231 N N . LYS B 1 212 ? -11.012 -42.091 -59.760 1.00 65.38 209 LYS B N 1
ATOM 3232 C CA . LYS B 1 212 ? -11.368 -40.904 -60.528 1.00 66.99 209 LYS B CA 1
ATOM 3233 C C . LYS B 1 212 ? -12.834 -40.951 -60.954 1.00 68.17 209 LYS B C 1
ATOM 3234 O O . LYS B 1 212 ? -13.382 -42.024 -61.197 1.00 68.08 209 LYS B O 1
ATOM 3240 N N . ARG B 1 213 ? -13.463 -39.785 -61.024 1.00 69.96 210 ARG B N 1
ATOM 3241 C CA . ARG B 1 213 ? -14.800 -39.649 -61.614 1.00 72.03 210 ARG B CA 1
ATOM 3242 C C . ARG B 1 213 ? -14.747 -38.557 -62.672 1.00 72.74 210 ARG B C 1
ATOM 3243 O O . ARG B 1 213 ? -14.444 -37.402 -62.363 1.00 73.18 210 ARG B O 1
ATOM 3251 N N . THR B 1 214 ? -15.032 -38.921 -63.919 1.00 73.98 211 THR B N 1
ATOM 3252 C CA . THR B 1 214 ? -14.991 -37.942 -65.014 1.00 74.80 211 THR B CA 1
ATOM 3253 C C . THR B 1 214 ? -16.364 -37.362 -65.379 1.00 74.80 211 THR B C 1
ATOM 3254 O O . THR B 1 214 ? -16.836 -36.422 -64.731 1.00 75.07 211 THR B O 1
ATOM 3258 N N . GLY B 1 217 ? -15.519 -32.094 -67.648 1.00 73.81 214 GLY B N 1
ATOM 3259 C CA . GLY B 1 217 ? -14.983 -33.063 -68.605 1.00 73.84 214 GLY B CA 1
ATOM 3260 C C . GLY B 1 217 ? -13.586 -33.536 -68.233 1.00 73.73 214 GLY B C 1
ATOM 3261 O O . GLY B 1 217 ? -12.762 -33.823 -69.113 1.00 73.77 214 GLY B O 1
ATOM 3262 N N . ARG B 1 218 ? -13.342 -33.631 -66.920 1.00 73.35 215 ARG B N 1
ATOM 3263 C CA . ARG B 1 218 ? -12.028 -33.966 -66.342 1.00 72.58 215 ARG B CA 1
ATOM 3264 C C . ARG B 1 218 ? -12.162 -35.081 -65.275 1.00 71.58 215 ARG B C 1
ATOM 3265 O O . ARG B 1 218 ? -13.145 -35.081 -64.517 1.00 71.50 215 ARG B O 1
ATOM 3273 N N . PRO B 1 219 ? -11.182 -36.025 -65.217 1.00 70.06 216 PRO B N 1
ATOM 3274 C CA . PRO B 1 219 ? -11.136 -37.128 -64.230 1.00 68.66 216 PRO B CA 1
ATOM 3275 C C . PRO B 1 219 ? -10.818 -36.670 -62.790 1.00 67.25 216 PRO B C 1
ATOM 3276 O O . PRO B 1 219 ? -9.639 -36.592 -62.408 1.00 67.31 216 PRO B O 1
ATOM 3280 N N . ALA B 1 220 ? -11.846 -36.386 -61.990 1.00 64.81 217 ALA B N 1
ATOM 3281 C CA . ALA B 1 220 ? -11.599 -35.857 -60.651 1.00 62.45 217 ALA B CA 1
ATOM 3282 C C . ALA B 1 220 ? -11.362 -36.939 -59.580 1.00 60.62 217 ALA B C 1
ATOM 3283 O O . ALA B 1 220 ? -12.066 -37.945 -59.533 1.00 59.92 217 ALA B O 1
ATOM 3285 N N . ASN B 1 221 ? -10.348 -36.713 -58.741 1.00 58.59 218 ASN B N 1
ATOM 3286 C CA . ASN B 1 221 ? -10.077 -37.537 -57.552 1.00 56.43 218 ASN B CA 1
ATOM 3287 C C . ASN B 1 221 ? -11.288 -37.706 -56.622 1.00 55.31 218 ASN B C 1
ATOM 3288 O O . ASN B 1 221 ? -11.992 -36.736 -56.296 1.00 54.11 218 ASN B O 1
ATOM 3293 N N . LEU B 1 222 ? -11.507 -38.950 -56.200 1.00 53.96 219 LEU B N 1
ATOM 3294 C CA . LEU B 1 222 ? -12.617 -39.307 -55.325 1.00 52.41 219 LEU B CA 1
ATOM 3295 C C . LEU B 1 222 ? -12.090 -39.428 -53.911 1.00 51.63 219 LEU B C 1
ATOM 3296 O O . LEU B 1 222 ? -11.109 -40.138 -53.670 1.00 51.20 219 LEU B O 1
ATOM 3301 N N . TYR B 1 223 ? -12.721 -38.702 -52.990 1.00 50.32 220 TYR B N 1
ATOM 3302 C CA . TYR B 1 223 ? -12.229 -38.595 -51.633 1.00 49.42 220 TYR B CA 1
ATOM 3303 C C . TYR B 1 223 ? -13.256 -39.105 -50.635 1.00 49.07 220 TYR B C 1
ATOM 3304 O O . TYR B 1 223 ? -14.457 -39.044 -50.894 1.00 49.13 220 TYR B O 1
ATOM 3313 N N . CYS B 1 224 ? -12.773 -39.609 -49.500 1.00 48.39 221 CYS B N 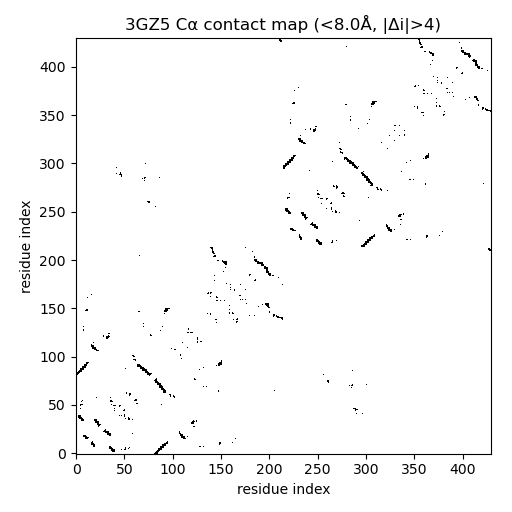1
ATOM 3314 C CA . CYS B 1 224 ? -13.640 -39.901 -48.350 1.00 47.98 221 CYS B CA 1
ATOM 3315 C C . CYS B 1 224 ? -13.238 -38.962 -47.248 1.00 47.54 221 CYS B C 1
ATOM 3316 O O . CYS B 1 224 ? -12.075 -38.522 -47.198 1.00 46.82 221 CYS B O 1
ATOM 3319 N N . LEU B 1 225 ? -14.176 -38.703 -46.343 1.00 46.74 222 LEU B N 1
ATOM 3320 C CA . LEU B 1 225 ? -13.864 -37.999 -45.106 1.00 47.30 222 LEU B CA 1
ATOM 3321 C C . LEU B 1 225 ? -13.185 -38.917 -44.095 1.00 47.30 222 LEU B C 1
ATOM 3322 O O . LEU B 1 225 ? -13.650 -40.035 -43.846 1.00 47.15 222 LEU B O 1
ATOM 3327 N N . LYS B 1 226 ? -12.080 -38.438 -43.530 1.00 47.56 223 LYS B N 1
ATOM 3328 C CA . LYS B 1 226 ? -11.556 -38.990 -42.297 1.00 47.90 223 LYS B CA 1
ATOM 3329 C C . LYS B 1 226 ? -12.594 -38.764 -41.197 1.00 49.02 223 LYS B C 1
ATOM 3330 O O . LYS B 1 226 ? -13.233 -37.711 -41.159 1.00 48.27 223 LYS B O 1
ATOM 3336 N N . PRO B 1 227 ? -12.808 -39.776 -40.339 1.00 50.57 224 PRO B N 1
ATOM 3337 C CA . PRO B 1 227 ? -13.605 -39.603 -39.108 1.00 51.56 224 PRO B CA 1
ATOM 3338 C C . PRO B 1 227 ? -13.379 -38.232 -38.430 1.00 52.52 224 PRO B C 1
ATOM 3339 O O . PRO B 1 227 ? -14.359 -37.534 -38.126 1.00 51.85 224 PRO B O 1
ATOM 3343 N N . ASP B 1 228 ? -12.108 -37.850 -38.229 1.00 53.28 225 ASP B N 1
ATOM 3344 C CA . ASP B 1 228 ? -11.771 -36.616 -37.490 1.00 54.30 225 ASP B CA 1
ATOM 3345 C C . ASP B 1 228 ? -12.216 -35.294 -38.152 1.00 53.75 225 ASP B C 1
ATOM 3346 O O . ASP B 1 228 ? -12.027 -34.223 -37.570 1.00 53.62 225 ASP B O 1
ATOM 3351 N N . THR B 1 229 ? -12.813 -35.376 -39.353 1.00 53.45 226 THR B N 1
ATOM 3352 C CA . THR B 1 229 ? -13.494 -34.236 -39.984 1.00 52.43 226 THR B CA 1
ATOM 3353 C C . THR B 1 229 ? -14.530 -33.626 -39.038 1.00 52.15 226 THR B C 1
ATOM 3354 O O . THR B 1 229 ? -14.707 -32.408 -39.000 1.00 51.34 226 THR B O 1
ATOM 3358 N N . ALA B 1 230 ? -15.199 -34.491 -38.272 1.00 51.60 227 ALA B N 1
ATOM 3359 C CA . ALA B 1 230 ? -16.317 -34.110 -37.426 1.00 51.91 227 ALA B CA 1
ATOM 3360 C C . ALA B 1 230 ? -15.919 -33.064 -36.387 1.00 52.17 227 ALA B C 1
ATOM 3361 O O . ALA B 1 230 ? -16.688 -32.145 -36.094 1.00 51.92 227 ALA B O 1
ATOM 3363 N N . SER B 1 231 ? -14.716 -33.228 -35.832 1.00 51.99 228 SER B N 1
ATOM 3364 C CA . SER B 1 231 ? -14.193 -32.344 -34.810 1.00 52.86 228 SER B CA 1
ATOM 3365 C C . SER B 1 231 ? -13.198 -31.282 -35.324 1.00 52.56 228 SER B C 1
ATOM 3366 O O . SER B 1 231 ? -12.956 -30.288 -34.639 1.00 52.15 228 SER B O 1
ATOM 3369 N N . TYR B 1 232 ? -12.613 -31.478 -36.506 1.00 52.90 229 TYR B N 1
ATOM 3370 C CA . TYR B 1 232 ? -11.608 -30.514 -36.994 1.00 53.21 229 TYR B CA 1
ATOM 3371 C C . TYR B 1 232 ? -12.196 -29.151 -37.366 1.00 53.18 229 TYR B C 1
ATOM 3372 O O . TYR B 1 232 ? -13.149 -29.067 -38.157 1.00 52.78 229 TYR B O 1
ATOM 3381 N N . ARG B 1 233 ? -11.596 -28.094 -36.823 1.00 53.66 230 ARG B N 1
ATOM 3382 C CA . ARG B 1 233 ? -11.954 -26.716 -37.171 1.00 54.63 230 ARG B CA 1
ATOM 3383 C C . ARG B 1 233 ? -10.734 -25.901 -37.621 1.00 55.41 230 ARG B C 1
ATOM 3384 O O . ARG B 1 233 ? -9.703 -25.895 -36.938 1.00 55.08 230 ARG B O 1
ATOM 3392 N N . PHE B 1 234 ? -10.861 -25.206 -38.759 1.00 56.36 231 PHE B N 1
ATOM 3393 C CA . PHE B 1 234 ? -9.869 -24.215 -39.178 1.00 57.40 231 PHE B CA 1
ATOM 3394 C C . PHE B 1 234 ? -9.969 -23.027 -38.240 1.00 58.04 231 PHE B C 1
ATOM 3395 O O . PHE B 1 234 ? -11.066 -22.659 -37.807 1.00 57.84 231 PHE B O 1
ATOM 3403 N N . LEU B 1 235 ? -8.828 -22.426 -37.934 1.00 59.17 232 LEU B N 1
ATOM 3404 C CA . LEU B 1 235 ? -8.792 -21.201 -37.130 1.00 60.12 232 LEU B CA 1
ATOM 3405 C C . LEU B 1 235 ? -9.241 -19.958 -37.923 1.00 60.63 232 LEU B C 1
ATOM 3406 O O . LEU B 1 235 ? -9.978 -19.100 -37.414 1.00 60.93 232 LEU B O 1
ATOM 3411 N N . ARG B 1 236 ? -8.811 -19.874 -39.176 1.00 61.14 233 ARG B N 1
ATOM 3412 C CA . ARG B 1 236 ? -9.232 -18.806 -40.070 1.00 61.75 233 ARG B CA 1
ATOM 3413 C C . ARG B 1 236 ? -10.449 -19.232 -40.888 1.00 61.99 233 ARG B C 1
ATOM 3414 O O . ARG B 1 236 ? -10.552 -20.399 -41.302 1.00 61.63 233 ARG B O 1
ATOM 3422 N N . ASN B 1 237 ? -11.365 -18.280 -41.104 1.00 62.07 234 ASN B N 1
ATOM 3423 C CA . ASN B 1 237 ? -12.525 -18.469 -41.984 1.00 62.72 234 ASN B CA 1
ATOM 3424 C C . ASN B 1 237 ? -12.142 -18.782 -43.430 1.00 63.26 234 ASN B C 1
ATOM 3425 O O . ASN B 1 237 ? -11.011 -18.528 -43.856 1.00 63.33 234 ASN B O 1
ATOM 3430 N N . LEU B 1 238 ? -13.099 -19.328 -44.177 1.00 63.83 235 LEU B N 1
ATOM 3431 C CA . LEU B 1 238 ? -12.911 -19.683 -45.583 1.00 64.31 235 LEU B CA 1
ATOM 3432 C C . LEU B 1 238 ? -12.777 -18.437 -46.480 1.00 64.55 235 LEU B C 1
ATOM 3433 O O . LEU B 1 238 ? -13.719 -17.640 -46.615 1.00 64.88 235 LEU B O 1
#

Nearest PDB structures (foldseek):
  3gz5-assembly1_A  TM=1.005E+00  e=2.495E-48  Shewanella oneidensis
  3gz5-assembly1_B  TM=1.000E+00  e=3.819E-44  Shewanella oneidensis
  3gz6-assembly1_B  TM=9.948E-01  e=7.977E-44  Shewanella oneidensis
  3gz8-assembly2_D  TM=9.149E-01  e=8.051E-23  Shewanella oneidensis
  5bs6-assembly2_D  TM=8.278E-01  e=1.025E-18  Bacteroides thetaiotaomicron VPI-5482

Foldseek 3Di:
DFEKEFEWEWAADPLAIWTKWFAACDDDVHRFIFTQMHDDDPVQDPDPVSRHQCSVCVQQVDRQLAKAWQDKDWDQPLDVVGIHIYTYMYTAAEPVSRCVPNVPPDGMDIDGLVVVCVDDGRRCRNVVNVSNLVVVLVCLFWALRLCSSHDAFDFPVRSQSSSCNSPVHHDPPVVVVVVVVVQVFWDFPVCADPNTTTTDGDSCRNPGTHPGTD/DQEKEFEFEWAAPPHAIWTKWFAACDDDVHRFIFTQMGDDDVVQDPDSLSRHQVSVCVQFVDRQLAKDWQDKDWDAPLDPVGTYIYTYMYTAAEDVSGVVPHVPDDRIDTGGVVVVCPGDHRGCRNVSNVSNLVVVLVCLWWALVLVRSHDAFDFPVSSQVSSCNSPVHRDDSVVSVVVVVVLVFWDFPVAFDDVDTTTTTDGDSCRNPHTHPGTD